Protein AF-0000000087755391 (afdb_homodimer)

Structure (mmCIF, N/CA/C/O backbone):
data_AF-0000000087755391-model_v1
#
loop_
_entity.id
_entity.type
_entity.pdbx_description
1 polymer 'SnoaL-like domain-containing protein'
#
loop_
_atom_site.group_PDB
_atom_site.id
_atom_site.type_symbol
_atom_site.label_atom_id
_atom_site.label_alt_id
_atom_site.label_comp_id
_atom_site.label_asym_id
_atom_site.label_entity_id
_atom_site.label_seq_id
_atom_site.pdbx_PDB_ins_code
_atom_site.Cartn_x
_atom_site.Cartn_y
_atom_site.Cartn_z
_atom_site.occupancy
_atom_site.B_iso_or_equiv
_atom_site.auth_seq_id
_atom_site.auth_comp_id
_atom_site.auth_asym_id
_atom_site.auth_atom_id
_atom_site.pdbx_PDB_model_num
ATOM 1 N N . MET A 1 1 ? -52.531 -23.703 2.023 1 28.69 1 MET A N 1
ATOM 2 C CA . MET A 1 1 ? -51.875 -22.672 1.214 1 28.69 1 MET A CA 1
ATOM 3 C C . MET A 1 1 ? -50.531 -22.281 1.786 1 28.69 1 MET A C 1
ATOM 5 O O . MET A 1 1 ? -50.438 -21.578 2.789 1 28.69 1 MET A O 1
ATOM 9 N N . MET A 1 2 ? -49.531 -23.172 1.797 1 28.88 2 MET A N 1
ATOM 10 C CA . MET A 1 2 ? -48.25 -23.25 2.467 1 28.88 2 MET A CA 1
ATOM 11 C C . MET A 1 2 ? -47.25 -22.219 1.917 1 28.88 2 MET A C 1
ATOM 13 O O . MET A 1 2 ? -47.031 -22.156 0.708 1 28.88 2 MET A O 1
ATOM 17 N N . SER A 1 3 ? -47.281 -20.984 2.539 1 34.06 3 SER A N 1
ATOM 18 C CA . SER A 1 3 ? -46.375 -19.891 2.188 1 34.06 3 SER A CA 1
ATOM 19 C C . SER A 1 3 ? -44.969 -20.375 1.963 1 34.06 3 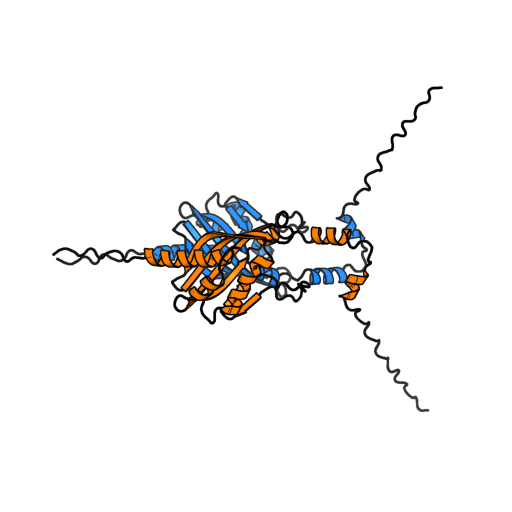SER A C 1
ATOM 21 O O . SER A 1 3 ? -44.375 -20.984 2.844 1 34.06 3 SER A O 1
ATOM 23 N N . LYS A 1 4 ? -44.594 -20.734 0.72 1 32.38 4 LYS A N 1
ATOM 24 C CA . LYS A 1 4 ? -43.281 -21.078 0.245 1 32.38 4 LYS A CA 1
ATOM 25 C C . LYS A 1 4 ? -42.25 -20.047 0.711 1 32.38 4 LYS A C 1
ATOM 27 O O . LYS A 1 4 ? -42.406 -18.844 0.457 1 32.38 4 LYS A O 1
ATOM 32 N N . ARG A 1 5 ? -41.625 -20.25 1.812 1 31.2 5 ARG A N 1
ATOM 33 C CA . ARG A 1 5 ? -40.531 -19.516 2.443 1 31.2 5 ARG A CA 1
ATOM 34 C C . ARG A 1 5 ? -39.469 -19.094 1.414 1 31.2 5 ARG A C 1
ATOM 36 O O . ARG A 1 5 ? -38.969 -19.922 0.655 1 31.2 5 ARG A O 1
ATOM 43 N N . ARG A 1 6 ? -39.719 -17.969 0.724 1 32.81 6 ARG A N 1
ATOM 44 C CA . ARG A 1 6 ? -38.719 -17.344 -0.151 1 32.81 6 ARG A CA 1
ATOM 45 C C . ARG A 1 6 ? -37.312 -17.531 0.394 1 32.81 6 ARG A C 1
ATOM 47 O O . ARG A 1 6 ? -37 -17.078 1.494 1 32.81 6 ARG A O 1
ATOM 54 N N . GLY A 1 7 ? -36.625 -18.656 0.188 1 29.52 7 GLY A N 1
ATOM 55 C CA . GLY A 1 7 ? -35.281 -19.031 0.514 1 29.52 7 GLY A CA 1
ATOM 56 C C . GLY A 1 7 ? -34.281 -17.906 0.268 1 29.52 7 GLY A C 1
ATOM 57 O O . GLY A 1 7 ? -34.375 -17.203 -0.741 1 29.52 7 GLY A O 1
ATOM 58 N N . GLY A 1 8 ? -33.906 -17.125 1.23 1 32.62 8 GLY A N 1
ATOM 59 C CA . GLY A 1 8 ? -32.844 -16.141 1.301 1 32.62 8 GLY A CA 1
ATOM 60 C C . GLY A 1 8 ? -31.672 -16.469 0.41 1 32.62 8 GLY A C 1
ATOM 61 O O . GLY A 1 8 ? -31.141 -17.578 0.445 1 32.62 8 GLY A O 1
ATOM 62 N N . LYS A 1 9 ? -31.547 -16.047 -0.799 1 35.94 9 LYS A N 1
ATOM 63 C CA . LYS A 1 9 ? -30.562 -16.203 -1.861 1 35.94 9 LYS A CA 1
ATOM 64 C C . LYS A 1 9 ? -29.156 -16.328 -1.286 1 35.94 9 LYS A C 1
ATOM 66 O O . LYS A 1 9 ? -28.828 -15.672 -0.291 1 35.94 9 LYS A O 1
ATOM 71 N N . ASP A 1 10 ? -28.125 -17.375 -1.599 1 34.91 10 ASP A N 1
ATOM 72 C CA . ASP A 1 10 ? -26.859 -18.062 -1.361 1 34.91 10 ASP A CA 1
ATOM 73 C C . ASP A 1 10 ? -25.688 -17.094 -1.499 1 34.91 10 ASP A C 1
ATOM 75 O O . ASP A 1 10 ? -25.109 -16.938 -2.582 1 34.91 10 ASP A O 1
ATOM 79 N N . THR A 1 11 ? -25.547 -15.797 -1.24 1 42.78 11 THR A N 1
ATOM 80 C CA . THR A 1 11 ? -24.406 -14.914 -1.053 1 42.78 11 THR A CA 1
ATOM 81 C C . THR A 1 11 ? -23.234 -15.68 -0.446 1 42.78 11 THR A C 1
ATOM 83 O O . THR A 1 11 ? -22.094 -15.211 -0.494 1 42.78 11 THR A O 1
ATOM 86 N N . LYS A 1 12 ? -23.266 -16.844 0.128 1 46.31 12 LYS A N 1
ATOM 87 C CA . LYS A 1 12 ? -22.328 -17.734 0.8 1 46.31 12 LYS A CA 1
ATOM 88 C C . LYS A 1 12 ? -21.391 -18.391 -0.199 1 46.31 12 LYS A C 1
ATOM 90 O O . LYS A 1 12 ? -20.188 -18.531 0.069 1 46.31 12 LYS A O 1
ATOM 95 N N . PRO A 1 13 ? -21.906 -18.797 -1.326 1 46.41 13 PRO A N 1
ATOM 96 C CA . PRO A 1 13 ? -20.984 -19.516 -2.203 1 46.41 13 PRO A CA 1
ATOM 97 C C . PRO A 1 13 ? -19.922 -18.625 -2.822 1 46.41 13 PRO A C 1
ATOM 99 O O . PRO A 1 13 ? -18.781 -19.047 -3.006 1 46.41 13 PRO A O 1
ATOM 102 N N . GLU A 1 14 ? -20.25 -17.344 -3.307 1 53.28 14 GLU A N 1
ATOM 103 C CA . GLU A 1 14 ? -19.312 -16.406 -3.928 1 53.28 14 GLU A CA 1
ATOM 104 C C . GLU A 1 14 ? -18.203 -16 -2.959 1 53.28 14 GLU A C 1
ATOM 106 O O . GLU A 1 14 ? -17.047 -15.875 -3.355 1 53.28 14 GLU A O 1
ATOM 111 N N . MET A 1 15 ? -18.688 -15.93 -1.717 1 61.41 15 MET A N 1
ATOM 112 C CA . MET A 1 15 ? -17.688 -15.648 -0.686 1 61.41 15 MET A CA 1
ATOM 113 C C . MET A 1 15 ? -16.703 -16.797 -0.557 1 61.41 15 MET A C 1
ATOM 115 O O . MET A 1 15 ? -15.508 -16.562 -0.362 1 61.41 15 MET A O 1
ATOM 119 N N . GLY A 1 16 ? -17.344 -17.922 -1.022 1 78.75 16 GLY A N 1
ATOM 120 C CA . GLY A 1 16 ? -16.469 -19.094 -0.943 1 78.75 16 GLY A CA 1
ATOM 121 C C . GLY A 1 16 ? -15.445 -19.156 -2.059 1 78.75 16 GLY A C 1
ATOM 122 O O . GLY A 1 16 ? -14.273 -19.438 -1.813 1 78.75 16 GLY A O 1
ATOM 123 N N . MET A 1 17 ? -16 -18.797 -3.316 1 82.31 17 MET A N 1
ATOM 124 C CA . MET A 1 17 ? -15.086 -18.828 -4.457 1 82.31 17 MET A CA 1
ATOM 125 C C . MET A 1 17 ? -14.016 -17.75 -4.32 1 82.31 17 MET A C 1
ATOM 127 O O . MET A 1 17 ? -12.844 -17.984 -4.598 1 82.31 17 MET A O 1
ATOM 131 N N . ALA A 1 18 ? -14.43 -16.578 -3.939 1 86.06 18 ALA A N 1
ATOM 132 C CA . ALA A 1 18 ? -13.5 -15.469 -3.748 1 86.06 18 ALA A CA 1
ATOM 133 C C . ALA A 1 18 ? -12.453 -15.812 -2.691 1 86.06 18 ALA A C 1
ATOM 135 O O . ALA A 1 18 ? -11.281 -15.461 -2.84 1 86.06 18 ALA A O 1
ATOM 136 N N . GLN A 1 19 ? -12.898 -16.469 -1.704 1 90.06 19 GLN A N 1
ATOM 137 C CA . GLN A 1 19 ? -11.977 -16.844 -0.642 1 90.06 19 GLN A CA 1
ATOM 138 C C . GLN A 1 19 ? -10.961 -17.875 -1.143 1 90.06 19 GLN A C 1
ATOM 140 O O . GLN A 1 19 ? -9.766 -17.766 -0.843 1 90.06 19 GLN A O 1
ATOM 145 N N . ARG A 1 20 ? -11.453 -18.828 -1.856 1 92.19 20 ARG A N 1
ATOM 146 C CA . ARG A 1 20 ? -10.562 -19.844 -2.41 1 92.19 20 ARG A CA 1
ATOM 147 C C . ARG A 1 20 ? -9.555 -19.219 -3.373 1 92.19 20 ARG A C 1
ATOM 149 O O . ARG A 1 20 ? -8.367 -19.547 -3.336 1 92.19 20 ARG A O 1
ATOM 156 N N . MET A 1 21 ? -10.055 -18.359 -4.23 1 94.25 21 MET A N 1
ATOM 157 C CA . MET A 1 21 ? -9.18 -17.672 -5.172 1 94.25 21 MET A CA 1
ATOM 158 C C . MET A 1 21 ? -8.133 -16.844 -4.434 1 94.25 21 MET A C 1
ATOM 160 O O . MET A 1 21 ? -6.953 -16.859 -4.801 1 94.25 21 MET A O 1
ATOM 164 N N . THR A 1 22 ? -8.586 -16.188 -3.404 1 95.31 22 THR A N 1
ATOM 165 C CA . THR A 1 22 ? -7.703 -15.367 -2.58 1 95.31 22 THR A CA 1
ATOM 166 C C . THR A 1 22 ? -6.562 -16.203 -2.014 1 95.31 22 THR A C 1
ATOM 168 O O . THR A 1 22 ? -5.391 -15.836 -2.125 1 95.31 22 THR A O 1
ATOM 171 N N . LEU A 1 23 ? -6.871 -17.312 -1.494 1 95.62 23 LEU A N 1
ATOM 172 C CA . LEU A 1 23 ? -5.867 -18.156 -0.857 1 95.62 23 LEU A CA 1
ATOM 173 C C . LEU A 1 23 ? -4.918 -18.75 -1.894 1 95.62 23 LEU A C 1
ATOM 175 O O . LEU A 1 23 ? -3.715 -18.859 -1.646 1 95.62 23 LEU A O 1
ATOM 179 N N . LYS A 1 24 ? -5.441 -19.109 -3.01 1 96.25 24 LYS A N 1
ATOM 180 C CA . LYS A 1 24 ? -4.59 -19.625 -4.082 1 96.25 24 LYS A CA 1
ATOM 181 C C . LYS A 1 24 ? -3.635 -18.531 -4.578 1 96.25 24 LYS A C 1
ATOM 183 O O . LYS A 1 24 ? -2.447 -18.797 -4.789 1 96.25 24 LYS A O 1
ATOM 188 N N . ILE A 1 25 ? -4.148 -17.344 -4.758 1 97.44 25 ILE A N 1
ATOM 189 C CA . ILE A 1 25 ? -3.32 -16.234 -5.215 1 97.44 25 ILE A CA 1
ATOM 190 C C . ILE A 1 25 ? -2.225 -15.961 -4.191 1 97.44 25 ILE A C 1
ATOM 192 O O . ILE A 1 25 ? -1.057 -15.789 -4.555 1 97.44 25 ILE A O 1
ATOM 196 N N . LEU A 1 26 ? -2.586 -15.953 -2.91 1 97.38 26 LEU A N 1
ATOM 197 C CA . LEU A 1 26 ? -1.612 -15.68 -1.86 1 97.38 26 LEU A CA 1
ATOM 198 C C . LEU A 1 26 ? -0.555 -16.781 -1.795 1 97.38 26 LEU A C 1
ATOM 200 O O . LEU A 1 26 ? 0.603 -16.5 -1.465 1 97.38 26 LEU A O 1
ATOM 204 N N . SER A 1 27 ? -0.92 -17.969 -2.16 1 97 27 SER A N 1
ATOM 205 C CA . SER A 1 27 ? 0.033 -19.078 -2.117 1 97 27 SER A CA 1
ATOM 206 C C . SER A 1 27 ? 1.157 -18.875 -3.127 1 97 27 SER A C 1
ATOM 208 O O . SER A 1 27 ? 2.229 -19.469 -3 1 97 27 SER A O 1
ATOM 210 N N . LEU A 1 28 ? 0.906 -18.047 -4.141 1 97.12 28 LEU A N 1
ATOM 211 C CA . LEU A 1 28 ? 1.939 -17.75 -5.121 1 97.12 28 LEU A CA 1
ATOM 212 C C . LEU A 1 28 ? 3.146 -17.094 -4.457 1 97.12 28 LEU A C 1
ATOM 214 O O . LEU A 1 28 ? 4.258 -17.141 -4.988 1 97.12 28 LEU A O 1
ATOM 218 N N . TYR A 1 29 ? 2.957 -16.516 -3.312 1 95.94 29 TYR A N 1
ATOM 219 C CA . TYR A 1 29 ? 4.039 -15.82 -2.615 1 95.94 29 TYR A CA 1
ATOM 220 C C . TYR A 1 29 ? 4.727 -16.75 -1.625 1 95.94 29 TYR A C 1
ATOM 222 O O . TYR A 1 29 ? 5.637 -16.328 -0.902 1 95.94 29 TYR A O 1
ATOM 230 N N . ASP A 1 30 ? 4.277 -17.922 -1.556 1 93.44 30 ASP A N 1
ATOM 231 C CA . ASP A 1 30 ? 4.961 -18.953 -0.767 1 93.44 30 ASP A CA 1
ATOM 232 C C . ASP A 1 30 ? 6.066 -19.625 -1.578 1 93.44 30 ASP A C 1
ATOM 234 O O . ASP A 1 30 ? 5.836 -20.062 -2.707 1 93.44 30 ASP A O 1
ATOM 238 N N . SER A 1 31 ? 7.23 -19.75 -1.031 1 84.12 31 SER A N 1
ATOM 239 C CA . SER A 1 31 ? 8.398 -20.266 -1.747 1 84.12 31 SER A CA 1
ATOM 240 C C . SER A 1 31 ? 8.227 -21.734 -2.113 1 84.12 31 SER A C 1
ATOM 242 O O . SER A 1 31 ? 8.945 -22.25 -2.971 1 84.12 31 SER A O 1
ATOM 244 N N . THR A 1 32 ? 7.238 -22.453 -1.625 1 84.94 32 THR A N 1
ATOM 245 C CA . THR A 1 32 ? 7.086 -23.891 -1.849 1 84.94 32 THR A CA 1
ATOM 246 C C . THR A 1 32 ? 5.926 -24.172 -2.799 1 84.94 32 THR A C 1
ATOM 248 O O . THR A 1 32 ? 5.625 -25.328 -3.094 1 84.94 32 THR A O 1
ATOM 251 N N . THR A 1 33 ? 5.312 -23.172 -3.326 1 88.25 33 THR A N 1
ATOM 252 C CA . THR A 1 33 ? 4.086 -23.344 -4.094 1 88.25 33 THR A CA 1
ATOM 253 C C . THR A 1 33 ? 4.391 -23.781 -5.523 1 88.25 33 THR A C 1
ATOM 255 O O . THR A 1 33 ? 5.398 -23.359 -6.102 1 88.25 33 THR A O 1
ATOM 258 N N . ASN A 1 34 ? 3.447 -24.578 -6.109 1 92.56 34 ASN A N 1
ATOM 259 C CA . ASN A 1 34 ? 3.445 -24.859 -7.539 1 92.56 34 ASN A CA 1
ATOM 260 C C . ASN A 1 34 ? 2.83 -23.719 -8.344 1 92.56 34 ASN A C 1
ATOM 262 O O . ASN A 1 34 ? 1.63 -23.734 -8.625 1 92.56 34 ASN A O 1
ATOM 266 N N . VAL A 1 35 ? 3.639 -22.891 -8.844 1 95.81 35 VAL A N 1
ATOM 267 C CA . VAL A 1 35 ? 3.248 -21.641 -9.477 1 95.81 35 VAL A CA 1
ATOM 268 C C . VAL A 1 35 ? 2.484 -21.922 -10.766 1 95.81 35 VAL A C 1
ATOM 270 O O . VAL A 1 35 ? 1.41 -21.375 -11 1 95.81 35 VAL A O 1
ATOM 273 N N . ASP A 1 36 ? 2.965 -22.859 -11.539 1 96.5 36 ASP A N 1
ATOM 274 C CA . ASP A 1 36 ? 2.422 -23.078 -12.875 1 96.5 36 ASP A CA 1
ATOM 275 C C . ASP A 1 36 ? 0.983 -23.594 -12.805 1 96.5 36 ASP A C 1
ATOM 277 O O . ASP A 1 36 ? 0.129 -23.156 -13.586 1 96.5 36 ASP A O 1
ATOM 281 N N . ALA A 1 37 ? 0.693 -24.438 -11.93 1 96.75 37 ALA A N 1
ATOM 282 C CA . ALA A 1 37 ? -0.653 -24.984 -11.797 1 96.75 37 ALA A CA 1
ATOM 283 C C . ALA A 1 37 ? -1.66 -23.906 -11.438 1 96.75 37 ALA A C 1
ATOM 285 O O . ALA A 1 37 ? -2.748 -23.844 -12.016 1 96.75 37 ALA A O 1
ATOM 286 N N . ILE A 1 38 ? -1.282 -23.062 -10.555 1 97.38 38 ILE A N 1
ATOM 287 C CA . ILE A 1 38 ? -2.178 -22.016 -10.094 1 97.38 38 ILE A CA 1
ATOM 288 C C . ILE A 1 38 ? -2.4 -21 -11.203 1 97.38 38 ILE A C 1
ATOM 290 O O . ILE A 1 38 ? -3.537 -20.609 -11.484 1 97.38 38 ILE A O 1
ATOM 294 N N . ILE A 1 39 ? -1.326 -20.562 -11.805 1 98.19 39 ILE A N 1
ATOM 295 C CA . ILE A 1 39 ? -1.407 -19.547 -12.852 1 98.19 39 ILE A CA 1
ATOM 296 C C . ILE A 1 39 ? -2.232 -20.078 -14.023 1 98.19 39 ILE A C 1
ATOM 298 O O . ILE A 1 39 ? -3.092 -19.375 -14.555 1 98.19 39 ILE A O 1
ATOM 302 N N . GLN A 1 40 ? -1.984 -21.312 -14.398 1 97.5 40 GLN A N 1
ATOM 303 C CA . GLN A 1 40 ? -2.754 -21.906 -15.484 1 97.5 40 GLN A CA 1
ATOM 304 C C . GLN A 1 40 ? -4.238 -21.969 -15.133 1 97.5 40 GLN A C 1
ATOM 306 O O . GLN A 1 40 ? -5.094 -21.766 -16 1 97.5 40 GLN A O 1
ATOM 311 N N . GLU A 1 41 ? -4.539 -22.188 -13.961 1 97.5 41 GLU A N 1
ATOM 312 C CA . GLU A 1 41 ? -5.922 -22.344 -13.508 1 97.5 41 GLU A CA 1
ATOM 313 C C . GLU A 1 41 ? -6.621 -20.984 -13.422 1 97.5 41 GLU A C 1
ATOM 315 O O . GLU A 1 41 ? -7.754 -20.844 -13.883 1 97.5 41 GLU A O 1
ATOM 320 N N . LEU A 1 42 ? -5.969 -19.984 -12.906 1 98.06 42 LEU A N 1
ATOM 321 C CA . LEU A 1 42 ? -6.672 -18.797 -12.43 1 98.06 42 LEU A CA 1
ATOM 322 C C . LEU A 1 42 ? -6.48 -17.625 -13.391 1 98.06 42 LEU A C 1
ATOM 324 O O . LEU A 1 42 ? -7.258 -16.672 -13.367 1 98.06 42 LEU A O 1
ATOM 328 N N . TYR A 1 43 ? -5.469 -17.656 -14.258 1 98.56 43 TYR A N 1
ATOM 329 C CA . TYR A 1 43 ? -5.098 -16.422 -14.961 1 98.56 43 TYR A CA 1
ATOM 330 C C . TYR A 1 43 ? -5.5 -16.5 -16.438 1 98.56 43 TYR A C 1
ATOM 332 O O . TYR A 1 43 ? -5.363 -17.547 -17.062 1 98.56 43 TYR A O 1
ATOM 340 N N . HIS A 1 44 ? -5.961 -15.398 -16.906 1 98.38 44 HIS A N 1
ATOM 341 C CA . HIS A 1 44 ? -6.246 -15.195 -18.328 1 98.38 44 HIS A CA 1
ATOM 342 C C . HIS A 1 44 ? -4.973 -15.25 -19.156 1 98.38 44 HIS A C 1
ATOM 344 O O . HIS A 1 44 ? -3.91 -14.812 -18.703 1 98.38 44 HIS A O 1
ATOM 350 N N . PRO A 1 45 ? -5.035 -15.719 -20.359 1 98.12 45 PRO A N 1
ATOM 351 C CA . PRO A 1 45 ? -3.85 -15.75 -21.219 1 98.12 45 PRO A CA 1
ATOM 352 C C . PRO A 1 45 ? -3.227 -14.367 -21.422 1 98.12 45 PRO A C 1
ATOM 354 O O . PRO A 1 45 ? -2.014 -14.258 -21.625 1 98.12 45 PRO A O 1
ATOM 357 N N . ASP A 1 46 ? -4.066 -13.281 -21.266 1 97.88 46 ASP A N 1
ATOM 358 C CA . ASP A 1 46 ? -3.59 -11.914 -21.469 1 97.88 46 ASP A CA 1
ATOM 359 C C . ASP A 1 46 ? -3.438 -11.188 -20.125 1 97.88 46 ASP A C 1
ATOM 361 O O . ASP A 1 46 ? -3.508 -9.953 -20.078 1 97.88 46 ASP A O 1
ATOM 365 N N . ALA A 1 47 ? -3.305 -11.969 -19.125 1 98.5 47 ALA A N 1
ATOM 366 C CA . ALA A 1 47 ? -3.217 -11.383 -17.781 1 98.5 47 ALA A CA 1
ATOM 367 C C . ALA A 1 47 ? -2.021 -10.445 -17.672 1 98.5 47 ALA A C 1
ATOM 369 O O . ALA A 1 47 ? -1.004 -10.641 -18.344 1 98.5 47 ALA A O 1
ATOM 370 N N . THR A 1 48 ? -2.16 -9.406 -16.875 1 97.38 48 THR A N 1
ATOM 371 C CA . THR A 1 48 ? -1.063 -8.5 -16.547 1 97.38 48 THR A CA 1
ATOM 372 C C . THR A 1 48 ? -0.708 -8.609 -15.062 1 97.38 48 THR A C 1
ATOM 374 O O . THR A 1 48 ? -1.559 -8.953 -14.242 1 97.38 48 THR A O 1
ATOM 377 N N . PHE A 1 49 ? 0.615 -8.414 -14.789 1 96.25 49 PHE A N 1
ATOM 378 C CA . PHE A 1 49 ? 1.125 -8.391 -13.43 1 96.25 49 PHE A CA 1
ATOM 379 C C . PHE A 1 49 ? 2.02 -7.172 -13.203 1 96.25 49 PHE A C 1
ATOM 381 O O . PHE A 1 49 ? 2.861 -6.855 -14.047 1 96.25 49 PHE A O 1
ATOM 388 N N . SER A 1 50 ? 1.705 -6.496 -12.117 1 93.31 50 SER A N 1
ATOM 389 C CA . SER A 1 50 ? 2.518 -5.344 -11.734 1 93.31 50 SER A CA 1
ATOM 390 C C . SER A 1 50 ? 2.871 -5.391 -10.25 1 93.31 50 SER A C 1
ATOM 392 O O . SER A 1 50 ? 2.01 -5.656 -9.406 1 93.31 50 SER A O 1
ATOM 394 N N . ASP A 1 51 ? 4.223 -5.188 -9.906 1 90.06 51 ASP A N 1
ATOM 395 C CA . ASP A 1 51 ? 4.656 -5.051 -8.516 1 90.06 51 ASP A CA 1
ATOM 396 C C . ASP A 1 51 ? 5.824 -4.078 -8.398 1 90.06 51 ASP A C 1
ATOM 398 O O . ASP A 1 51 ? 6.395 -3.654 -9.406 1 90.06 51 ASP A O 1
ATOM 402 N N . PRO A 1 52 ? 6.074 -3.531 -7.125 1 83.06 52 PRO A N 1
ATOM 403 C CA . PRO A 1 52 ? 7.137 -2.539 -6.934 1 83.06 52 PRO A CA 1
ATOM 404 C C . PRO A 1 52 ? 8.531 -3.156 -6.961 1 83.06 52 PRO A C 1
ATOM 406 O O . PRO A 1 52 ? 9.516 -2.49 -6.617 1 83.06 52 PRO A O 1
ATOM 409 N N . LEU A 1 53 ? 8.781 -4.332 -7.219 1 70.69 53 LEU A N 1
ATOM 410 C CA . LEU A 1 53 ? 10.109 -4.938 -7.219 1 70.69 53 LEU A CA 1
ATOM 411 C C . LEU A 1 53 ? 10.914 -4.484 -8.438 1 70.69 53 LEU A C 1
ATOM 413 O O . LEU A 1 53 ? 10.344 -4.18 -9.484 1 70.69 53 LEU A O 1
ATOM 417 N N . ILE A 1 54 ? 12.305 -4.094 -7.961 1 52.06 54 ILE A N 1
ATOM 418 C CA . ILE A 1 54 ? 13.234 -3.697 -9.016 1 52.06 54 ILE A CA 1
ATOM 419 C C . ILE A 1 54 ? 13.57 -4.906 -9.883 1 52.06 54 ILE A C 1
ATOM 421 O O . ILE A 1 54 ? 13.656 -6.031 -9.391 1 52.06 54 ILE A O 1
ATOM 425 N N . GLU A 1 55 ? 13.281 -4.738 -11.062 1 49.41 55 GLU A N 1
ATOM 426 C CA . GLU A 1 55 ? 13.898 -5.777 -11.875 1 49.41 55 GLU A CA 1
ATOM 427 C C . GLU A 1 55 ? 15.352 -6.004 -11.477 1 49.41 55 GLU A C 1
ATOM 429 O O . GLU A 1 55 ? 16.062 -5.055 -11.148 1 49.41 55 GLU A O 1
ATOM 434 N N . GLY A 1 56 ? 15.617 -7.055 -10.625 1 41.62 56 GLY A N 1
ATOM 435 C CA . GLY A 1 56 ? 16.906 -7.488 -10.117 1 41.62 56 GLY A CA 1
ATOM 436 C C . GLY A 1 56 ? 18.078 -6.914 -10.891 1 41.62 56 GLY A C 1
ATOM 437 O O . GLY A 1 56 ? 19.188 -7.461 -10.852 1 41.62 56 GLY A O 1
ATOM 438 N N . LYS A 1 57 ? 18.141 -6.098 -11.812 1 39.53 57 LYS A N 1
ATOM 439 C CA . LYS A 1 57 ? 19.516 -5.867 -12.258 1 39.53 57 LYS A CA 1
ATOM 440 C C . LYS A 1 57 ? 20.328 -5.109 -11.211 1 39.53 57 LYS A C 1
ATOM 442 O O . LYS A 1 57 ? 19.766 -4.328 -10.438 1 39.53 57 LYS A O 1
ATOM 447 N N . SER A 1 58 ? 21.391 -5.637 -10.711 1 38.5 58 SER A N 1
ATOM 448 C CA . SER A 1 58 ? 22.484 -5.156 -9.859 1 38.5 58 SER A CA 1
ATOM 449 C C . SER A 1 58 ? 22.5 -3.635 -9.797 1 38.5 58 SER A C 1
ATOM 451 O O . SER A 1 58 ? 22.828 -3.053 -8.766 1 38.5 58 SER A O 1
ATOM 453 N N . GLU A 1 59 ? 22.672 -3.006 -10.891 1 34.28 59 GLU A N 1
ATOM 454 C CA . GLU A 1 59 ? 22.891 -1.574 -11.07 1 34.28 59 GLU A CA 1
ATOM 455 C C . GLU A 1 59 ? 21.578 -0.822 -11.195 1 34.28 59 GLU A C 1
ATOM 457 O O . GLU A 1 59 ? 20.984 -0.761 -12.281 1 34.28 59 GLU A O 1
ATOM 462 N N . ILE A 1 60 ? 20.859 -0.971 -10.273 1 39.53 60 ILE A N 1
ATOM 463 C CA . ILE A 1 60 ? 19.594 -0.264 -10.359 1 39.53 60 ILE A CA 1
ATOM 464 C C . ILE A 1 60 ? 19.844 1.241 -10.414 1 39.53 60 ILE A C 1
ATOM 466 O O . ILE A 1 60 ? 20.375 1.822 -9.469 1 39.53 60 ILE A O 1
ATOM 470 N N . ASP A 1 61 ? 20.062 1.665 -11.469 1 38.59 61 ASP A N 1
ATOM 471 C CA . ASP A 1 61 ? 20.031 3.119 -11.594 1 38.59 61 ASP A CA 1
ATOM 472 C C . ASP A 1 61 ? 18.719 3.693 -11.078 1 38.59 61 ASP A C 1
ATOM 474 O O . ASP A 1 61 ? 17.719 3.742 -11.805 1 38.59 61 ASP A O 1
ATOM 478 N N . ILE A 1 62 ? 18.641 3.727 -9.758 1 42.41 62 ILE A N 1
ATOM 479 C CA . ILE A 1 62 ? 17.469 4.207 -9.016 1 42.41 62 ILE A CA 1
ATOM 480 C C . ILE A 1 62 ? 16.875 5.414 -9.734 1 42.41 62 ILE A C 1
ATOM 482 O O . ILE A 1 62 ? 15.648 5.574 -9.781 1 42.41 62 ILE A O 1
ATOM 486 N N . ALA A 1 63 ? 17.859 6.176 -10.289 1 42.12 63 ALA A N 1
ATOM 487 C CA . ALA A 1 63 ? 17.484 7.418 -10.945 1 42.12 63 ALA A CA 1
ATOM 488 C C . ALA A 1 63 ? 16.578 7.145 -12.141 1 42.12 63 ALA A C 1
ATOM 490 O O . ALA A 1 63 ? 15.68 7.938 -12.445 1 42.12 63 ALA A O 1
ATOM 491 N N . ASN A 1 64 ? 16.969 6.129 -12.75 1 43.97 64 ASN A N 1
ATOM 492 C CA . ASN A 1 64 ? 16.281 5.805 -14 1 43.97 64 ASN A CA 1
ATOM 493 C C . ASN A 1 64 ? 15.477 4.52 -13.875 1 43.97 64 ASN A C 1
ATOM 495 O O . ASN A 1 64 ? 14.906 4.043 -14.859 1 43.97 64 ASN A O 1
ATOM 499 N N . ALA A 1 65 ? 15.711 3.912 -12.82 1 45.47 65 ALA A N 1
ATOM 500 C CA . ALA A 1 65 ? 15.156 2.564 -12.695 1 45.47 65 ALA A CA 1
ATOM 501 C C . ALA A 1 65 ? 13.633 2.604 -12.609 1 45.47 65 ALA A C 1
ATOM 503 O O . ALA A 1 65 ? 13.07 3.439 -11.898 1 45.47 65 ALA A O 1
ATOM 504 N N . LYS A 1 66 ? 13.086 2.355 -13.617 1 50.16 66 LYS A N 1
ATOM 505 C CA . LYS A 1 66 ? 11.641 2.117 -13.602 1 50.16 66 LYS A CA 1
ATOM 506 C C . LYS A 1 66 ? 11.281 1.034 -12.586 1 50.16 66 LYS A C 1
ATOM 508 O O . LYS A 1 66 ? 11.625 -0.135 -12.773 1 50.16 66 LYS A O 1
ATOM 513 N N . ILE A 1 67 ? 11.281 1.385 -11.352 1 54.5 67 ILE A N 1
ATOM 514 C CA . ILE A 1 67 ? 11.102 0.523 -10.188 1 54.5 67 ILE A CA 1
ATOM 515 C C . ILE A 1 67 ? 9.828 -0.303 -10.352 1 54.5 67 ILE A C 1
ATOM 517 O O . ILE A 1 67 ? 9.688 -1.367 -9.742 1 54.5 67 ILE A O 1
ATOM 521 N N . ILE A 1 68 ? 9.07 0.02 -11.414 1 61.09 68 ILE A N 1
ATOM 522 C CA . ILE A 1 68 ? 7.824 -0.736 -11.531 1 61.09 68 ILE A CA 1
ATOM 523 C C . ILE A 1 68 ? 7.977 -1.826 -12.586 1 61.09 68 ILE A C 1
ATOM 525 O O . ILE A 1 68 ? 8.328 -1.541 -13.734 1 61.09 68 ILE A O 1
ATOM 529 N N . LYS A 1 69 ? 7.848 -3.055 -12.219 1 72.94 69 LYS A N 1
ATOM 530 C CA . LYS A 1 69 ? 7.781 -4.184 -13.141 1 72.94 69 LYS A CA 1
ATOM 531 C C . LYS A 1 69 ? 6.352 -4.418 -13.625 1 72.94 69 LYS A C 1
ATOM 533 O O . LYS A 1 69 ? 5.422 -4.492 -12.812 1 72.94 69 LYS A O 1
ATOM 538 N N . LEU A 1 70 ? 6.125 -4.242 -14.977 1 84.19 70 LEU A N 1
ATOM 539 C CA . LEU A 1 70 ? 4.863 -4.609 -15.602 1 84.19 70 LEU A CA 1
ATOM 540 C C . LEU A 1 70 ? 5.082 -5.66 -16.688 1 84.19 70 LEU A C 1
ATOM 542 O O . LEU A 1 70 ? 5.91 -5.477 -17.578 1 84.19 70 LEU A O 1
ATOM 546 N N . VAL A 1 71 ? 4.434 -6.781 -16.5 1 92.62 71 VAL A N 1
ATOM 547 C CA . VAL A 1 71 ? 4.516 -7.82 -17.516 1 92.62 71 VAL A CA 1
ATOM 548 C C . VAL A 1 71 ? 3.115 -8.164 -18.031 1 92.62 71 VAL A C 1
ATOM 550 O O . VAL A 1 71 ? 2.123 -7.938 -17.328 1 92.62 71 VAL A O 1
ATOM 553 N N . ARG A 1 72 ? 3.076 -8.672 -19.234 1 96.31 72 ARG A N 1
ATOM 554 C CA . ARG A 1 72 ? 1.83 -9.117 -19.844 1 96.31 72 ARG A CA 1
ATOM 555 C C . ARG A 1 72 ? 1.965 -10.531 -20.391 1 96.31 72 ARG A C 1
ATOM 557 O O . ARG A 1 72 ? 2.984 -10.875 -20.984 1 96.31 72 ARG A O 1
ATOM 564 N N . GLY A 1 73 ? 0.914 -11.242 -20.188 1 97.81 73 GLY A N 1
ATOM 565 C CA . GLY A 1 73 ? 0.885 -12.633 -20.625 1 97.81 73 GLY A CA 1
ATOM 566 C C . GLY A 1 73 ? 1.054 -13.609 -19.469 1 97.81 73 GLY A C 1
ATOM 567 O O . GLY A 1 73 ? 1.901 -13.414 -18.594 1 97.81 73 GLY A O 1
ATOM 568 N N . ARG A 1 74 ? 0.264 -14.648 -19.547 1 97.94 74 ARG A N 1
ATOM 569 C CA . ARG A 1 74 ? 0.197 -15.625 -18.469 1 97.94 74 ARG A CA 1
ATOM 570 C C . ARG A 1 74 ? 1.573 -16.219 -18.172 1 97.94 74 ARG A C 1
ATOM 572 O O . ARG A 1 74 ? 1.954 -16.375 -17.016 1 97.94 74 ARG A O 1
ATOM 579 N N . GLU A 1 75 ? 2.328 -16.516 -19.188 1 97.31 75 GLU A N 1
ATOM 580 C CA . GLU A 1 75 ? 3.65 -17.109 -19.016 1 97.31 75 GLU A CA 1
ATOM 581 C C . GLU A 1 75 ? 4.609 -16.125 -18.344 1 97.31 75 GLU A C 1
ATOM 583 O O . GLU A 1 75 ? 5.414 -16.516 -17.5 1 97.31 75 GLU A O 1
ATOM 588 N N . LYS A 1 76 ? 4.504 -14.945 -18.797 1 96.06 76 LYS A N 1
ATOM 589 C CA . LYS A 1 76 ? 5.363 -13.93 -18.203 1 96.06 76 LYS A CA 1
ATOM 590 C C . LYS A 1 76 ? 4.98 -13.664 -16.75 1 96.06 76 LYS A C 1
ATOM 592 O O . LYS A 1 76 ? 5.848 -13.383 -15.914 1 96.06 76 LYS A O 1
ATOM 597 N N . VAL A 1 77 ? 3.666 -13.742 -16.5 1 96.38 77 VAL A N 1
ATOM 598 C CA . VAL A 1 77 ? 3.217 -13.617 -15.125 1 96.38 77 VAL A CA 1
ATOM 599 C C . VAL A 1 77 ? 3.775 -14.766 -14.289 1 96.38 77 VAL A C 1
ATOM 601 O O . VAL A 1 77 ? 4.328 -14.547 -13.211 1 96.38 77 VAL A O 1
ATOM 604 N N . ALA A 1 78 ? 3.699 -15.961 -14.812 1 96.56 78 ALA A N 1
ATOM 605 C CA . ALA A 1 78 ? 4.223 -17.141 -14.117 1 96.56 78 ALA A CA 1
ATOM 606 C C . ALA A 1 78 ? 5.711 -16.969 -13.812 1 96.56 78 ALA A C 1
ATOM 608 O O . ALA A 1 78 ? 6.172 -17.328 -12.727 1 96.56 78 ALA A O 1
ATOM 609 N N . ALA A 1 79 ? 6.41 -16.406 -14.734 1 93.56 79 ALA A N 1
ATOM 610 C CA . ALA A 1 79 ? 7.855 -16.25 -14.609 1 93.56 79 ALA A CA 1
ATOM 611 C C . ALA A 1 79 ? 8.203 -15.352 -13.43 1 93.56 79 ALA A C 1
ATOM 613 O O . ALA A 1 79 ? 9.227 -15.547 -12.773 1 93.56 79 ALA A O 1
ATOM 614 N N . GLN A 1 80 ? 7.305 -14.391 -13.133 1 91.06 80 GLN A N 1
ATOM 615 C CA . GLN A 1 80 ? 7.574 -13.484 -12.023 1 91.06 80 GLN A CA 1
ATOM 616 C C . GLN A 1 80 ? 7.555 -14.227 -10.688 1 91.06 80 GLN A C 1
ATOM 618 O O . GLN A 1 80 ? 8.336 -13.922 -9.789 1 91.06 80 GLN A O 1
ATOM 623 N N . PHE A 1 81 ? 6.684 -15.195 -10.594 1 94 81 PHE A N 1
ATOM 624 C CA . PHE A 1 81 ? 6.562 -15.938 -9.344 1 94 81 PHE A CA 1
ATOM 625 C C . PHE A 1 81 ? 7.582 -17.078 -9.281 1 94 81 PHE A C 1
ATOM 627 O O . PHE A 1 81 ? 8.055 -17.438 -8.203 1 94 81 PHE A O 1
ATOM 634 N N . ARG A 1 82 ? 8.047 -17.578 -10.414 1 92.56 82 ARG A N 1
ATOM 635 C CA . ARG A 1 82 ? 9.023 -18.672 -10.484 1 92.56 82 ARG A CA 1
ATOM 636 C C . ARG A 1 82 ? 10.375 -18.219 -9.945 1 92.56 82 ARG A C 1
ATOM 638 O O . ARG A 1 82 ? 11.133 -19.031 -9.414 1 92.56 82 ARG A O 1
ATOM 645 N N . VAL A 1 83 ? 10.617 -17 -10.031 1 86.56 83 VAL A N 1
ATOM 646 C CA . VAL A 1 83 ? 11.961 -16.516 -9.695 1 86.56 83 VAL A CA 1
ATOM 647 C C . VAL A 1 83 ? 12.055 -16.25 -8.203 1 86.56 83 VAL A C 1
ATOM 649 O O . VAL A 1 83 ? 13.148 -16.078 -7.66 1 86.56 83 VAL A O 1
ATOM 652 N N . LEU A 1 84 ? 10.93 -16.234 -7.531 1 87.75 84 LEU A N 1
ATOM 653 C CA . LEU A 1 84 ? 10.898 -15.852 -6.121 1 87.75 84 LEU A CA 1
ATOM 654 C C . LEU A 1 84 ? 11.836 -16.734 -5.301 1 87.75 84 LEU A C 1
ATOM 656 O O . LEU A 1 84 ? 12.648 -16.219 -4.523 1 87.75 84 LEU A O 1
ATOM 660 N N . PRO A 1 85 ? 11.906 -18.031 -5.496 1 88.25 85 PRO A N 1
ATOM 661 C CA . PRO A 1 85 ? 12.773 -18.891 -4.688 1 88.25 85 PRO A CA 1
ATOM 662 C C . PRO A 1 85 ? 14.258 -18.625 -4.926 1 88.25 85 PRO A C 1
ATOM 664 O O . PRO A 1 85 ? 15.102 -19.047 -4.129 1 88.25 85 PRO A O 1
ATOM 667 N N . SER A 1 86 ? 14.523 -17.984 -6.027 1 85.69 86 SER A N 1
ATOM 668 C CA . SER A 1 86 ? 15.922 -17.656 -6.297 1 85.69 86 SER A CA 1
ATOM 669 C C . SER A 1 86 ? 16.406 -16.531 -5.398 1 85.69 86 SER A C 1
ATOM 671 O O . SER A 1 86 ? 17.609 -16.391 -5.164 1 85.69 86 SER A O 1
ATOM 673 N N . PHE A 1 87 ? 15.477 -15.734 -4.852 1 83.56 87 PHE A N 1
ATOM 674 C CA . PHE A 1 87 ? 15.867 -14.562 -4.074 1 83.56 87 PHE A CA 1
ATOM 675 C C . PHE A 1 87 ? 15.5 -14.742 -2.605 1 83.56 87 PHE A C 1
ATOM 677 O O . PHE A 1 87 ? 16.078 -14.094 -1.732 1 83.56 87 PHE A O 1
ATOM 684 N N . VAL A 1 88 ? 14.547 -15.578 -2.439 1 87.81 88 VAL A N 1
ATOM 685 C CA . VAL A 1 88 ? 14.039 -15.734 -1.083 1 87.81 88 VAL A CA 1
ATOM 686 C C . VAL A 1 88 ? 14.297 -17.156 -0.59 1 87.81 88 VAL A C 1
ATOM 688 O O . VAL A 1 88 ? 14.109 -18.125 -1.334 1 87.81 88 VAL A O 1
ATOM 691 N N . ALA A 1 89 ? 14.805 -17.297 0.629 1 91.38 89 ALA A N 1
ATOM 692 C CA . ALA A 1 89 ? 14.961 -18.594 1.263 1 91.38 89 ALA A CA 1
ATOM 693 C C . ALA A 1 89 ? 13.609 -19.141 1.723 1 91.38 89 ALA A C 1
ATOM 695 O O . ALA A 1 89 ? 13.328 -20.328 1.557 1 91.38 89 ALA A O 1
ATOM 696 N N . LYS A 1 90 ? 12.82 -18.281 2.281 1 93.62 90 LYS A N 1
ATOM 697 C CA . LYS A 1 90 ? 11.477 -18.609 2.746 1 93.62 90 LYS A CA 1
ATOM 698 C C . LYS A 1 90 ? 10.555 -17.391 2.643 1 93.62 90 LYS A C 1
ATOM 700 O O . LYS A 1 90 ? 10.961 -16.266 2.914 1 93.62 90 LYS A O 1
ATOM 705 N N . SER A 1 91 ? 9.32 -17.641 2.256 1 94.12 91 SER A N 1
ATOM 706 C CA . SER A 1 91 ? 8.297 -16.609 2.27 1 94.12 91 SER A CA 1
ATOM 707 C C . SER A 1 91 ? 6.91 -17.203 2.492 1 94.12 91 SER A C 1
ATOM 709 O O . SER A 1 91 ? 6.641 -18.328 2.086 1 94.12 91 SER A O 1
ATOM 711 N N . HIS A 1 92 ? 6.105 -16.438 3.141 1 95.69 92 HIS A N 1
ATOM 712 C CA . HIS A 1 92 ? 4.746 -16.859 3.467 1 95.69 92 HIS A CA 1
ATOM 713 C C . HIS A 1 92 ? 3.803 -15.656 3.512 1 95.69 92 HIS A C 1
ATOM 715 O O . HIS A 1 92 ? 4.105 -14.648 4.152 1 95.69 92 HIS A O 1
ATOM 721 N N . ALA A 1 93 ? 2.719 -15.828 2.764 1 96.75 93 ALA A N 1
ATOM 722 C CA . ALA A 1 93 ? 1.708 -14.773 2.766 1 96.75 93 ALA A CA 1
ATOM 723 C C . ALA A 1 93 ? 0.55 -15.117 3.695 1 96.75 93 ALA A C 1
ATOM 725 O O . ALA A 1 93 ? 0.025 -16.234 3.65 1 96.75 93 ALA A O 1
ATOM 726 N N . GLN A 1 94 ? 0.208 -14.258 4.539 1 97.19 94 GLN A N 1
ATOM 727 C CA . GLN A 1 94 ? -0.922 -14.414 5.445 1 97.19 94 GLN A CA 1
ATOM 728 C C . GLN A 1 94 ? -2.041 -13.43 5.109 1 97.19 94 GLN A C 1
ATOM 730 O O . GLN A 1 94 ? -1.805 -12.227 5.004 1 97.19 94 GLN A O 1
ATOM 735 N N . LEU A 1 95 ? -3.225 -14 4.973 1 96.56 95 LEU A N 1
ATOM 736 C CA . LEU A 1 95 ? -4.398 -13.188 4.672 1 96.56 95 LEU A CA 1
ATOM 737 C C . LEU A 1 95 ? -4.852 -12.406 5.902 1 96.56 95 LEU A C 1
ATOM 739 O O . LEU A 1 95 ? -5.023 -12.992 6.977 1 96.56 95 LEU A O 1
ATOM 743 N N . ILE A 1 96 ? -4.887 -11.148 5.789 1 95 96 ILE A N 1
ATOM 744 C CA . ILE A 1 96 ? -5.504 -10.344 6.836 1 95 96 ILE A CA 1
ATOM 745 C C . ILE A 1 96 ? -6.996 -10.18 6.555 1 95 96 ILE A C 1
ATOM 747 O O . ILE A 1 96 ? -7.832 -10.508 7.398 1 95 96 ILE A O 1
ATOM 751 N N . ARG A 1 97 ? -7.297 -9.75 5.305 1 91.19 97 ARG A N 1
ATOM 752 C CA . ARG A 1 97 ? -8.688 -9.617 4.887 1 91.19 97 ARG A CA 1
ATOM 753 C C . ARG A 1 97 ? -8.797 -9.516 3.367 1 91.19 97 ARG A C 1
ATOM 755 O O . ARG A 1 97 ? -7.848 -9.102 2.701 1 91.19 97 ARG A O 1
ATOM 762 N N . GLY A 1 98 ? -9.906 -10 2.877 1 88.06 98 GLY A N 1
ATOM 763 C CA . GLY A 1 98 ? -10.273 -9.867 1.476 1 88.06 98 GLY A CA 1
ATOM 764 C C . GLY A 1 98 ? -11.641 -9.25 1.271 1 88.06 98 GLY A C 1
ATOM 765 O O . GLY A 1 98 ? -12.531 -9.422 2.105 1 88.06 98 GLY A O 1
ATOM 766 N N . SER A 1 99 ? -11.672 -8.492 0.238 1 83.12 99 SER A N 1
ATOM 767 C CA . SER A 1 99 ? -12.969 -7.887 -0.066 1 83.12 99 SER A CA 1
ATOM 768 C C . SER A 1 99 ? -13.203 -7.816 -1.571 1 83.12 99 SER A C 1
ATOM 770 O O . SER A 1 99 ? -12.258 -7.668 -2.348 1 83.12 99 SER A O 1
ATOM 772 N N . MET A 1 100 ? -14.461 -7.996 -1.827 1 82.12 100 MET A N 1
ATOM 773 C CA . MET A 1 100 ? -14.844 -7.922 -3.234 1 82.12 100 MET A CA 1
ATOM 774 C C . MET A 1 100 ? -15.641 -6.652 -3.52 1 82.12 100 MET A C 1
ATOM 776 O O . MET A 1 100 ? -16.5 -6.262 -2.727 1 82.12 100 MET A O 1
ATOM 780 N N . ALA A 1 101 ? -15.188 -5.922 -4.52 1 77.31 101 ALA A N 1
ATOM 781 C CA . ALA A 1 101 ? -16.016 -4.863 -5.094 1 77.31 101 ALA A CA 1
ATOM 782 C C . ALA A 1 101 ? -16.781 -5.367 -6.312 1 77.31 101 ALA A C 1
ATOM 784 O O . ALA A 1 101 ? -16.203 -5.574 -7.379 1 77.31 101 ALA A O 1
ATOM 785 N N . GLY A 1 102 ? -18.031 -5.559 -6.066 1 77.12 102 GLY A N 1
ATOM 786 C CA . GLY A 1 102 ? -18.781 -6.246 -7.105 1 77.12 102 GLY A CA 1
ATOM 787 C C . GLY A 1 102 ? -18.359 -7.691 -7.289 1 77.12 102 GLY A C 1
ATOM 788 O O . GLY A 1 102 ? -18.094 -8.391 -6.312 1 77.12 102 GLY A O 1
ATOM 789 N N . VAL A 1 103 ? -18.375 -8.102 -8.602 1 77.5 103 VAL A N 1
ATOM 790 C CA . VAL A 1 103 ? -18.062 -9.508 -8.852 1 77.5 103 VAL A CA 1
ATOM 791 C C . VAL A 1 103 ? -16.766 -9.609 -9.633 1 77.5 103 VAL A C 1
ATOM 793 O O . VAL A 1 103 ? -16.312 -10.711 -9.969 1 77.5 103 VAL A O 1
ATOM 796 N N . THR A 1 104 ? -16.109 -8.461 -9.766 1 89.19 104 THR A N 1
ATOM 797 C CA . THR A 1 104 ? -15 -8.555 -10.711 1 89.19 104 THR A CA 1
ATOM 798 C C . THR A 1 104 ? -13.719 -8.008 -10.102 1 89.19 104 THR A C 1
ATOM 800 O O . THR A 1 104 ? -12.648 -8.109 -10.695 1 89.19 104 THR A O 1
ATOM 803 N N . ILE A 1 105 ? -13.742 -7.438 -9 1 91.69 105 ILE A N 1
ATOM 804 C CA . ILE A 1 105 ? -12.539 -6.863 -8.422 1 91.69 105 ILE A CA 1
ATOM 805 C C . ILE A 1 105 ? -12.352 -7.379 -7 1 91.69 105 ILE A C 1
ATOM 807 O O . ILE A 1 105 ? -13.234 -7.23 -6.156 1 91.69 105 ILE A O 1
ATOM 811 N N . LEU A 1 106 ? -11.289 -8.023 -6.785 1 92.88 106 LEU A N 1
ATOM 812 C CA . LEU A 1 106 ? -10.906 -8.555 -5.48 1 92.88 106 LEU A CA 1
ATOM 813 C C . LEU A 1 106 ? -9.711 -7.801 -4.91 1 92.88 106 LEU A C 1
ATOM 815 O O . LEU A 1 106 ? -8.695 -7.648 -5.586 1 92.88 106 LEU A O 1
ATOM 819 N N . THR A 1 107 ? -9.891 -7.23 -3.791 1 93.75 107 THR A N 1
ATOM 820 C CA . THR A 1 107 ? -8.781 -6.629 -3.059 1 93.75 107 THR A CA 1
ATOM 821 C C . THR A 1 107 ? -8.359 -7.512 -1.889 1 93.75 107 THR A C 1
ATOM 823 O O . THR A 1 107 ? -9.195 -7.91 -1.072 1 93.75 107 THR A O 1
ATOM 826 N N . ILE A 1 108 ? -7.055 -7.816 -1.844 1 96.06 108 ILE A N 1
ATOM 827 C CA . ILE A 1 108 ? -6.516 -8.711 -0.826 1 96.06 108 ILE A CA 1
ATOM 828 C C . ILE A 1 108 ? -5.527 -7.949 0.057 1 96.06 108 ILE A C 1
ATOM 830 O O . ILE A 1 108 ? -4.527 -7.418 -0.432 1 96.06 108 ILE A O 1
ATOM 834 N N . ASP A 1 109 ? -5.863 -7.801 1.277 1 96.25 109 ASP A N 1
ATOM 835 C CA . ASP A 1 109 ? -4.984 -7.297 2.326 1 96.25 109 ASP A CA 1
ATOM 836 C C . ASP A 1 109 ? -4.219 -8.438 2.992 1 96.25 109 ASP A C 1
ATOM 838 O O . ASP A 1 109 ? -4.82 -9.359 3.547 1 96.25 109 ASP A O 1
ATOM 842 N N . SER A 1 110 ? -2.795 -8.383 2.873 1 97.5 110 SER A N 1
ATOM 843 C CA . SER A 1 110 ? -2.006 -9.492 3.387 1 97.5 110 SER A CA 1
ATOM 844 C C . SER A 1 110 ? -0.659 -9.023 3.918 1 97.5 110 SER A C 1
ATOM 846 O O . SER A 1 110 ? -0.254 -7.883 3.672 1 97.5 110 SER A O 1
ATOM 848 N N . THR A 1 111 ? -0.101 -9.836 4.72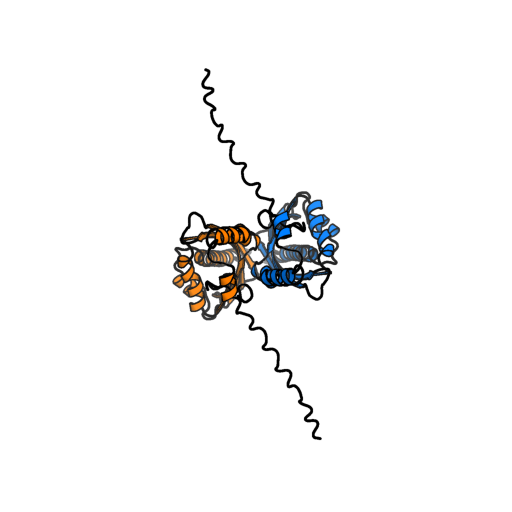7 1 97.31 111 THR A N 1
ATOM 849 C CA . THR A 1 111 ? 1.291 -9.688 5.141 1 97.31 111 THR A CA 1
ATOM 850 C C . THR A 1 111 ? 2.143 -10.82 4.57 1 97.31 111 THR A C 1
ATOM 852 O O . THR A 1 111 ? 1.758 -11.992 4.637 1 97.31 111 THR A O 1
ATOM 855 N N . VAL A 1 112 ? 3.246 -10.461 3.967 1 95.62 112 VAL A N 1
ATOM 856 C CA . VAL A 1 112 ? 4.207 -11.445 3.479 1 95.62 112 VAL A CA 1
ATOM 857 C C . VAL A 1 112 ? 5.465 -11.414 4.344 1 95.62 112 VAL A C 1
ATOM 859 O O . VAL A 1 112 ? 6.164 -10.398 4.398 1 95.62 112 VAL A O 1
ATOM 862 N N . THR A 1 113 ? 5.676 -12.453 4.977 1 95 113 THR A N 1
ATOM 863 C CA . THR A 1 113 ? 6.934 -12.625 5.699 1 95 113 THR A CA 1
ATOM 864 C C . THR A 1 113 ? 7.961 -13.344 4.832 1 95 113 THR A C 1
ATOM 866 O O . THR A 1 113 ? 7.625 -14.281 4.109 1 95 113 THR A O 1
ATOM 869 N N . TYR A 1 114 ? 9.219 -12.844 4.914 1 92.06 114 TYR A N 1
ATOM 870 C CA . TYR A 1 114 ? 10.219 -13.414 4.02 1 92.06 114 TYR A CA 1
ATOM 871 C C . TYR A 1 114 ? 11.594 -13.43 4.676 1 92.06 114 TYR A C 1
ATOM 873 O O . TYR A 1 114 ? 11.836 -12.703 5.637 1 92.06 114 TYR A O 1
ATOM 881 N N . GLN A 1 115 ? 12.422 -14.336 4.23 1 90.81 115 GLN A N 1
ATOM 882 C CA . GLN A 1 115 ? 13.859 -14.406 4.457 1 90.81 115 GLN A CA 1
ATOM 883 C C . GLN A 1 115 ? 14.625 -14.398 3.135 1 90.81 115 GLN A C 1
ATOM 885 O O . GLN A 1 115 ? 14.344 -15.211 2.248 1 90.81 115 GLN A O 1
ATOM 890 N N . LEU A 1 116 ? 15.531 -13.453 3.023 1 83.88 116 LEU A N 1
ATOM 891 C CA . LEU A 1 116 ? 16.266 -13.312 1.77 1 83.88 116 LEU A CA 1
ATOM 892 C C . LEU A 1 116 ? 17.484 -14.227 1.752 1 83.88 116 LEU A C 1
ATOM 894 O O . LEU A 1 116 ? 18.047 -14.539 2.805 1 83.88 116 LEU A O 1
ATOM 898 N N . LYS A 1 117 ? 17.812 -14.586 0.55 1 84 117 LYS A N 1
ATOM 899 C CA . LYS A 1 117 ? 19.094 -15.266 0.318 1 84 117 LYS A CA 1
ATOM 900 C C . LYS A 1 117 ? 20.219 -14.258 0.143 1 84 117 LYS A C 1
ATOM 902 O O . LYS A 1 117 ? 19.984 -13.117 -0.255 1 84 117 LYS A O 1
ATOM 907 N N . PRO A 1 118 ? 21.406 -14.578 0.322 1 77.12 118 PRO A N 1
ATOM 908 C CA . PRO A 1 118 ? 21.922 -15.867 0.797 1 77.12 118 PRO A CA 1
ATOM 909 C C . PRO A 1 118 ? 22.031 -15.93 2.32 1 77.12 118 PRO A C 1
ATOM 911 O O . PRO A 1 118 ? 22.375 -16.984 2.873 1 77.12 118 PRO A O 1
ATOM 914 N N . PHE A 1 119 ? 21.797 -14.812 2.988 1 75.19 119 PHE A N 1
ATOM 915 C CA . PHE A 1 119 ? 21.953 -14.789 4.438 1 75.19 119 PHE A CA 1
ATOM 916 C C . PHE A 1 119 ? 20.594 -14.68 5.121 1 75.19 119 PHE A C 1
ATOM 918 O O . PHE A 1 119 ? 20.328 -13.695 5.809 1 75.19 119 PHE A O 1
ATOM 925 N N . PRO A 1 120 ? 19.844 -15.773 5.191 1 69.19 120 PRO A N 1
ATOM 926 C CA . PRO A 1 120 ? 18.438 -15.719 5.602 1 69.19 120 PRO A CA 1
ATOM 927 C C . PRO A 1 120 ? 18.266 -15.328 7.066 1 69.19 120 PRO A C 1
ATOM 929 O O . PRO A 1 120 ? 17.234 -14.766 7.441 1 69.19 120 PRO A O 1
ATOM 932 N N . GLU A 1 121 ? 19.281 -15.578 7.781 1 74.44 121 GLU A N 1
ATOM 933 C CA . GLU A 1 121 ? 19.188 -15.312 9.211 1 74.44 121 GLU A CA 1
ATOM 934 C C . GLU A 1 121 ? 19.156 -13.812 9.5 1 74.44 121 GLU A C 1
ATOM 936 O O . GLU A 1 121 ? 18.594 -13.375 10.508 1 74.44 121 GLU A O 1
ATOM 941 N N . TYR A 1 122 ? 19.672 -13.094 8.531 1 67.88 122 TYR A N 1
ATOM 942 C CA . TYR A 1 122 ? 19.844 -11.688 8.844 1 67.88 122 TYR A CA 1
ATOM 943 C C . TYR A 1 122 ? 19.016 -10.812 7.91 1 67.88 122 TYR A C 1
ATOM 945 O O . TYR A 1 122 ? 18.906 -9.602 8.117 1 67.88 122 TYR A O 1
ATOM 953 N N . MET A 1 123 ? 18.484 -11.469 7.004 1 76.94 123 MET A N 1
ATOM 954 C CA . MET A 1 123 ? 17.859 -10.648 5.969 1 76.94 123 MET A CA 1
ATOM 955 C C . MET A 1 123 ? 16.406 -11.039 5.762 1 76.94 123 MET A C 1
ATOM 957 O O . MET A 1 123 ? 16.047 -11.578 4.715 1 76.94 123 MET A O 1
ATOM 961 N N . GLY A 1 124 ? 15.586 -10.828 6.84 1 83.25 124 GLY A N 1
ATOM 962 C CA . GLY A 1 124 ? 14.156 -11.109 6.734 1 83.25 124 GLY A CA 1
ATOM 963 C C . GLY A 1 124 ? 13.289 -9.938 7.152 1 83.25 124 GLY A C 1
ATOM 964 O O . GLY A 1 124 ? 13.805 -8.875 7.508 1 83.25 124 GLY A O 1
ATOM 965 N N . GLY A 1 125 ? 12.109 -10.086 6.91 1 89.94 125 GLY A N 1
ATOM 966 C CA . GLY A 1 125 ? 11.164 -9.047 7.293 1 89.94 125 GLY A CA 1
ATOM 967 C C . GLY A 1 125 ? 9.734 -9.383 6.93 1 89.94 125 GLY A C 1
ATOM 968 O O . GLY A 1 125 ? 9.398 -10.547 6.684 1 89.94 125 GLY A O 1
ATOM 969 N N . SER A 1 126 ? 8.945 -8.422 7.109 1 92.69 126 SER A N 1
ATOM 970 C CA . SER A 1 126 ? 7.531 -8.523 6.766 1 92.69 126 SER A CA 1
ATOM 971 C C . SER A 1 126 ? 7.086 -7.352 5.898 1 92.69 126 SER A C 1
ATOM 973 O O . SER A 1 126 ? 7.496 -6.215 6.125 1 92.69 126 SER A O 1
ATOM 975 N N . LEU A 1 127 ? 6.301 -7.707 4.965 1 93 127 LEU A N 1
ATOM 976 C CA . LEU A 1 127 ? 5.781 -6.746 3.998 1 93 127 LEU A CA 1
ATOM 977 C C . LEU A 1 127 ? 4.258 -6.738 4 1 93 127 LEU A C 1
ATOM 979 O O . LEU A 1 127 ? 3.627 -7.785 3.838 1 93 127 LEU A O 1
ATOM 983 N N . ARG A 1 128 ? 3.666 -5.578 4.309 1 95.56 128 ARG A N 1
ATOM 984 C CA . ARG A 1 128 ? 2.227 -5.418 4.117 1 95.56 128 ARG A CA 1
ATOM 985 C C . ARG A 1 128 ? 1.903 -5.078 2.668 1 95.56 128 ARG A C 1
ATOM 987 O O . ARG A 1 128 ? 2.521 -4.188 2.08 1 95.56 128 ARG A O 1
ATOM 994 N N . MET A 1 129 ? 0.972 -5.824 2.127 1 96.5 129 MET A N 1
ATOM 995 C CA . MET A 1 129 ? 0.686 -5.691 0.7 1 96.5 129 MET A CA 1
ATOM 996 C C . MET A 1 129 ? -0.818 -5.668 0.447 1 96.5 129 MET A C 1
ATOM 998 O O . MET A 1 129 ? -1.576 -6.367 1.121 1 96.5 129 MET A O 1
ATOM 1002 N N . PHE A 1 130 ? -1.239 -4.805 -0.443 1 96.88 130 PHE A N 1
ATOM 1003 C CA . PHE A 1 130 ? -2.6 -4.777 -0.967 1 96.88 130 PHE A CA 1
ATOM 1004 C C . PHE A 1 130 ? -2.623 -5.188 -2.434 1 96.88 130 PHE A C 1
ATOM 1006 O O . PHE A 1 130 ? -2.174 -4.438 -3.303 1 96.88 130 PHE A O 1
ATOM 1013 N N . THR A 1 131 ? -3.113 -6.375 -2.693 1 97.19 131 THR A N 1
ATOM 1014 C CA . THR A 1 131 ? -3.197 -6.93 -4.039 1 97.19 131 THR A CA 1
ATOM 1015 C C . THR A 1 131 ? -4.574 -6.672 -4.645 1 97.19 131 THR A C 1
ATOM 1017 O O . THR A 1 131 ? -5.598 -6.961 -4.02 1 97.19 131 THR A O 1
ATOM 1020 N N . VAL A 1 132 ? -4.641 -6.051 -5.785 1 96.44 132 VAL A N 1
ATOM 1021 C CA . VAL A 1 132 ? -5.883 -5.812 -6.516 1 96.44 132 VAL A CA 1
ATOM 1022 C C . VAL A 1 132 ? -5.965 -6.762 -7.711 1 96.44 132 VAL A C 1
ATOM 1024 O O . VAL A 1 132 ? -5.109 -6.734 -8.594 1 96.44 132 VAL A O 1
ATOM 1027 N N . ILE A 1 133 ? -7.016 -7.582 -7.668 1 97.31 133 ILE A N 1
ATOM 1028 C CA . ILE A 1 133 ? -7.258 -8.57 -8.711 1 97.31 133 ILE A CA 1
ATOM 1029 C C . ILE A 1 133 ? -8.492 -8.172 -9.523 1 97.31 133 ILE A C 1
ATOM 1031 O O . ILE A 1 133 ? -9.57 -7.961 -8.961 1 97.31 133 ILE A O 1
ATOM 1035 N N . GLU A 1 134 ? -8.32 -7.977 -10.75 1 96.88 134 GLU A N 1
ATOM 1036 C CA . GLU A 1 134 ? -9.445 -7.801 -11.664 1 96.88 134 GLU A CA 1
ATOM 1037 C C . GLU A 1 134 ? -9.734 -9.086 -12.438 1 96.88 134 GLU A C 1
ATOM 1039 O O . GLU A 1 134 ? -8.805 -9.742 -12.93 1 96.88 134 GLU A O 1
ATOM 1044 N N . LEU A 1 135 ? -11.008 -9.398 -12.516 1 96.56 135 LEU A N 1
ATOM 1045 C CA . LEU A 1 135 ? -11.414 -10.648 -13.156 1 96.56 135 LEU A CA 1
ATOM 1046 C C . LEU A 1 135 ? -12.156 -10.375 -14.461 1 96.56 135 LEU A C 1
ATOM 1048 O O . LEU A 1 135 ? -12.93 -9.414 -14.555 1 96.56 135 LEU A O 1
ATOM 1052 N N . GLU A 1 136 ? -11.875 -11.156 -15.406 1 96.25 136 GLU A N 1
ATOM 1053 C CA . GLU A 1 136 ? -12.609 -11.266 -16.656 1 96.25 136 GLU A CA 1
ATOM 1054 C C . GLU A 1 136 ? -12.945 -12.719 -16.984 1 96.25 136 GLU A C 1
ATOM 1056 O O . GLU A 1 136 ? -12.055 -13.562 -17.078 1 96.25 136 GLU A O 1
ATOM 1061 N N . ASP A 1 137 ? -14.305 -13.031 -17.031 1 93.75 137 ASP A N 1
ATOM 1062 C CA . ASP A 1 137 ? -14.758 -14.406 -17.25 1 93.75 137 ASP A CA 1
ATOM 1063 C C . ASP A 1 137 ? -14.211 -15.352 -16.188 1 93.75 137 ASP A C 1
ATOM 1065 O O . ASP A 1 137 ? -13.656 -16.406 -16.5 1 93.75 137 ASP A O 1
ATOM 1069 N N . HIS A 1 138 ? -14.125 -14.883 -14.969 1 91.69 138 HIS A N 1
ATOM 1070 C CA . HIS A 1 138 ? -13.758 -15.648 -13.781 1 91.69 138 HIS A CA 1
ATOM 1071 C C . HIS A 1 138 ? -12.273 -15.984 -13.773 1 91.69 138 HIS A C 1
ATOM 1073 O O . HIS A 1 138 ? -11.836 -16.906 -13.07 1 91.69 138 HIS A O 1
ATOM 1079 N N . LYS A 1 139 ? -11.516 -15.25 -14.633 1 97.44 139 LYS A N 1
ATOM 1080 C CA . LYS A 1 139 ? -10.062 -15.383 -14.641 1 97.44 139 LYS A CA 1
ATOM 1081 C C . LYS A 1 139 ? -9.383 -14.055 -14.297 1 97.44 139 LYS A C 1
ATOM 1083 O O . LYS A 1 139 ? -9.922 -12.984 -14.578 1 97.44 139 LYS A O 1
ATOM 1088 N N . VAL A 1 140 ? -8.242 -14.133 -13.75 1 98.31 140 VAL A N 1
ATOM 1089 C CA . VAL A 1 140 ? -7.477 -12.945 -13.391 1 98.31 140 VAL A CA 1
ATOM 1090 C C . VAL A 1 140 ? -6.957 -12.258 -14.656 1 98.31 140 VAL A C 1
ATOM 1092 O O . VAL A 1 140 ? -6.121 -12.812 -15.367 1 98.31 140 VAL A O 1
ATOM 1095 N N . ILE A 1 141 ? -7.418 -11.109 -14.938 1 98.62 141 ILE A N 1
ATOM 1096 C CA . ILE A 1 141 ? -6.965 -10.359 -16.109 1 98.62 141 ILE A CA 1
ATOM 1097 C C . ILE A 1 141 ? -5.926 -9.32 -15.68 1 98.62 141 ILE A C 1
ATOM 1099 O O . ILE A 1 141 ? -5.074 -8.922 -16.469 1 98.62 141 ILE A O 1
ATOM 1103 N N . SER A 1 142 ? -5.977 -8.922 -14.453 1 98.12 142 SER A N 1
ATOM 1104 C CA . SER A 1 142 ? -5.02 -7.957 -13.914 1 98.12 142 SER A CA 1
ATOM 1105 C C . SER A 1 142 ? -4.699 -8.25 -12.453 1 98.12 142 SER A C 1
ATOM 1107 O O . SER A 1 142 ? -5.602 -8.445 -11.641 1 98.12 142 SER A O 1
ATOM 1109 N N . HIS A 1 143 ? -3.422 -8.375 -12.125 1 98.06 143 HIS A N 1
ATOM 1110 C CA . HIS A 1 143 ? -2.867 -8.57 -10.789 1 98.06 143 HIS A CA 1
ATOM 1111 C C . HIS A 1 143 ? -1.9 -7.453 -10.43 1 98.06 143 HIS A C 1
ATOM 1113 O O . HIS A 1 143 ? -0.822 -7.34 -11.016 1 98.06 143 HIS A O 1
ATOM 1119 N N . THR A 1 144 ? -2.312 -6.59 -9.531 1 96.38 144 THR A N 1
ATOM 1120 C CA . THR A 1 144 ? -1.464 -5.477 -9.125 1 96.38 144 THR A CA 1
ATOM 1121 C C . THR A 1 144 ? -1.165 -5.543 -7.629 1 96.38 144 THR A C 1
ATOM 1123 O O . THR A 1 144 ? -2.082 -5.551 -6.805 1 96.38 144 THR A O 1
ATOM 1126 N N . ASP A 1 145 ? 0.133 -5.609 -7.328 1 96 145 ASP A N 1
ATOM 1127 C CA . ASP A 1 145 ? 0.572 -5.57 -5.938 1 96 145 ASP A CA 1
ATOM 1128 C C . ASP A 1 145 ? 0.966 -4.156 -5.523 1 96 145 ASP A C 1
ATOM 1130 O O . ASP A 1 145 ? 1.819 -3.531 -6.16 1 96 145 ASP A O 1
ATOM 1134 N N . HIS A 1 146 ? 0.308 -3.662 -4.477 1 95.25 146 HIS A N 1
ATOM 1135 C CA . HIS A 1 146 ? 0.666 -2.4 -3.836 1 95.25 146 HIS A CA 1
ATOM 1136 C C . HIS A 1 146 ? 1.348 -2.637 -2.494 1 95.25 146 HIS A C 1
ATOM 1138 O O . HIS A 1 146 ? 0.715 -3.109 -1.546 1 95.25 146 HIS A O 1
ATOM 1144 N N . TRP A 1 147 ? 2.668 -2.262 -2.408 1 93.81 147 TRP A N 1
ATOM 1145 C CA . TRP A 1 147 ? 3.414 -2.48 -1.174 1 93.81 147 TRP A CA 1
ATOM 1146 C C . TRP A 1 147 ? 3.33 -1.26 -0.264 1 93.81 147 TRP A C 1
ATOM 1148 O O . TRP A 1 147 ? 3.506 -0.126 -0.717 1 93.81 147 TRP A O 1
ATOM 1158 N N . ASP A 1 148 ? 3.104 -1.511 0.964 1 93.44 148 ASP A N 1
ATOM 1159 C CA . ASP A 1 148 ? 3.098 -0.458 1.975 1 93.44 148 ASP A CA 1
ATOM 1160 C C . ASP A 1 148 ? 4.504 0.091 2.203 1 93.44 148 ASP A C 1
ATOM 1162 O O . ASP A 1 148 ? 5.426 -0.662 2.527 1 93.44 148 ASP A O 1
ATOM 1166 N N . ILE A 1 149 ? 4.645 1.333 2.16 1 87.25 149 ILE A N 1
ATOM 1167 C CA . ILE A 1 149 ? 5.965 1.944 2.207 1 87.25 149 ILE A CA 1
ATOM 1168 C C . ILE A 1 149 ? 6.574 1.747 3.594 1 87.25 149 ILE A C 1
ATOM 1170 O O . ILE A 1 149 ? 7.785 1.546 3.725 1 87.25 149 ILE A O 1
ATOM 1174 N N . ARG A 1 150 ? 5.746 1.754 4.602 1 85.69 150 ARG A N 1
ATOM 1175 C CA . ARG A 1 150 ? 6.258 1.589 5.957 1 85.69 150 ARG A CA 1
ATOM 1176 C C . ARG A 1 150 ? 6.934 0.233 6.125 1 85.69 150 ARG A C 1
ATOM 1178 O O . ARG A 1 150 ? 8.055 0.151 6.641 1 85.69 150 ARG A O 1
ATOM 1185 N N . SER A 1 151 ? 6.242 -0.719 5.703 1 87.31 151 SER A N 1
ATOM 1186 C CA . SER A 1 151 ? 6.77 -2.072 5.859 1 87.31 151 SER A CA 1
ATOM 1187 C C . SER A 1 151 ? 8.016 -2.279 5.012 1 87.31 151 SER A C 1
ATOM 1189 O O . SER A 1 151 ? 8.906 -3.045 5.387 1 87.31 151 SER A O 1
ATOM 1191 N N . VAL A 1 152 ? 8.094 -1.612 3.881 1 83.06 152 VAL A N 1
ATOM 1192 C CA . VAL A 1 152 ? 9.281 -1.71 3.037 1 83.06 152 VAL A CA 1
ATOM 1193 C C . VAL A 1 152 ? 10.461 -1.029 3.727 1 83.06 152 VAL A C 1
ATOM 1195 O O . VAL A 1 152 ? 11.547 -1.605 3.822 1 83.06 152 VAL A O 1
ATOM 1198 N N . LEU A 1 153 ? 10.281 0.151 4.188 1 76.81 153 LEU A N 1
ATOM 1199 C CA . LEU A 1 153 ? 11.344 0.944 4.785 1 76.81 153 LEU A CA 1
ATOM 1200 C C . LEU A 1 153 ? 11.844 0.301 6.074 1 76.81 153 LEU A C 1
ATOM 1202 O O . LEU A 1 153 ? 13.031 0.399 6.406 1 76.81 153 LEU A O 1
ATOM 1206 N N . GLU A 1 154 ? 10.969 -0.331 6.793 1 76.56 154 GLU A N 1
ATOM 1207 C CA . GLU A 1 154 ? 11.336 -0.974 8.055 1 76.56 154 GLU A CA 1
ATOM 1208 C C . GLU A 1 154 ? 12.297 -2.135 7.816 1 76.56 154 GLU A C 1
ATOM 1210 O O . GLU A 1 154 ? 13.039 -2.521 8.719 1 76.56 154 GLU A O 1
ATOM 1215 N N . ASN A 1 155 ? 12.266 -2.645 6.602 1 71.06 155 ASN A N 1
ATOM 1216 C CA . ASN A 1 155 ? 13.07 -3.832 6.336 1 71.06 155 ASN A CA 1
ATOM 1217 C C . ASN A 1 155 ? 14.258 -3.512 5.43 1 71.06 155 ASN A C 1
ATOM 1219 O O . ASN A 1 155 ? 14.969 -4.418 4.988 1 71.06 155 ASN A O 1
ATOM 1223 N N . VAL A 1 156 ? 14.453 -2.346 4.945 1 63.62 156 VAL A N 1
ATOM 1224 C CA . VAL A 1 156 ? 15.594 -1.94 4.133 1 63.62 156 VAL A CA 1
ATOM 1225 C C . VAL A 1 156 ? 16.703 -1.393 5.035 1 63.62 156 VAL A C 1
ATOM 1227 O O . VAL A 1 156 ? 16.469 -0.483 5.832 1 63.62 156 VAL A O 1
ATOM 1230 N N . PRO A 1 157 ? 17.781 -2.277 5.016 1 51.91 157 PRO A N 1
ATOM 1231 C CA . PRO A 1 157 ? 18.891 -1.692 5.777 1 51.91 157 PRO A CA 1
ATOM 1232 C C . PRO A 1 157 ? 19.188 -0.251 5.371 1 51.91 157 PRO A C 1
ATOM 1234 O O . PRO A 1 157 ? 19.094 0.095 4.191 1 51.91 157 PRO A O 1
ATOM 1237 N N . MET A 1 158 ? 18.906 0.754 6.172 1 48.12 158 MET A N 1
ATOM 1238 C CA . MET A 1 158 ? 19.062 2.193 5.98 1 48.12 158 MET A CA 1
ATOM 1239 C C . MET A 1 158 ? 20.328 2.5 5.188 1 48.12 158 MET A C 1
ATOM 1241 O O . MET A 1 158 ? 21.344 1.816 5.336 1 48.12 158 MET A O 1
ATOM 1245 N N . LEU A 1 159 ? 20.078 3.205 4.129 1 48.72 159 LEU A N 1
ATOM 1246 C CA . LEU A 1 159 ? 21.156 3.684 3.281 1 48.72 159 LEU A CA 1
ATOM 1247 C C . LEU A 1 159 ? 22.422 3.928 4.102 1 48.72 159 LEU A C 1
ATOM 1249 O O . LEU A 1 159 ? 23.531 3.623 3.648 1 48.72 159 LEU A O 1
ATOM 1253 N N . SER A 1 160 ? 22.219 4.5 5.223 1 44.47 160 SER A N 1
ATOM 1254 C CA . SER A 1 160 ? 23.422 4.836 5.977 1 44.47 160 SER A CA 1
ATOM 1255 C C . SER A 1 160 ? 24.219 3.584 6.348 1 44.47 160 SER A C 1
ATOM 1257 O O . SER A 1 160 ? 25.453 3.596 6.336 1 44.47 160 SER A O 1
ATOM 1259 N N . PHE A 1 161 ? 23.578 2.584 6.637 1 41.97 161 PHE A N 1
ATOM 1260 C CA . PHE A 1 161 ? 24.281 1.358 7.004 1 41.97 161 PHE A CA 1
ATOM 1261 C C . PHE A 1 161 ? 24.984 0.763 5.797 1 41.97 161 PHE A C 1
ATOM 1263 O O . PHE A 1 161 ? 26.156 0.357 5.891 1 41.97 161 PHE A O 1
ATOM 1270 N N . LEU A 1 162 ? 24.266 0.803 4.742 1 47.03 162 LEU A N 1
ATOM 1271 C CA . LEU A 1 162 ? 24.922 0.325 3.531 1 47.03 162 LEU A CA 1
ATOM 1272 C C . LEU A 1 162 ? 26.109 1.214 3.168 1 47.03 162 LEU A C 1
ATOM 1274 O O . LEU A 1 162 ? 27.172 0.714 2.805 1 47.03 162 LEU A O 1
ATOM 1278 N N . TYR A 1 163 ? 25.766 2.447 3.391 1 48.5 163 TYR A N 1
ATOM 1279 C CA . TYR A 1 163 ? 26.859 3.385 3.119 1 48.5 163 TYR A CA 1
ATOM 1280 C C . TYR A 1 163 ? 28.016 3.174 4.09 1 48.5 163 TYR A C 1
ATOM 1282 O O . TYR A 1 163 ? 29.172 3.133 3.676 1 48.5 163 TYR A O 1
ATOM 1290 N N . ARG A 1 164 ? 27.688 2.998 5.25 1 47.34 164 ARG A N 1
ATOM 1291 C CA . ARG A 1 164 ? 28.719 2.867 6.266 1 47.34 164 ARG A CA 1
ATOM 1292 C C . ARG A 1 164 ? 29.484 1.555 6.102 1 47.34 164 ARG A C 1
ATOM 1294 O O . ARG A 1 164 ? 30.703 1.519 6.234 1 47.34 164 ARG A O 1
ATOM 1301 N N . ASN A 1 165 ? 28.781 0.574 5.777 1 45.94 165 ASN A N 1
ATOM 1302 C CA . ASN A 1 165 ? 29.453 -0.712 5.605 1 45.94 165 ASN A CA 1
ATOM 1303 C C . ASN A 1 165 ? 30.203 -0.783 4.277 1 45.94 165 ASN A C 1
ATOM 1305 O O . ASN A 1 165 ? 31.203 -1.479 4.168 1 45.94 165 ASN A O 1
ATOM 1309 N N . LEU A 1 166 ? 29.672 -0.121 3.355 1 46.69 166 LEU A N 1
ATOM 1310 C CA . LEU A 1 166 ? 30.406 -0.032 2.104 1 46.69 166 LEU A CA 1
ATOM 1311 C C . LEU A 1 166 ? 31.672 0.817 2.277 1 46.69 166 LEU A C 1
ATOM 1313 O O . LEU A 1 166 ? 32.719 0.503 1.714 1 46.69 166 LEU A O 1
ATOM 1317 N N . ARG A 1 167 ? 31.469 1.783 3.045 1 47.47 167 ARG A N 1
ATOM 1318 C CA . ARG A 1 167 ? 32.625 2.631 3.277 1 47.47 167 ARG A CA 1
ATOM 1319 C C . ARG A 1 167 ? 33.688 1.895 4.086 1 47.47 167 ARG A C 1
ATOM 1321 O O . ARG A 1 167 ? 34.875 2.09 3.875 1 47.47 167 ARG A O 1
ATOM 1328 N N . SER A 1 168 ? 33.219 1.098 4.977 1 43.19 168 SER A N 1
ATOM 1329 C CA . SER A 1 168 ? 34.25 0.448 5.797 1 43.19 168 SER A CA 1
ATOM 1330 C C . SER A 1 168 ? 35 -0.606 4.996 1 43.19 168 SER A C 1
ATOM 1332 O O . SER A 1 168 ? 36.125 -0.965 5.348 1 43.19 168 SER A O 1
ATOM 1334 N N . GLY A 1 169 ? 34.375 -1.288 4.043 1 39.38 169 GLY A N 1
ATOM 1335 C CA . GLY A 1 169 ? 35.125 -2.234 3.227 1 39.38 169 GLY A CA 1
ATOM 1336 C C . GLY A 1 169 ? 35.938 -1.567 2.141 1 39.38 169 GLY A C 1
ATOM 1337 O O . GLY A 1 169 ? 36.969 -2.109 1.704 1 39.38 169 GLY A O 1
ATOM 1338 N N . VAL A 1 170 ? 35.344 -0.64 1.34 1 41.47 170 VAL A N 1
ATOM 1339 C CA . VAL A 1 170 ? 36.094 0.031 0.268 1 41.47 170 VAL A CA 1
ATOM 1340 C C . VAL A 1 170 ? 36.938 1.156 0.85 1 41.47 170 VAL A C 1
ATOM 1342 O O . VAL A 1 170 ? 36.531 2.322 0.829 1 41.47 170 VAL A O 1
ATOM 1345 N N . GLY A 1 171 ? 37.344 1.154 2.047 1 37.53 171 GLY A N 1
ATOM 1346 C CA . GLY A 1 171 ? 38.344 2.131 2.504 1 37.53 171 GLY A CA 1
ATOM 1347 C C . GLY A 1 171 ? 39.438 2.391 1.493 1 37.53 171 GLY A C 1
ATOM 1348 O O . GLY A 1 171 ? 39.938 3.508 1.396 1 37.53 171 GLY A O 1
ATOM 1349 N N . SER A 1 172 ? 40.375 1.393 1.091 1 35.03 172 SER A N 1
ATOM 1350 C CA . SER A 1 172 ? 41.594 1.732 0.331 1 35.03 172 SER A CA 1
ATOM 1351 C C . SER A 1 172 ? 41.25 2.066 -1.117 1 35.03 172 SER A C 1
ATOM 1353 O O . SER A 1 172 ? 42.125 2.463 -1.891 1 35.03 172 SER A O 1
ATOM 1355 N N . VAL A 1 173 ? 40.344 1.449 -1.852 1 33.81 173 VAL A N 1
ATOM 1356 C CA . VAL A 1 173 ? 40.219 1.754 -3.273 1 33.81 173 VAL A CA 1
ATOM 1357 C C . VAL A 1 173 ? 39.5 3.094 -3.451 1 33.81 173 VAL A C 1
ATOM 1359 O O . VAL A 1 173 ? 38.375 3.275 -2.98 1 33.81 173 VAL A O 1
ATOM 1362 N N . SER A 1 174 ? 40.25 4.289 -3.744 1 30.92 174 SER A N 1
ATOM 1363 C CA . SER A 1 174 ? 40.031 5.719 -3.871 1 30.92 174 SER A CA 1
ATOM 1364 C C . SER A 1 174 ? 38.625 5.996 -4.457 1 30.92 174 SER A C 1
ATOM 1366 O O . SER A 1 174 ? 38.031 5.109 -5.055 1 30.92 174 SER A O 1
ATOM 1368 N N . SER A 1 175 ? 38.312 7.297 -4.566 1 34 175 SER A N 1
ATOM 1369 C CA . SER A 1 175 ? 37.25 8.141 -5.129 1 34 175 SER A CA 1
ATOM 1370 C C . SER A 1 175 ? 36.906 7.719 -6.551 1 34 175 SER A C 1
ATOM 1372 O O . SER A 1 175 ? 36 8.289 -7.176 1 34 175 SER A O 1
ATOM 1374 N N . HIS A 1 176 ? 37.688 6.77 -7.086 1 28.89 176 HIS A N 1
ATOM 1375 C CA . HIS A 1 176 ? 37.719 6.512 -8.523 1 28.89 176 HIS A CA 1
ATOM 1376 C C . HIS A 1 176 ? 36.469 5.762 -8.969 1 28.89 176 HIS A C 1
ATOM 1378 O O . HIS A 1 176 ? 35.969 5.961 -10.086 1 28.89 176 HIS A O 1
ATOM 1384 N N . VAL A 1 177 ? 36.062 4.855 -8.141 1 31.12 177 VAL A N 1
ATOM 1385 C CA . VAL A 1 177 ? 35.031 3.998 -8.727 1 31.12 177 VAL A CA 1
ATOM 1386 C C . VAL A 1 177 ? 33.688 4.727 -8.742 1 31.12 177 VAL A C 1
ATOM 1388 O O . VAL A 1 177 ? 32.812 4.387 -9.531 1 31.12 177 VAL A O 1
ATOM 1391 N N . ILE A 1 178 ? 33.5 5.656 -7.887 1 34.81 178 ILE A N 1
ATOM 1392 C CA . ILE A 1 178 ? 32.312 6.473 -8.148 1 34.81 178 ILE A CA 1
ATOM 1393 C C . ILE A 1 178 ? 32.5 7.254 -9.445 1 34.81 178 ILE A C 1
ATOM 1395 O O . ILE A 1 178 ? 31.531 7.68 -10.07 1 34.81 178 ILE A O 1
ATOM 1399 N N . ASN A 1 179 ? 33.812 7.52 -9.805 1 31.23 179 ASN A N 1
ATOM 1400 C CA . ASN A 1 179 ? 34.188 8.172 -11.055 1 31.23 179 ASN A CA 1
ATOM 1401 C C . ASN A 1 179 ? 33.875 7.285 -12.258 1 31.23 179 ASN A C 1
ATOM 1403 O O . ASN A 1 179 ? 33.969 7.738 -13.406 1 31.23 179 ASN A O 1
ATOM 1407 N N . VAL A 1 180 ? 34.094 5.984 -12.094 1 30.95 180 VAL A N 1
ATOM 1408 C CA . VAL A 1 180 ? 33.906 5.191 -13.305 1 30.95 180 VAL A CA 1
ATOM 1409 C C . VAL A 1 180 ? 32.438 5.234 -13.75 1 30.95 180 VAL A C 1
ATOM 1411 O O . VAL A 1 180 ? 32.156 5.211 -14.945 1 30.95 180 VAL A O 1
ATOM 1414 N N . PHE A 1 181 ? 31.516 5.125 -12.836 1 31.17 181 PHE A N 1
ATOM 1415 C CA . PHE A 1 181 ? 30.156 5.223 -13.32 1 31.17 181 PHE A CA 1
ATOM 1416 C C . PHE A 1 181 ? 29.766 6.676 -13.562 1 31.17 181 PHE A C 1
ATOM 1418 O O . PHE A 1 181 ? 28.688 6.957 -14.109 1 31.17 181 PHE A O 1
ATOM 1425 N N . LEU A 1 182 ? 30.422 7.582 -12.883 1 32.31 182 LEU A N 1
ATOM 1426 C CA . LEU A 1 182 ? 30.234 8.945 -13.375 1 32.31 182 LEU A CA 1
ATOM 1427 C C . LEU A 1 182 ? 31.094 9.203 -14.602 1 32.31 182 LEU A C 1
ATOM 1429 O O . LEU A 1 182 ? 32.312 9.07 -14.539 1 32.31 182 LEU A O 1
ATOM 1433 N N . PRO A 1 183 ? 30.484 8.797 -15.734 1 29.44 183 PRO A N 1
ATOM 1434 C CA . PRO A 1 183 ? 31.375 9.102 -16.859 1 29.44 183 PRO A CA 1
ATOM 1435 C C . PRO A 1 183 ? 32.094 10.438 -16.703 1 29.44 183 PRO A C 1
ATOM 1437 O O . PRO A 1 183 ? 31.609 11.328 -16 1 29.44 183 PRO A O 1
ATOM 1440 N N . GLU A 1 184 ? 33.344 10.391 -16.812 1 32.62 184 GLU A N 1
ATOM 1441 C CA . GLU A 1 184 ? 34.125 11.617 -17.031 1 32.62 184 GLU A CA 1
ATOM 1442 C C . GLU A 1 184 ? 33.312 12.641 -17.812 1 32.62 184 GLU A C 1
ATOM 1444 O O . GLU A 1 184 ? 32.875 12.367 -18.922 1 32.62 184 GLU A O 1
ATOM 1449 N N . THR A 1 185 ? 32.438 13.367 -17.062 1 31.23 185 THR A N 1
ATOM 1450 C CA . THR A 1 185 ? 31.938 14.477 -17.859 1 31.23 185 THR A CA 1
ATOM 1451 C C . THR A 1 185 ? 33.062 15.086 -18.703 1 31.23 185 THR A C 1
ATOM 1453 O O . THR A 1 185 ? 34.062 15.57 -18.172 1 31.23 185 THR A O 1
ATOM 1456 N N . SER A 1 186 ? 33.281 14.438 -19.828 1 32.66 186 SER A N 1
ATOM 1457 C CA . SER A 1 186 ? 34.156 15.102 -20.797 1 32.66 186 SER A CA 1
ATOM 1458 C C . SER A 1 186 ? 33.938 16.609 -20.781 1 32.66 186 SER A C 1
ATOM 1460 O O . SER A 1 186 ? 32.812 17.094 -20.766 1 32.66 186 SER A O 1
ATOM 1462 N N . THR A 1 187 ? 34.844 17.344 -20.156 1 32.78 187 THR A N 1
ATOM 1463 C CA . THR A 1 187 ? 35 18.797 -20.297 1 32.78 187 THR A CA 1
ATOM 1464 C C . THR A 1 187 ? 34.5 19.25 -21.672 1 32.78 187 THR A C 1
ATOM 1466 O O . THR A 1 187 ? 34.969 18.75 -22.688 1 32.78 187 THR A O 1
ATOM 1469 N N . PRO A 1 188 ? 33.219 19.797 -21.719 1 30.7 188 PRO A N 1
ATOM 1470 C CA . PRO A 1 188 ? 32.906 20.281 -23.062 1 30.7 188 PRO A CA 1
ATOM 1471 C C . PRO A 1 188 ? 34.094 20.938 -23.75 1 30.7 188 PRO A C 1
ATOM 1473 O O . PRO A 1 188 ? 34.812 21.75 -23.141 1 30.7 188 PRO A O 1
ATOM 1476 N N . ALA A 1 189 ? 34.75 20.266 -24.734 1 33.28 189 ALA A N 1
ATOM 1477 C CA . ALA A 1 189 ? 35.781 20.844 -25.547 1 33.28 189 ALA A CA 1
ATOM 1478 C C . ALA A 1 189 ? 35.5 22.312 -25.844 1 33.28 189 ALA A C 1
ATOM 1480 O O . ALA A 1 189 ? 34.375 22.688 -26.125 1 33.28 189 ALA A O 1
ATOM 1481 N N . GLU A 1 190 ? 36.219 23.234 -25.172 1 34.88 190 GLU A N 1
ATOM 1482 C CA . GLU A 1 190 ? 36.25 24.641 -25.547 1 34.88 190 GLU A CA 1
ATOM 1483 C C . GLU A 1 190 ? 36.094 24.812 -27.062 1 34.88 190 GLU A C 1
ATOM 1485 O O . GLU A 1 190 ? 36.781 24.156 -27.844 1 34.88 190 GLU A O 1
ATOM 1490 N N . ALA A 1 191 ? 34.875 25.125 -27.562 1 36.72 191 ALA A N 1
ATOM 1491 C CA . ALA A 1 191 ? 34.688 25.453 -28.984 1 36.72 191 ALA A CA 1
ATOM 1492 C C . ALA A 1 191 ? 35.906 26.203 -29.516 1 36.72 191 ALA A C 1
ATOM 1494 O O . ALA A 1 191 ? 36.438 27.094 -28.844 1 36.72 191 ALA A O 1
ATOM 1495 N N . PRO A 1 192 ? 36.688 25.469 -30.359 1 32.31 192 PRO A N 1
ATOM 1496 C CA . PRO A 1 192 ? 37.781 26.25 -30.906 1 32.31 192 PRO A CA 1
ATOM 1497 C C . PRO A 1 192 ? 37.375 27.672 -31.312 1 32.31 192 PRO A C 1
ATOM 1499 O O . PRO A 1 192 ? 36.375 27.844 -31.984 1 32.31 192 PRO A O 1
ATOM 1502 N N . VAL A 1 193 ? 37.5 28.656 -30.422 1 35.03 193 VAL A N 1
ATOM 1503 C CA . VAL A 1 193 ? 37.375 30.031 -30.906 1 35.03 193 VAL A CA 1
ATOM 1504 C C . VAL A 1 193 ? 38 30.156 -32.281 1 35.03 193 VAL A C 1
ATOM 1506 O O . VAL A 1 193 ? 39.188 29.891 -32.469 1 35.03 193 VAL A O 1
ATOM 1509 N N . GLU A 1 194 ? 37.219 29.688 -33.344 1 34.19 194 GLU A N 1
ATOM 1510 C CA . GLU A 1 194 ? 37.656 29.984 -34.688 1 34.19 194 GLU A CA 1
ATOM 1511 C C . GLU A 1 194 ? 38.281 31.375 -34.781 1 34.19 194 GLU A C 1
ATOM 1513 O O . GLU A 1 194 ? 37.656 32.375 -34.5 1 34.19 194 GLU A O 1
ATOM 1518 N N . THR A 1 195 ? 39.5 31.469 -34.219 1 34.81 195 THR A N 1
ATOM 1519 C CA . THR A 1 195 ? 40.25 32.656 -34.594 1 34.81 195 THR A CA 1
ATOM 1520 C C . THR A 1 195 ? 40.062 33 -36.062 1 34.81 195 THR A C 1
ATOM 1522 O O . THR A 1 195 ? 40.406 32.219 -36.938 1 34.81 195 THR A O 1
ATOM 1525 N N . ARG A 1 196 ? 38.844 33.531 -36.438 1 33.22 196 ARG A N 1
ATOM 1526 C CA . ARG A 1 196 ? 38.75 34.156 -37.75 1 33.22 196 ARG A CA 1
ATOM 1527 C C . ARG A 1 196 ? 40.062 34.844 -38.125 1 33.22 196 ARG A C 1
ATOM 1529 O O . ARG A 1 196 ? 40.438 35.844 -37.531 1 33.22 196 ARG A O 1
ATOM 1536 N N . GLU A 1 197 ? 41.125 33.938 -38.188 1 31.72 197 GLU A N 1
ATOM 1537 C CA . GLU A 1 197 ? 42.25 34.531 -38.875 1 31.72 197 GLU A CA 1
ATOM 1538 C C . GLU A 1 197 ? 41.812 35.344 -40.094 1 31.72 197 GLU A C 1
ATOM 1540 O O . GLU A 1 197 ? 41.156 34.812 -41 1 31.72 197 GLU A O 1
ATOM 1545 N N . ASP A 1 198 ? 41.281 36.562 -39.719 1 35.53 198 ASP A N 1
ATOM 1546 C CA . ASP A 1 198 ? 41.281 37.562 -40.781 1 35.53 198 ASP A CA 1
ATOM 1547 C C . ASP A 1 198 ? 42.5 37.406 -41.719 1 35.53 198 ASP A C 1
ATOM 1549 O O . ASP A 1 198 ? 43.625 37.531 -41.25 1 35.53 198 ASP A O 1
ATOM 1553 N N . SER A 1 199 ? 42.469 36.219 -42.438 1 31.39 199 SER A N 1
ATOM 1554 C CA . SER A 1 199 ? 43.438 36.219 -43.531 1 31.39 199 SER A CA 1
ATOM 1555 C C . SER A 1 199 ? 43.562 37.625 -44.125 1 31.39 199 SER A C 1
ATOM 1557 O O . SER A 1 199 ? 42.625 38.125 -44.75 1 31.39 199 SER A O 1
ATOM 1559 N N . GLN A 1 200 ? 44.156 38.5 -43.344 1 29.8 200 GLN A N 1
ATOM 1560 C CA . GLN A 1 200 ? 44.75 39.656 -44.031 1 29.8 200 GLN A CA 1
ATOM 1561 C C . GLN A 1 200 ? 45.531 39.188 -45.25 1 29.8 200 GLN A C 1
ATOM 1563 O O . GLN A 1 200 ? 46.531 38.469 -45.125 1 29.8 200 GLN A O 1
ATOM 1568 N N . GLU A 1 201 ? 44.75 38.719 -46.219 1 28.36 201 GLU A N 1
ATOM 1569 C CA . GLU A 1 201 ? 45.375 38.812 -47.531 1 28.36 201 GLU A CA 1
ATOM 1570 C C . GLU A 1 201 ? 46.219 40.094 -47.656 1 28.36 201 GLU A C 1
ATOM 1572 O O . GLU A 1 201 ? 45.688 41.188 -47.5 1 28.36 201 GLU A O 1
ATOM 1577 N N . SER A 1 202 ? 47.469 39.969 -47.281 1 27.34 202 SER A N 1
ATOM 1578 C CA . SER A 1 202 ? 48.438 40.781 -48 1 27.34 202 SER A CA 1
ATOM 1579 C C . SER A 1 202 ? 48.438 40.438 -49.5 1 27.34 202 SER A C 1
ATOM 1581 O O . SER A 1 202 ? 48.219 39.281 -49.875 1 27.34 202 SER A O 1
ATOM 1583 N N . MET B 1 1 ? -55.5 -16.562 0.249 1 28.17 1 MET B N 1
ATOM 1584 C CA . MET B 1 1 ? -54.312 -16.812 1.067 1 28.17 1 MET B CA 1
ATOM 1585 C C . MET B 1 1 ? -53.062 -16.25 0.397 1 28.17 1 MET B C 1
ATOM 1587 O O . MET B 1 1 ? -52.562 -16.812 -0.579 1 28.17 1 MET B O 1
ATOM 1591 N N . MET B 1 2 ? -52.906 -14.93 0.292 1 28.36 2 MET B N 1
ATOM 1592 C CA . MET B 1 2 ? -52.031 -14.055 -0.469 1 28.36 2 MET B CA 1
ATOM 1593 C C . MET B 1 2 ? -50.594 -14.148 0.057 1 28.36 2 MET B C 1
ATOM 1595 O O . MET B 1 2 ? -50.344 -13.961 1.251 1 28.36 2 MET B O 1
ATOM 1599 N N . SER B 1 3 ? -49.812 -15.102 -0.496 1 31.94 3 SER B N 1
ATOM 1600 C CA . SER B 1 3 ? -48.406 -15.328 -0.14 1 31.94 3 SER B CA 1
ATOM 1601 C C . SER B 1 3 ? -47.625 -14.016 -0.055 1 31.94 3 SER B C 1
ATOM 1603 O O . SER B 1 3 ? -47.594 -13.242 -1.017 1 31.94 3 SER B O 1
ATOM 1605 N N . LYS B 1 4 ? -47.594 -13.383 1.155 1 31.14 4 LYS B N 1
ATOM 1606 C CA . LYS B 1 4 ? -46.781 -12.227 1.504 1 31.14 4 LYS B CA 1
ATOM 1607 C C . LYS B 1 4 ? -45.344 -12.398 1.014 1 31.14 4 LYS B C 1
ATOM 1609 O O . LYS B 1 4 ? -44.688 -13.383 1.348 1 31.14 4 LYS B O 1
ATOM 1614 N N . ARG B 1 5 ? -45.031 -11.953 -0.146 1 30.2 5 ARG B N 1
ATOM 1615 C CA . ARG B 1 5 ? -43.75 -11.875 -0.816 1 30.2 5 ARG B CA 1
ATOM 1616 C C . ARG B 1 5 ? -42.656 -11.406 0.144 1 30.2 5 ARG B C 1
ATOM 1618 O O . ARG B 1 5 ? -42.781 -10.359 0.775 1 30.2 5 ARG B O 1
ATOM 1625 N N . ARG B 1 6 ? -42.125 -12.312 0.956 1 32.84 6 ARG B N 1
ATOM 1626 C CA . ARG B 1 6 ? -40.969 -12.047 1.792 1 32.84 6 ARG B CA 1
ATOM 1627 C C . ARG B 1 6 ? -40 -11.094 1.098 1 32.84 6 ARG B C 1
ATOM 1629 O O . ARG B 1 6 ? -39.469 -11.398 0.025 1 32.84 6 ARG B O 1
ATOM 1636 N N . GLY B 1 7 ? -40.219 -9.789 1.122 1 29.95 7 GLY B N 1
ATOM 1637 C CA . GLY B 1 7 ? -39.406 -8.672 0.644 1 29.95 7 GLY B CA 1
ATOM 1638 C C . GLY B 1 7 ? -37.906 -8.844 0.93 1 29.95 7 GLY B C 1
ATOM 1639 O O . GLY B 1 7 ? -37.531 -9.32 2.002 1 29.95 7 GLY B O 1
ATOM 1640 N N . GLY B 1 8 ? -37.125 -9.305 0.021 1 31.88 8 GLY B N 1
ATOM 1641 C CA . GLY B 1 8 ? -35.688 -9.391 -0.043 1 31.88 8 GLY B CA 1
ATOM 1642 C C . GLY B 1 8 ? -34.969 -8.289 0.729 1 31.88 8 GLY B C 1
ATOM 1643 O O . GLY B 1 8 ? -35.281 -7.105 0.537 1 31.88 8 GLY B O 1
ATOM 1644 N N . LYS B 1 9 ? -34.625 -8.359 1.986 1 34.59 9 LYS B N 1
ATOM 1645 C CA . LYS B 1 9 ? -33.969 -7.504 2.969 1 34.59 9 LYS B CA 1
ATOM 1646 C C . LYS B 1 9 ? -32.938 -6.594 2.303 1 34.59 9 LYS B C 1
ATOM 1648 O O . LYS B 1 9 ? -32.281 -6.988 1.333 1 34.59 9 LYS B O 1
ATOM 1653 N N . ASP B 1 10 ? -32.75 -5.09 2.574 1 34.31 10 ASP B N 1
ATOM 1654 C CA . ASP B 1 10 ? -32.219 -3.773 2.258 1 34.31 10 ASP B CA 1
ATOM 1655 C C . ASP B 1 10 ? -30.688 -3.781 2.33 1 34.31 10 ASP B C 1
ATOM 1657 O O . ASP B 1 10 ? -30.109 -3.51 3.385 1 34.31 10 ASP B O 1
ATOM 1661 N N . THR B 1 11 ? -29.781 -4.695 2.074 1 41.75 11 THR B N 1
ATOM 1662 C CA . THR B 1 11 ? -28.344 -4.641 1.84 1 41.75 11 THR B CA 1
ATOM 1663 C C . THR B 1 11 ? -27.938 -3.312 1.204 1 41.75 11 THR B C 1
ATOM 1665 O O . THR B 1 11 ? -26.766 -2.945 1.202 1 41.75 11 THR B O 1
ATOM 1668 N N . LYS B 1 12 ? -28.734 -2.436 0.651 1 44.66 12 LYS B N 1
ATOM 1669 C CA . LYS B 1 12 ? -28.641 -1.156 -0.045 1 44.66 12 LYS B CA 1
ATOM 1670 C C . LYS B 1 12 ? -28.312 -0.026 0.928 1 44.66 12 LYS B C 1
ATOM 1672 O O . LYS B 1 12 ? -27.5 0.853 0.622 1 44.66 12 LYS B O 1
ATOM 1677 N N . PRO B 1 13 ? -28.938 -0.035 2.066 1 45.75 13 PRO B N 1
ATOM 1678 C CA . PRO B 1 13 ? -28.703 1.125 2.928 1 45.75 13 PRO B CA 1
ATOM 1679 C C . PRO B 1 13 ? -27.297 1.143 3.512 1 45.75 13 PRO B C 1
ATOM 1681 O O . PRO B 1 13 ? -26.703 2.213 3.676 1 45.75 13 PRO B O 1
ATOM 1684 N N . GLU B 1 14 ? -26.688 -0.043 3.971 1 52.59 14 GLU B N 1
ATOM 1685 C CA . GLU B 1 14 ? -25.359 -0.135 4.562 1 52.59 14 GLU B CA 1
ATOM 1686 C C . GLU B 1 14 ? -24.281 0.287 3.566 1 52.59 14 GLU B C 1
ATOM 1688 O O . GLU B 1 14 ? -23.312 0.95 3.939 1 52.59 14 GLU B O 1
ATOM 1693 N N . MET B 1 15 ? -24.625 -0.086 2.328 1 61.09 15 MET B N 1
ATOM 1694 C CA . MET B 1 15 ? -23.703 0.343 1.271 1 61.09 15 MET B CA 1
ATOM 1695 C C . MET B 1 15 ? -23.719 1.861 1.131 1 61.09 15 MET B C 1
ATOM 1697 O O . MET B 1 15 ? -22.672 2.475 0.902 1 61.09 15 MET B O 1
ATOM 1701 N N . GLY B 1 16 ? -24.906 2.311 1.647 1 78.75 16 GLY B N 1
ATOM 1702 C CA . GLY B 1 16 ? -25.031 3.758 1.56 1 78.75 16 GLY B CA 1
ATOM 1703 C C . GLY B 1 16 ? -24.266 4.484 2.648 1 78.75 16 GLY B C 1
ATOM 1704 O O . GLY B 1 16 ? -23.578 5.473 2.379 1 78.75 16 GLY B O 1
ATOM 1705 N N . MET B 1 17 ? -24.406 3.873 3.9 1 82.06 17 MET B N 1
ATOM 1706 C CA . MET B 1 17 ? -23.703 4.496 5.02 1 82.06 17 MET B CA 1
ATOM 1707 C C . MET B 1 17 ? -22.188 4.379 4.848 1 82.06 17 MET B C 1
ATOM 1709 O O . MET B 1 17 ? -21.453 5.336 5.105 1 82.06 17 MET B O 1
ATOM 1713 N N . ALA B 1 18 ? -21.75 3.23 4.477 1 86 18 ALA B N 1
ATOM 1714 C CA . ALA B 1 18 ? -20.328 3.002 4.25 1 86 18 ALA B CA 1
ATOM 1715 C C . ALA B 1 18 ? -19.781 3.939 3.176 1 86 18 ALA B C 1
ATOM 1717 O O . ALA B 1 18 ? -18.672 4.449 3.293 1 86 18 ALA B O 1
ATOM 1718 N N . GLN B 1 19 ? -20.578 4.129 2.205 1 90.06 19 GLN B N 1
ATOM 1719 C CA . GLN B 1 19 ? -20.156 5.02 1.125 1 90.06 19 GLN B CA 1
ATOM 1720 C C . GLN B 1 19 ? -20.047 6.461 1.611 1 90.06 19 GLN B C 1
ATOM 1722 O O . GLN B 1 19 ? -19.078 7.16 1.283 1 90.06 19 GLN B O 1
ATOM 1727 N N . ARG B 1 20 ? -21.031 6.871 2.35 1 91.94 20 ARG B N 1
ATOM 1728 C CA . ARG B 1 20 ? -21 8.227 2.893 1 91.94 20 ARG B CA 1
ATOM 1729 C C . ARG B 1 20 ? -19.812 8.422 3.828 1 91.94 20 ARG B C 1
ATOM 1731 O O . ARG B 1 20 ? -19.125 9.445 3.768 1 91.94 20 ARG B O 1
ATOM 1738 N N . MET B 1 21 ? -19.609 7.453 4.684 1 94.19 21 MET B N 1
ATOM 1739 C CA . MET B 1 21 ? -18.484 7.504 5.598 1 94.19 21 MET B CA 1
ATOM 1740 C C . MET B 1 21 ? -17.156 7.566 4.832 1 94.19 21 MET B C 1
ATOM 1742 O O . MET B 1 21 ? -16.281 8.352 5.168 1 94.19 21 MET B O 1
ATOM 1746 N N . THR B 1 22 ? -17.094 6.766 3.805 1 95.38 22 THR B N 1
ATOM 1747 C CA . THR B 1 22 ? -15.914 6.723 2.953 1 95.38 22 THR B CA 1
ATOM 1748 C C . THR B 1 22 ? -15.617 8.102 2.369 1 95.38 22 THR B C 1
ATOM 1750 O O . THR B 1 22 ? -14.484 8.586 2.449 1 95.38 22 THR B O 1
ATOM 1753 N N . LEU B 1 23 ? -16.594 8.734 1.87 1 95.56 23 LEU B N 1
ATOM 1754 C CA . LEU B 1 23 ? -16.406 10.023 1.22 1 95.56 23 LEU B CA 1
ATOM 1755 C C . LEU B 1 23 ? -16.047 11.102 2.24 1 95.56 23 LEU B C 1
ATOM 1757 O O . LEU B 1 23 ? -15.219 11.977 1.968 1 95.56 23 LEU B O 1
ATOM 1761 N N . LYS B 1 24 ? -16.656 11.047 3.377 1 96.25 24 LYS B N 1
ATOM 1762 C CA . LYS B 1 24 ? -16.312 11.992 4.434 1 96.25 24 LYS B CA 1
ATOM 1763 C C . LYS B 1 24 ? -14.867 11.805 4.902 1 96.25 24 LYS B C 1
ATOM 1765 O O . LYS B 1 24 ? -14.141 12.781 5.086 1 96.25 24 LYS B O 1
ATOM 1770 N N . ILE B 1 25 ? -14.484 10.578 5.078 1 97.44 25 ILE B N 1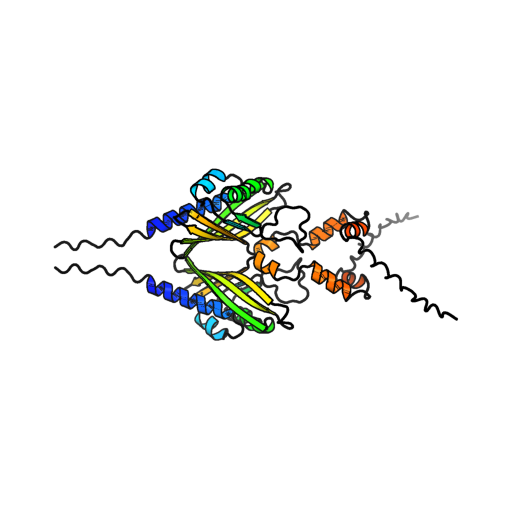
ATOM 1771 C CA . ILE B 1 25 ? -13.117 10.281 5.508 1 97.44 25 ILE B CA 1
ATOM 1772 C C . ILE B 1 25 ? -12.133 10.781 4.457 1 97.44 25 ILE B C 1
ATOM 1774 O O . ILE B 1 25 ? -11.133 11.43 4.789 1 97.44 25 ILE B O 1
ATOM 1778 N N . LEU B 1 26 ? -12.438 10.531 3.186 1 97.38 26 LEU B N 1
ATOM 1779 C CA . LEU B 1 26 ? -11.547 10.953 2.111 1 97.38 26 LEU B CA 1
ATOM 1780 C C . LEU B 1 26 ? -11.469 12.477 2.035 1 97.38 26 LEU B C 1
ATOM 1782 O O . LEU B 1 26 ? -10.43 13.031 1.678 1 97.38 26 LEU B O 1
ATOM 1786 N N . SER B 1 27 ? -12.523 13.148 2.416 1 97 27 SER B N 1
ATOM 1787 C CA . SER B 1 27 ? -12.531 14.609 2.363 1 97 27 SER B CA 1
ATOM 1788 C C . SER B 1 27 ? -11.531 15.203 3.348 1 97 27 SER B C 1
ATOM 1790 O O . SER B 1 27 ? -11.117 16.359 3.205 1 97 27 SER B O 1
ATOM 1792 N N . LEU B 1 28 ? -11.156 14.414 4.359 1 97.12 28 LEU B N 1
ATOM 1793 C CA . LEU B 1 28 ? -10.156 14.875 5.32 1 97.12 28 LEU B CA 1
ATOM 1794 C C . LEU B 1 28 ? -8.828 15.164 4.625 1 97.12 28 LEU B C 1
ATOM 1796 O O . LEU B 1 28 ? -8.016 15.938 5.133 1 97.12 28 LEU B O 1
ATOM 1800 N N . TYR B 1 29 ? -8.625 14.586 3.477 1 95.94 29 TYR B N 1
ATOM 1801 C CA . TYR B 1 29 ? -7.371 14.773 2.752 1 95.94 29 TYR B CA 1
ATOM 1802 C C . TYR B 1 29 ? -7.48 15.922 1.755 1 95.94 29 TYR B C 1
ATOM 1804 O O . TYR B 1 29 ? -6.535 16.203 1.018 1 95.94 29 TYR B O 1
ATOM 1812 N N . ASP B 1 30 ? -8.602 16.516 1.704 1 93.31 30 ASP B N 1
ATOM 1813 C CA . ASP B 1 30 ? -8.766 17.734 0.912 1 93.31 30 ASP B CA 1
ATOM 1814 C C . ASP B 1 30 ? -8.352 18.969 1.706 1 93.31 30 ASP B C 1
ATOM 1816 O O . ASP B 1 30 ? -8.789 19.156 2.844 1 93.31 30 ASP B O 1
ATOM 1820 N N . SER B 1 31 ? -7.566 19.812 1.131 1 84.12 31 SER B N 1
ATOM 1821 C CA . SER B 1 31 ? -7.004 20.969 1.828 1 84.12 31 SER B CA 1
ATOM 1822 C C . SER B 1 31 ? -8.094 21.969 2.211 1 84.12 31 SER B C 1
ATOM 1824 O O . SER B 1 31 ? -7.871 22.844 3.057 1 84.12 31 SER B O 1
ATOM 1826 N N . THR B 1 32 ? -9.312 21.875 1.754 1 85.12 32 THR B N 1
ATOM 1827 C CA . THR B 1 32 ? -10.359 22.859 1.991 1 85.12 32 THR B CA 1
ATOM 1828 C C . THR B 1 32 ? -11.406 22.312 2.963 1 85.12 32 THR B C 1
ATOM 1830 O O . THR B 1 32 ? -12.391 22.984 3.266 1 85.12 32 THR B O 1
ATOM 1833 N N . THR B 1 33 ? -11.195 21.172 3.498 1 88.31 33 THR B N 1
ATOM 1834 C CA . THR B 1 33 ? -12.219 20.484 4.289 1 88.31 33 THR B CA 1
ATOM 1835 C C . THR B 1 33 ? -12.25 21.031 5.715 1 88.31 33 THR B C 1
ATOM 1837 O O . THR B 1 33 ? -11.203 21.391 6.273 1 88.31 33 THR B O 1
ATOM 1840 N N . ASN B 1 34 ? -13.477 21.016 6.32 1 92.62 34 ASN B N 1
ATOM 1841 C CA . ASN B 1 34 ? -13.633 21.25 7.75 1 92.62 34 ASN B CA 1
ATOM 1842 C C . ASN B 1 34 ? -13.336 20 8.562 1 92.62 34 ASN B C 1
ATOM 1844 O O . ASN B 1 34 ? -14.242 19.219 8.867 1 92.62 34 ASN B O 1
ATOM 1848 N N . VAL B 1 35 ? -12.172 19.891 9.031 1 95.88 35 VAL B N 1
ATOM 1849 C CA . VAL B 1 35 ? -11.633 18.703 9.664 1 95.88 35 VAL B CA 1
ATOM 1850 C C . VAL B 1 35 ? -12.367 18.422 10.969 1 95.88 35 VAL B C 1
ATOM 1852 O O . VAL B 1 35 ? -12.805 17.297 11.219 1 95.88 35 VAL B O 1
ATOM 1855 N N . ASP B 1 36 ? -12.586 19.438 11.742 1 96.56 36 ASP B N 1
ATOM 1856 C CA . ASP B 1 36 ? -13.109 19.266 13.094 1 96.56 36 ASP B CA 1
ATOM 1857 C C . ASP B 1 36 ? -14.531 18.703 13.055 1 96.56 36 ASP B C 1
ATOM 1859 O O . ASP B 1 36 ? -14.875 17.828 13.852 1 96.56 36 ASP B O 1
ATOM 1863 N N . ALA B 1 37 ? -15.328 19.141 12.195 1 96.81 37 ALA B N 1
ATOM 1864 C CA . ALA B 1 37 ? -16.703 18.688 12.102 1 96.81 37 ALA B CA 1
ATOM 1865 C C . ALA B 1 37 ? -16.766 17.203 11.75 1 96.81 37 ALA B C 1
ATOM 1867 O O . ALA B 1 37 ? -17.531 16.438 12.352 1 96.81 37 ALA B O 1
ATOM 1868 N N . ILE B 1 38 ? -15.961 16.812 10.859 1 97.44 38 ILE B N 1
ATOM 1869 C CA . ILE B 1 38 ? -15.953 15.43 10.398 1 97.44 38 ILE B CA 1
ATOM 1870 C C . ILE B 1 38 ? -15.43 14.516 11.508 1 97.44 38 ILE B C 1
ATOM 1872 O O . ILE B 1 38 ? -16.031 13.484 11.805 1 97.44 38 ILE B O 1
ATOM 1876 N N . ILE B 1 39 ? -14.312 14.906 12.078 1 98.19 39 ILE B N 1
ATOM 1877 C CA . ILE B 1 39 ? -13.688 14.102 13.117 1 98.19 39 ILE B CA 1
ATOM 1878 C C . ILE B 1 39 ? -14.641 13.969 14.305 1 98.19 39 ILE B C 1
ATOM 1880 O O . ILE B 1 39 ? -14.812 12.875 14.852 1 98.19 39 ILE B O 1
ATOM 1884 N N . GLN B 1 40 ? -15.242 15.047 14.688 1 97.5 40 GLN B N 1
ATOM 1885 C CA . GLN B 1 40 ? -16.188 15 15.797 1 97.5 40 GLN B CA 1
ATOM 1886 C C . GLN B 1 40 ? -17.359 14.07 15.477 1 97.5 40 GLN B C 1
ATOM 1888 O O . GLN B 1 40 ? -17.844 13.359 16.359 1 97.5 40 GLN B O 1
ATOM 1893 N N . GLU B 1 41 ? -17.766 14.031 14.32 1 97.5 41 GLU B N 1
ATOM 1894 C CA . GLU B 1 41 ? -18.906 13.234 13.906 1 97.5 41 GLU B CA 1
ATOM 1895 C C . GLU B 1 41 ? -18.547 11.758 13.812 1 97.5 41 GLU B C 1
ATOM 1897 O O . GLU B 1 41 ? -19.297 10.898 14.297 1 97.5 41 GLU B O 1
ATOM 1902 N N . LEU B 1 42 ? -17.422 11.422 13.281 1 98.06 42 LEU B N 1
ATOM 1903 C CA . LEU B 1 42 ? -17.188 10.062 12.805 1 98.06 42 LEU B CA 1
ATOM 1904 C C . LEU B 1 42 ? -16.25 9.312 13.75 1 98.06 42 LEU B C 1
ATOM 1906 O O . LEU B 1 42 ? -16.203 8.086 13.742 1 98.06 42 LEU B O 1
ATOM 1910 N N . TYR B 1 43 ? -15.484 10 14.594 1 98.56 43 TYR B N 1
ATOM 1911 C CA . TYR B 1 43 ? -14.391 9.328 15.281 1 98.56 43 TYR B CA 1
ATOM 1912 C C . TYR B 1 43 ? -14.711 9.133 16.75 1 98.56 43 TYR B C 1
ATOM 1914 O O . TYR B 1 43 ? -15.281 10.016 17.406 1 98.56 43 TYR B O 1
ATOM 1922 N N . HIS B 1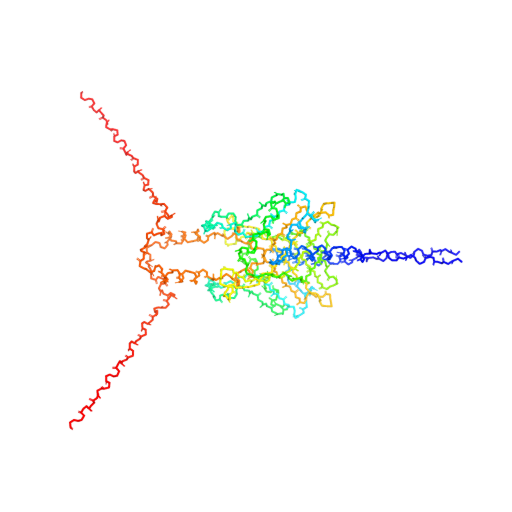 44 ? -14.32 8.008 17.234 1 98.38 44 HIS B N 1
ATOM 1923 C CA . HIS B 1 44 ? -14.367 7.672 18.656 1 98.38 44 HIS B CA 1
ATOM 1924 C C . HIS B 1 44 ? -13.43 8.555 19.469 1 98.38 44 HIS B C 1
ATOM 1926 O O . HIS B 1 44 ? -12.352 8.922 18.984 1 98.38 44 HIS B O 1
ATOM 1932 N N . PRO B 1 45 ? -13.75 8.883 20.688 1 98.12 45 PRO B N 1
ATOM 1933 C CA . PRO B 1 45 ? -12.852 9.688 21.516 1 98.12 45 PRO B CA 1
ATOM 1934 C C . PRO B 1 45 ? -11.477 9.055 21.688 1 98.12 45 PRO B C 1
ATOM 1936 O O . PRO B 1 45 ? -10.484 9.766 21.859 1 98.12 45 PRO B O 1
ATOM 1939 N N . ASP B 1 46 ? -11.414 7.695 21.547 1 97.88 46 ASP B N 1
ATOM 1940 C CA . ASP B 1 46 ? -10.156 6.977 21.719 1 97.88 46 ASP B CA 1
ATOM 1941 C C . ASP B 1 46 ? -9.594 6.512 20.391 1 97.88 46 ASP B C 1
ATOM 1943 O O . ASP B 1 46 ? -8.844 5.535 20.328 1 97.88 46 ASP B O 1
ATOM 1947 N N . ALA B 1 47 ? -10.016 7.184 19.375 1 98.5 47 ALA B N 1
ATOM 1948 C CA . ALA B 1 47 ? -9.594 6.793 18.031 1 98.5 47 ALA B CA 1
ATOM 1949 C C . ALA B 1 47 ? -8.078 6.859 17.891 1 98.5 47 ALA B C 1
ATOM 1951 O O . ALA B 1 47 ? -7.422 7.68 18.547 1 98.5 47 ALA B O 1
ATOM 1952 N N . THR B 1 48 ? -7.516 5.984 17.094 1 97.44 48 THR B N 1
ATOM 1953 C CA . THR B 1 48 ? -6.105 6.02 16.719 1 97.44 48 THR B CA 1
ATOM 1954 C C . THR 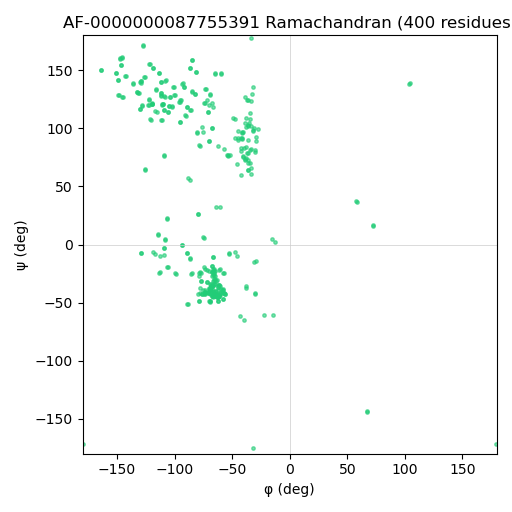B 1 48 ? -5.938 6.324 15.234 1 97.44 48 THR B C 1
ATOM 1956 O O . THR B 1 48 ? -6.824 6.02 14.43 1 97.44 48 THR B O 1
ATOM 1959 N N . PHE B 1 49 ? -4.812 7.031 14.93 1 96.12 49 PHE B N 1
ATOM 1960 C CA . PHE B 1 49 ? -4.438 7.336 13.547 1 96.12 49 PHE B CA 1
ATOM 1961 C C . PHE B 1 49 ? -2.971 7.008 13.305 1 96.12 49 PHE B C 1
ATOM 1963 O O . PHE B 1 49 ? -2.111 7.324 14.125 1 96.12 49 PHE B O 1
ATOM 1970 N N . SER B 1 50 ? -2.779 6.285 12.227 1 93.38 50 SER B N 1
ATOM 1971 C CA . SER B 1 50 ? -1.419 5.953 11.812 1 93.38 50 SER B CA 1
ATOM 1972 C C . SER B 1 50 ? -1.213 6.211 10.328 1 93.38 50 SER B C 1
ATOM 1974 O O . SER B 1 50 ? -2.053 5.836 9.5 1 93.38 50 SER B O 1
ATOM 1976 N N . ASP B 1 51 ? -0.069 6.934 9.961 1 90.06 51 ASP B N 1
ATOM 1977 C CA . ASP B 1 51 ? 0.32 7.105 8.562 1 90.06 51 ASP B CA 1
ATOM 1978 C C . ASP B 1 51 ? 1.839 7.133 8.414 1 90.06 51 ASP B C 1
ATOM 1980 O O . ASP B 1 51 ? 2.564 7.199 9.406 1 90.06 51 ASP B O 1
ATOM 1984 N N . PRO B 1 52 ? 2.363 6.883 7.133 1 82.69 52 PRO B N 1
ATOM 1985 C CA . PRO B 1 52 ? 3.811 6.832 6.914 1 82.69 52 PRO B CA 1
ATOM 1986 C C . PRO B 1 52 ? 4.457 8.211 6.91 1 82.69 52 PRO B C 1
ATOM 1988 O O . PRO B 1 52 ? 5.621 8.352 6.523 1 82.69 52 PRO B O 1
ATOM 1991 N N . LEU B 1 53 ? 3.865 9.258 7.191 1 70.31 53 LEU B N 1
ATOM 1992 C CA . LEU B 1 53 ? 4.469 10.586 7.168 1 70.31 53 LEU B CA 1
ATOM 1993 C C . LEU B 1 53 ? 5.418 10.766 8.344 1 70.31 53 LEU B C 1
ATOM 1995 O O . LEU B 1 53 ? 5.234 10.156 9.398 1 70.31 53 LEU B O 1
ATOM 1999 N N . ILE B 1 54 ? 6.684 11.383 7.828 1 52.09 54 ILE B N 1
ATOM 2000 C CA . ILE B 1 54 ? 7.684 11.688 8.844 1 52.09 54 ILE B CA 1
ATOM 2001 C C . ILE B 1 54 ? 7.164 12.789 9.766 1 52.09 54 ILE B C 1
ATOM 2003 O O . ILE B 1 54 ? 6.469 13.703 9.32 1 52.09 54 ILE B O 1
ATOM 2007 N N . GLU B 1 55 ? 7.062 12.445 10.938 1 48.41 55 GLU B N 1
ATOM 2008 C CA . GLU B 1 55 ? 6.871 13.602 11.805 1 48.41 55 GLU B CA 1
ATOM 2009 C C . GLU B 1 55 ? 7.777 14.758 11.398 1 48.41 55 GLU B C 1
ATOM 2011 O O . GLU B 1 55 ? 8.938 14.547 11.031 1 48.41 55 GLU B O 1
ATOM 2016 N N . GLY B 1 56 ? 7.289 15.719 10.617 1 42.84 56 GLY B N 1
ATOM 2017 C CA . GLY B 1 56 ? 7.891 16.938 10.117 1 42.84 56 GLY B CA 1
ATOM 2018 C C . GLY B 1 56 ? 9.195 17.297 10.812 1 42.84 56 GLY B C 1
ATOM 2019 O O . GLY B 1 56 ? 9.656 18.438 10.742 1 42.84 56 GLY B O 1
ATOM 2020 N N . LYS B 1 57 ? 9.773 16.688 11.672 1 40.22 57 LYS B N 1
ATOM 2021 C CA . LYS B 1 57 ? 10.969 17.406 12.117 1 40.22 57 LYS B CA 1
ATOM 2022 C C . LYS B 1 57 ? 12.062 17.359 11.055 1 40.22 57 LYS B C 1
ATOM 2024 O O . LYS B 1 57 ? 12.141 16.406 10.273 1 40.22 57 LYS B O 1
ATOM 2029 N N . SER B 1 58 ? 12.57 18.484 10.617 1 39.59 58 SER B N 1
ATOM 2030 C CA . SER B 1 58 ? 13.648 18.844 9.703 1 39.59 58 SER B CA 1
ATOM 2031 C C . SER B 1 58 ? 14.656 17.719 9.555 1 39.59 58 SER B C 1
ATOM 2033 O O . SER B 1 58 ? 15.242 17.531 8.484 1 39.59 58 SER B O 1
ATOM 2035 N N . GLU B 1 59 ? 15.266 17.359 10.648 1 35.25 59 GLU B N 1
ATOM 2036 C CA . GLU B 1 59 ? 16.375 16.422 10.75 1 35.25 59 GLU B CA 1
ATOM 2037 C C . GLU B 1 59 ? 15.867 14.984 10.859 1 35.25 59 GLU B C 1
ATOM 2039 O O . GLU B 1 59 ? 15.516 14.523 11.945 1 35.25 59 GLU B O 1
ATOM 2044 N N . ILE B 1 60 ? 15.172 14.656 10.008 1 39.41 60 ILE B N 1
ATOM 2045 C CA . ILE B 1 60 ? 14.695 13.281 10.094 1 39.41 60 ILE B CA 1
ATOM 2046 C C . ILE B 1 60 ? 15.891 12.328 10.141 1 39.41 60 ILE B C 1
ATOM 2048 O O . ILE B 1 60 ? 16.672 12.258 9.188 1 39.41 60 ILE B O 1
ATOM 2052 N N . ASP B 1 61 ? 16.391 12.195 11.211 1 38.78 61 ASP B N 1
ATOM 2053 C CA . ASP B 1 61 ? 17.312 11.07 11.32 1 38.78 61 ASP B CA 1
ATOM 2054 C C . ASP B 1 61 ? 16.672 9.781 10.836 1 38.78 61 ASP B C 1
ATOM 2056 O O . ASP B 1 61 ? 15.953 9.109 11.594 1 38.78 61 ASP B O 1
ATOM 2060 N N . ILE B 1 62 ? 16.609 9.664 9.508 1 42.41 62 ILE B N 1
ATOM 2061 C CA . ILE B 1 62 ? 16.016 8.531 8.805 1 42.41 62 ILE B CA 1
ATOM 2062 C C . ILE B 1 62 ? 16.344 7.234 9.547 1 42.41 62 ILE B C 1
ATOM 2064 O O . ILE B 1 62 ? 15.516 6.324 9.617 1 42.41 62 ILE B O 1
ATOM 2068 N N . ALA B 1 63 ? 17.625 7.297 10.062 1 41.88 63 ALA B N 1
ATOM 2069 C CA . ALA B 1 63 ? 18.125 6.109 10.75 1 41.88 63 ALA B CA 1
ATOM 2070 C C . ALA B 1 63 ? 17.266 5.762 11.961 1 41.88 63 ALA B C 1
ATOM 2072 O O . ALA B 1 63 ? 17.094 4.586 12.289 1 41.88 63 ALA B O 1
ATOM 2073 N N . ASN B 1 64 ? 16.969 6.805 12.578 1 43.56 64 ASN B N 1
ATOM 2074 C CA . ASN B 1 64 ? 16.25 6.648 13.828 1 43.56 64 ASN B CA 1
ATOM 2075 C C . ASN B 1 64 ? 14.797 7.109 13.711 1 43.56 64 ASN B C 1
ATOM 2077 O O . ASN B 1 64 ? 14.062 7.145 14.703 1 43.56 64 ASN B O 1
ATOM 2081 N N . ALA B 1 65 ? 14.562 7.691 12.633 1 45.22 65 ALA B N 1
ATOM 2082 C CA . ALA B 1 65 ? 13.273 8.352 12.492 1 45.22 65 ALA B CA 1
ATOM 2083 C C . ALA B 1 65 ? 12.133 7.336 12.445 1 45.22 65 ALA B C 1
ATOM 2085 O O . ALA B 1 65 ? 12.234 6.305 11.781 1 45.22 65 ALA B O 1
ATOM 2086 N N . LYS B 1 66 ? 11.555 7.211 13.477 1 50.12 66 LYS B N 1
ATOM 2087 C CA . LYS B 1 66 ? 10.312 6.445 13.492 1 50.12 66 LYS B CA 1
ATOM 2088 C C . LYS B 1 66 ? 9.32 6.984 12.469 1 50.12 66 LYS B C 1
ATOM 2090 O O . LYS B 1 66 ? 8.812 8.102 12.609 1 50.12 66 LYS B O 1
ATOM 2095 N N . ILE B 1 67 ? 9.555 6.656 11.227 1 54.84 67 ILE B N 1
ATOM 2096 C CA . ILE B 1 67 ? 8.844 7.141 10.047 1 54.84 67 ILE B CA 1
ATOM 2097 C C . ILE B 1 67 ? 7.344 6.941 10.227 1 54.84 67 ILE B C 1
ATOM 2099 O O . ILE B 1 67 ? 6.539 7.641 9.609 1 54.84 67 ILE B O 1
ATOM 2103 N N . ILE B 1 68 ? 6.996 6.227 11.312 1 61.16 68 ILE B N 1
ATOM 2104 C CA . ILE B 1 68 ? 5.562 5.988 11.461 1 61.16 68 ILE B CA 1
ATOM 2105 C C . ILE B 1 68 ? 4.992 6.93 12.523 1 61.16 68 ILE B C 1
ATOM 2107 O O . ILE B 1 68 ? 5.477 6.957 13.656 1 61.16 68 ILE B O 1
ATOM 2111 N N . LYS B 1 69 ? 4.078 7.754 12.156 1 73.25 69 LYS B N 1
ATOM 2112 C CA . LYS B 1 69 ? 3.312 8.57 13.094 1 73.25 69 LYS B CA 1
ATOM 2113 C C . LYS B 1 69 ? 2.092 7.809 13.609 1 73.25 69 LYS B C 1
ATOM 2115 O O . LYS B 1 69 ? 1.317 7.262 12.82 1 73.25 69 LYS B O 1
ATOM 2120 N N . LEU B 1 70 ? 2.078 7.527 14.961 1 84.25 70 LEU B N 1
ATOM 2121 C CA . LEU B 1 70 ? 0.9 6.977 15.625 1 84.25 70 LEU B CA 1
ATOM 2122 C C . LEU B 1 70 ? 0.398 7.922 16.719 1 84.25 70 LEU B C 1
ATOM 2124 O O . LEU B 1 70 ? 1.165 8.336 17.578 1 84.25 70 LEU B O 1
ATOM 2128 N N . VAL B 1 71 ? -0.827 8.328 16.547 1 92.81 71 VAL B N 1
ATOM 2129 C CA . VAL B 1 71 ? -1.424 9.172 17.578 1 92.81 71 VAL B CA 1
ATOM 2130 C C . VAL B 1 71 ? -2.691 8.516 18.125 1 92.81 71 VAL B C 1
ATOM 2132 O O . VAL B 1 71 ? -3.309 7.688 17.438 1 92.81 71 VAL B O 1
ATOM 2135 N N . ARG B 1 72 ? -3.037 8.875 19.328 1 96.31 72 ARG B N 1
ATOM 2136 C CA . ARG B 1 72 ? -4.254 8.398 19.969 1 96.31 72 ARG B CA 1
ATOM 2137 C C . ARG B 1 72 ? -5.07 9.555 20.531 1 96.31 72 ARG B C 1
ATOM 2139 O O . ARG B 1 72 ? -4.512 10.492 21.109 1 96.31 72 ARG B O 1
ATOM 2146 N N . GLY B 1 73 ? -6.324 9.406 20.359 1 97.81 73 GLY B N 1
ATOM 2147 C CA . GLY B 1 73 ? -7.246 10.438 20.797 1 97.81 73 GLY B CA 1
ATOM 2148 C C . GLY B 1 73 ? -7.789 11.281 19.656 1 97.81 73 GLY B C 1
ATOM 2149 O O . GLY B 1 73 ? -7.039 11.68 18.766 1 97.81 73 GLY B O 1
ATOM 2150 N N . ARG B 1 74 ? -9.062 11.547 19.734 1 97.94 74 ARG B N 1
ATOM 2151 C CA . ARG B 1 74 ? -9.781 12.234 18.672 1 97.94 74 ARG B CA 1
ATOM 2152 C C . ARG B 1 74 ? -9.141 13.578 18.359 1 97.94 74 ARG B C 1
ATOM 2154 O O . ARG B 1 74 ? -8.977 13.938 17.188 1 97.94 74 ARG B O 1
ATOM 2161 N N . GLU B 1 75 ? -8.75 14.312 19.359 1 97.25 75 GLU B N 1
ATOM 2162 C CA . GLU B 1 75 ? -8.148 15.625 19.156 1 97.25 75 GLU B CA 1
ATOM 2163 C C . GLU B 1 75 ? -6.797 15.508 18.453 1 97.25 75 GLU B C 1
ATOM 2165 O O . GLU B 1 75 ? -6.465 16.328 17.594 1 97.25 75 GLU B O 1
ATOM 2170 N N . LYS B 1 76 ? -6.094 14.547 18.891 1 96.06 76 LYS B N 1
ATOM 2171 C CA . LYS B 1 76 ? -4.789 14.336 18.281 1 96.06 76 LYS B CA 1
ATOM 2172 C C . LYS B 1 76 ? -4.934 13.875 16.828 1 96.06 76 LYS B C 1
ATOM 2174 O O . LYS B 1 76 ? -4.117 14.227 15.969 1 96.06 76 LYS B O 1
ATOM 2179 N N . VAL B 1 77 ? -5.98 13.07 16.609 1 96.38 77 VAL B N 1
ATOM 2180 C CA . VAL B 1 77 ? -6.266 12.672 15.242 1 96.38 77 VAL B CA 1
ATOM 2181 C C . VAL B 1 77 ? -6.617 13.898 14.406 1 96.38 77 VAL B C 1
ATOM 2183 O O . VAL B 1 77 ? -6.078 14.086 13.312 1 96.38 77 VAL B O 1
ATOM 2186 N N . ALA B 1 78 ? -7.457 14.766 14.938 1 96.62 78 ALA B N 1
ATOM 2187 C CA . ALA B 1 78 ? -7.844 15.984 14.242 1 96.62 78 ALA B CA 1
ATOM 2188 C C . ALA B 1 78 ? -6.625 16.844 13.906 1 96.62 78 ALA B C 1
ATOM 2190 O O . ALA B 1 78 ? -6.531 17.406 12.812 1 96.62 78 ALA B O 1
ATOM 2191 N N . ALA B 1 79 ? -5.703 16.875 14.812 1 93.62 79 ALA B N 1
ATOM 2192 C CA . ALA B 1 79 ? -4.508 17.703 14.656 1 93.62 79 ALA B CA 1
ATOM 2193 C C . ALA B 1 79 ? -3.678 17.234 13.461 1 93.62 7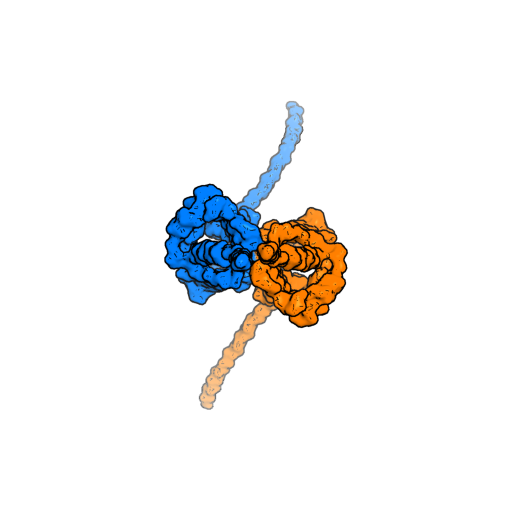9 ALA B C 1
ATOM 2195 O O . ALA B 1 79 ? -3.051 18.062 12.781 1 93.62 79 ALA B O 1
ATOM 2196 N N . GLN B 1 80 ? -3.738 15.914 13.188 1 91.12 80 GLN B N 1
ATOM 2197 C CA . GLN B 1 80 ? -2.965 15.398 12.062 1 91.12 80 GLN B CA 1
ATOM 2198 C C . GLN B 1 80 ? -3.494 15.938 10.734 1 91.12 80 GLN B C 1
ATOM 2200 O O . GLN B 1 80 ? -2.721 16.219 9.82 1 91.12 80 GLN B O 1
ATOM 2205 N N . PHE B 1 81 ? -4.789 16.109 10.656 1 94 81 PHE B N 1
ATOM 2206 C CA . PHE B 1 81 ? -5.395 16.578 9.422 1 94 81 PHE B CA 1
ATOM 2207 C C . PHE B 1 81 ? -5.371 18.094 9.352 1 94 81 PHE B C 1
ATOM 2209 O O . PHE B 1 81 ? -5.273 18.672 8.266 1 94 81 PHE B O 1
ATOM 2216 N N . ARG B 1 82 ? -5.328 18.797 10.477 1 92.44 82 ARG B N 1
ATOM 2217 C CA . ARG B 1 82 ? -5.301 20.25 10.531 1 92.44 82 ARG B CA 1
ATOM 2218 C C . ARG B 1 82 ? -3.998 20.797 9.961 1 92.44 82 ARG B C 1
ATOM 2220 O O . ARG B 1 82 ? -3.967 21.906 9.414 1 92.44 82 ARG B O 1
ATOM 2227 N N . VAL B 1 83 ? -3 20.031 10.023 1 86.44 83 VAL B N 1
ATOM 2228 C CA . VAL B 1 83 ? -1.686 20.547 9.656 1 86.44 83 VAL B CA 1
ATOM 2229 C C . VAL B 1 83 ? -1.47 20.406 8.156 1 86.44 83 VAL B C 1
ATOM 2231 O O . VAL B 1 83 ? -0.543 20.984 7.59 1 86.44 83 VAL B O 1
ATOM 2234 N N . LEU B 1 84 ? -2.338 19.656 7.516 1 87.81 84 LEU B N 1
ATOM 2235 C CA . LEU B 1 84 ? -2.143 19.328 6.105 1 87.81 84 LEU B CA 1
ATOM 2236 C C . LEU B 1 84 ? -2.033 20.609 5.273 1 87.81 84 LEU B C 1
ATOM 2238 O O . LEU B 1 84 ? -1.106 20.75 4.473 1 87.81 84 LEU B O 1
ATOM 2242 N N . PRO B 1 85 ? -2.828 21.641 5.488 1 88.25 85 PRO B N 1
ATOM 2243 C CA . PRO B 1 85 ? -2.756 22.859 4.672 1 88.25 85 PRO B CA 1
ATOM 2244 C C . PRO B 1 85 ? -1.456 23.625 4.879 1 88.25 85 PRO B C 1
ATOM 2246 O O . PRO B 1 85 ? -1.111 24.484 4.066 1 88.25 85 PRO B O 1
ATOM 2249 N N . SER B 1 86 ? -0.8 23.328 5.957 1 85.75 86 SER B N 1
ATOM 2250 C CA . SER B 1 86 ? 0.468 24.016 6.195 1 85.75 86 SER B CA 1
ATOM 2251 C C . SER B 1 86 ? 1.563 23.469 5.281 1 85.75 86 SER B C 1
ATOM 2253 O O . SER B 1 86 ? 2.551 24.172 5.02 1 85.75 86 SER B O 1
ATOM 2255 N N . PHE B 1 87 ? 1.352 22.266 4.75 1 83.44 87 PHE B N 1
ATOM 2256 C CA . PHE B 1 87 ? 2.398 21.625 3.957 1 83.44 87 PHE B CA 1
ATOM 2257 C C . PHE B 1 87 ? 1.975 21.5 2.498 1 83.44 87 PHE B C 1
ATOM 2259 O O . PHE B 1 87 ? 2.818 21.375 1.609 1 83.44 87 PHE B O 1
ATOM 2266 N N . VAL B 1 88 ? 0.711 21.5 2.373 1 87.69 88 VAL B N 1
ATOM 2267 C CA . VAL B 1 88 ? 0.19 21.266 1.029 1 87.69 88 VAL B CA 1
ATOM 2268 C C . VAL B 1 88 ? -0.557 22.5 0.541 1 87.69 88 VAL B C 1
ATOM 2270 O O . VAL B 1 88 ? -1.317 23.109 1.295 1 87.69 88 VAL B O 1
ATOM 2273 N N . ALA B 1 89 ? -0.282 22.938 -0.702 1 91.44 89 ALA B N 1
ATOM 2274 C CA . ALA B 1 89 ? -1.039 24.016 -1.329 1 91.44 89 ALA B CA 1
ATOM 2275 C C . ALA B 1 89 ? -2.424 23.531 -1.756 1 91.44 89 ALA B C 1
ATOM 2277 O O . ALA B 1 89 ? -3.416 24.25 -1.575 1 91.44 89 ALA B O 1
ATOM 2278 N N . LYS B 1 90 ? -2.459 22.359 -2.299 1 93.69 90 LYS B N 1
ATOM 2279 C CA . LYS B 1 90 ? -3.695 21.719 -2.734 1 93.69 90 LYS B CA 1
ATOM 2280 C C . LYS B 1 90 ? -3.598 20.203 -2.623 1 93.69 90 LYS B C 1
ATOM 2282 O O . LYS B 1 90 ? -2.549 19.609 -2.91 1 93.69 90 LYS B O 1
ATOM 2287 N N . SER B 1 91 ? -4.691 19.578 -2.215 1 94.25 91 SER B N 1
ATOM 2288 C CA . SER B 1 91 ? -4.777 18.125 -2.217 1 94.25 91 SER B CA 1
ATOM 2289 C C . SER B 1 91 ? -6.215 17.656 -2.412 1 94.25 91 SER B C 1
ATOM 2291 O O . SER B 1 91 ? -7.156 18.344 -1.995 1 94.25 91 SER B O 1
ATOM 2293 N N . HIS B 1 92 ? -6.324 16.562 -3.049 1 95.75 92 HIS B N 1
ATOM 2294 C CA . HIS B 1 92 ? -7.625 15.969 -3.344 1 95.75 92 HIS B CA 1
ATOM 2295 C C . HIS B 1 92 ? -7.551 14.453 -3.377 1 95.75 92 HIS B C 1
ATOM 2297 O O . HIS B 1 92 ? -6.676 13.883 -4.031 1 95.75 92 HIS B O 1
ATOM 2303 N N . ALA B 1 93 ? -8.469 13.875 -2.609 1 96.75 93 ALA B N 1
ATOM 2304 C CA . ALA B 1 93 ? -8.531 12.414 -2.596 1 96.75 93 ALA B CA 1
ATOM 2305 C C . ALA B 1 93 ? -9.656 11.914 -3.496 1 96.75 93 ALA B C 1
ATOM 2307 O O . ALA B 1 93 ? -10.789 12.398 -3.422 1 96.75 93 ALA B O 1
ATOM 2308 N N . GLN B 1 94 ? -9.359 11.031 -4.348 1 97.25 94 GLN B N 1
ATOM 2309 C CA . GLN B 1 94 ? -10.336 10.398 -5.23 1 97.25 94 GLN B CA 1
ATOM 2310 C C . GLN B 1 94 ? -10.523 8.93 -4.875 1 97.25 94 GLN B C 1
ATOM 2312 O O . GLN B 1 94 ? -9.555 8.172 -4.793 1 97.25 94 GLN B O 1
ATOM 2317 N N . LEU B 1 95 ? -11.797 8.578 -4.695 1 96.56 95 LEU B N 1
ATOM 2318 C CA . LEU B 1 95 ? -12.141 7.199 -4.375 1 96.56 95 LEU B CA 1
ATOM 2319 C C . LEU B 1 95 ? -12 6.309 -5.602 1 96.56 95 LEU B C 1
ATOM 2321 O O . LEU B 1 95 ? -12.523 6.625 -6.668 1 96.56 95 LEU B O 1
ATOM 2325 N N . ILE B 1 96 ? -11.203 5.328 -5.5 1 95 96 ILE B N 1
ATOM 2326 C CA . ILE B 1 96 ? -11.156 4.305 -6.539 1 95 96 ILE B CA 1
ATOM 2327 C C . ILE B 1 96 ? -12.164 3.205 -6.227 1 95 96 ILE B C 1
ATOM 2329 O O . ILE B 1 96 ? -13.031 2.893 -7.051 1 95 96 ILE B O 1
ATOM 2333 N N . ARG B 1 97 ? -12.086 2.691 -4.973 1 91.31 97 ARG B N 1
ATOM 2334 C CA . ARG B 1 97 ? -13.039 1.683 -4.52 1 91.31 97 ARG B CA 1
ATOM 2335 C C . ARG B 1 97 ? -13.023 1.55 -3.002 1 91.31 97 ARG B C 1
ATOM 2337 O O . ARG B 1 97 ? -12.023 1.874 -2.357 1 91.31 97 ARG B O 1
ATOM 2344 N N . GLY B 1 98 ? -14.164 1.183 -2.49 1 88.12 98 GLY B N 1
ATOM 2345 C CA . GLY B 1 98 ? -14.312 0.856 -1.082 1 88.12 98 GLY B CA 1
ATOM 2346 C C . GLY B 1 98 ? -14.945 -0.504 -0.851 1 88.12 98 GLY B C 1
ATOM 2347 O O . GLY B 1 98 ? -15.758 -0.962 -1.655 1 88.12 98 GLY B O 1
ATOM 2348 N N . SER B 1 99 ? -14.445 -1.095 0.174 1 83.25 99 SER B N 1
ATOM 2349 C CA . SER B 1 99 ? -15.023 -2.396 0.499 1 83.25 99 SER B CA 1
ATOM 2350 C C . SER B 1 99 ? -15.125 -2.594 2.008 1 83.25 99 SER B C 1
ATOM 2352 O O . SER B 1 99 ? -14.289 -2.094 2.762 1 83.25 99 SER B O 1
ATOM 2354 N N . MET B 1 100 ? -16.188 -3.273 2.283 1 82.12 100 MET B N 1
ATOM 2355 C CA . MET B 1 100 ? -16.406 -3.568 3.699 1 82.12 100 MET B CA 1
ATOM 2356 C C . MET B 1 100 ? -16.156 -5.043 3.99 1 82.12 100 MET B C 1
ATOM 2358 O O . MET B 1 100 ? -16.547 -5.91 3.209 1 82.12 100 MET B O 1
ATOM 2362 N N . ALA B 1 101 ? -15.305 -5.301 4.98 1 77.62 101 ALA B N 1
ATOM 2363 C CA . ALA B 1 101 ? -15.219 -6.637 5.562 1 77.62 101 ALA B CA 1
ATOM 2364 C C . ALA B 1 101 ? -16.094 -6.75 6.805 1 77.62 101 ALA B C 1
ATOM 2366 O O . ALA B 1 101 ? -15.773 -6.203 7.859 1 77.62 101 ALA B O 1
ATOM 2367 N N . GLY B 1 102 ? -17.188 -7.434 6.59 1 77.31 102 GLY B N 1
ATOM 2368 C CA . GLY B 1 102 ? -18.172 -7.395 7.652 1 77.31 102 GLY B CA 1
ATOM 2369 C C . GLY B 1 102 ? -18.797 -6.027 7.84 1 77.31 102 GLY B C 1
ATOM 2370 O O . GLY B 1 102 ? -19.078 -5.328 6.863 1 77.31 102 GLY B O 1
ATOM 2371 N N . VAL B 1 103 ? -19.062 -5.727 9.148 1 77.06 103 VAL B N 1
ATOM 2372 C CA . VAL B 1 103 ? -19.734 -4.457 9.398 1 77.06 103 VAL B CA 1
ATOM 2373 C C . VAL B 1 103 ? -18.812 -3.518 10.156 1 77.06 103 VAL B C 1
ATOM 2375 O O . VAL B 1 103 ? -19.188 -2.396 10.5 1 77.06 103 VAL B O 1
ATOM 2378 N N . THR B 1 104 ? -17.562 -3.951 10.273 1 89.12 104 THR B N 1
ATOM 2379 C CA . THR B 1 104 ? -16.766 -3.15 11.195 1 89.12 104 THR B CA 1
ATOM 2380 C C . THR B 1 104 ? -15.445 -2.723 10.547 1 89.12 104 THR B C 1
ATOM 2382 O O . THR B 1 104 ? -14.695 -1.934 11.125 1 89.12 104 THR B O 1
ATOM 2385 N N . ILE B 1 105 ? -15.117 -3.176 9.445 1 91.62 105 ILE B N 1
ATOM 2386 C CA . ILE B 1 105 ? -13.844 -2.816 8.844 1 91.62 105 ILE B CA 1
ATOM 2387 C C . ILE B 1 105 ? -14.07 -2.316 7.414 1 91.62 105 ILE B C 1
ATOM 2389 O O . ILE B 1 105 ? -14.664 -3.018 6.594 1 91.62 105 ILE B O 1
ATOM 2393 N N . LEU B 1 106 ? -13.695 -1.134 7.18 1 92.81 106 LEU B N 1
ATOM 2394 C CA . LEU B 1 106 ? -13.789 -0.49 5.875 1 92.81 106 LEU B CA 1
ATOM 2395 C C . LEU B 1 106 ? -12.398 -0.278 5.277 1 92.81 106 LEU B C 1
ATOM 2397 O O . LEU B 1 106 ? -11.516 0.282 5.926 1 92.81 106 LEU B O 1
ATOM 2401 N N . THR B 1 107 ? -12.18 -0.84 4.156 1 93.75 107 THR B N 1
ATOM 2402 C CA . THR B 1 107 ? -10.961 -0.573 3.395 1 93.75 107 THR B CA 1
ATOM 2403 C C . THR B 1 107 ? -11.25 0.358 2.221 1 93.75 107 THR B C 1
ATOM 2405 O O . THR B 1 107 ? -12.156 0.099 1.425 1 93.75 107 THR B O 1
ATOM 2408 N N . ILE B 1 108 ? -10.477 1.461 2.148 1 96.06 108 ILE B N 1
ATOM 2409 C CA . ILE B 1 108 ? -10.672 2.48 1.125 1 96.06 108 ILE B CA 1
ATOM 2410 C C . ILE B 1 108 ? -9.453 2.545 0.215 1 96.06 108 ILE B C 1
ATOM 2412 O O . ILE B 1 108 ? -8.336 2.803 0.679 1 96.06 108 ILE B O 1
ATOM 2416 N N . ASP B 1 109 ? -9.641 2.193 -0.996 1 96.44 109 ASP B N 1
ATOM 2417 C CA . ASP B 1 109 ? -8.672 2.385 -2.068 1 96.44 109 ASP B CA 1
ATOM 2418 C C . ASP B 1 109 ? -8.859 3.744 -2.74 1 96.44 109 ASP B C 1
ATOM 2420 O O . ASP B 1 109 ? -9.93 4.035 -3.273 1 96.44 109 ASP B O 1
ATOM 2424 N N . SER B 1 110 ? -7.746 4.641 -2.652 1 97.5 110 SER B N 1
ATOM 2425 C CA . SER B 1 110 ? -7.895 5.992 -3.174 1 97.5 110 SER B CA 1
ATOM 2426 C C . SER B 1 110 ? -6.578 6.516 -3.742 1 97.5 110 SER B C 1
ATOM 2428 O O . SER B 1 110 ? -5.52 5.922 -3.516 1 97.5 110 SER B O 1
ATOM 2430 N N . THR B 1 111 ? -6.707 7.488 -4.551 1 97.38 111 THR B N 1
ATOM 2431 C CA . THR B 1 111 ? -5.574 8.289 -4.996 1 97.38 111 THR B CA 1
ATOM 2432 C C . THR B 1 111 ? -5.66 9.711 -4.438 1 97.38 111 THR B C 1
ATOM 2434 O O . THR B 1 111 ? -6.719 10.344 -4.492 1 97.38 111 THR B O 1
ATOM 2437 N N . VAL B 1 112 ? -4.566 10.164 -3.865 1 95.69 112 VAL B N 1
ATOM 2438 C CA . VAL B 1 112 ? -4.48 11.539 -3.389 1 95.69 112 VAL B CA 1
ATOM 2439 C C . VAL B 1 112 ? -3.533 12.336 -4.281 1 95.69 112 VAL B C 1
ATOM 2441 O O . VAL B 1 112 ? -2.342 12.031 -4.363 1 95.69 112 VAL B O 1
ATOM 2444 N N . THR B 1 113 ? -4.082 13.266 -4.902 1 95.12 113 THR B N 1
ATOM 2445 C CA . THR B 1 113 ? -3.26 14.211 -5.645 1 95.12 113 THR B CA 1
ATOM 2446 C C . THR B 1 113 ? -2.936 15.438 -4.789 1 95.12 113 THR B C 1
ATOM 2448 O O . THR B 1 113 ? -3.789 15.922 -4.047 1 95.12 113 THR B O 1
ATOM 2451 N N . TYR B 1 114 ? -1.652 15.875 -4.906 1 92.12 114 TYR B N 1
ATOM 2452 C CA . TYR B 1 114 ? -1.257 16.969 -4.023 1 92.12 114 TYR B CA 1
ATOM 2453 C C . TYR B 1 114 ? -0.245 17.891 -4.707 1 92.12 114 TYR B C 1
ATOM 2455 O O . TYR B 1 114 ? 0.398 17.484 -5.68 1 92.12 114 TYR B O 1
ATOM 2463 N N . GLN B 1 115 ? -0.219 19.125 -4.266 1 90.81 115 GLN B N 1
ATOM 2464 C CA . GLN B 1 115 ? 0.817 20.109 -4.523 1 90.81 115 GLN B CA 1
ATOM 2465 C C . GLN B 1 115 ? 1.424 20.625 -3.223 1 90.81 115 GLN B C 1
ATOM 2467 O O . GLN B 1 115 ? 0.701 21.062 -2.32 1 90.81 115 GLN B O 1
ATOM 2472 N N . LEU B 1 116 ? 2.738 20.516 -3.146 1 83.94 116 LEU B N 1
ATOM 2473 C CA . LEU B 1 116 ? 3.408 20.906 -1.91 1 83.94 116 LEU B CA 1
ATOM 2474 C C . LEU B 1 116 ? 3.729 22.391 -1.912 1 83.94 116 LEU B C 1
ATOM 2476 O O . LEU B 1 116 ? 3.934 22.984 -2.973 1 83.94 116 LEU B O 1
ATOM 2480 N N . LYS B 1 117 ? 3.762 22.906 -0.708 1 84 117 LYS B N 1
ATOM 2481 C CA . LYS B 1 117 ? 4.281 24.25 -0.498 1 84 117 LYS B CA 1
ATOM 2482 C C . LYS B 1 117 ? 5.801 24.234 -0.35 1 84 117 LYS B C 1
ATOM 2484 O O . LYS B 1 117 ? 6.383 23.219 0.044 1 84 117 LYS B O 1
ATOM 2489 N N . PRO B 1 118 ? 6.477 25.266 -0.558 1 77.38 118 PRO B N 1
ATOM 2490 C CA . PRO B 1 118 ? 6.004 26.562 -1.042 1 77.38 118 PRO B CA 1
ATOM 2491 C C . PRO B 1 118 ? 6.012 26.656 -2.564 1 77.38 118 PRO B C 1
ATOM 2493 O O . PRO B 1 118 ? 5.582 27.672 -3.123 1 77.38 118 PRO B O 1
ATOM 2496 N N . PHE B 1 119 ? 6.562 25.656 -3.225 1 75.19 119 PHE B N 1
ATOM 2497 C CA . PHE B 1 119 ? 6.668 25.719 -4.676 1 75.19 119 PHE B CA 1
ATOM 2498 C C . PHE B 1 119 ? 5.707 24.734 -5.332 1 75.19 119 PHE B C 1
ATOM 2500 O O . PHE B 1 119 ? 6.133 23.797 -6.02 1 75.19 119 PHE B O 1
ATOM 2507 N N . PRO B 1 120 ? 4.402 25.047 -5.383 1 69.31 120 PRO B N 1
ATOM 2508 C CA . PRO B 1 120 ? 3.375 24.078 -5.766 1 69.31 120 PRO B CA 1
ATOM 2509 C C . PRO B 1 120 ? 3.471 23.656 -7.23 1 69.31 120 PRO B C 1
ATOM 2511 O O . PRO B 1 120 ? 3.059 22.562 -7.586 1 69.31 120 PRO B O 1
ATOM 2514 N N . GLU B 1 121 ? 4.062 24.516 -7.961 1 74.62 121 GLU B N 1
ATOM 2515 C CA . GLU B 1 121 ? 4.133 24.234 -9.391 1 74.62 121 GLU B CA 1
ATOM 2516 C C . GLU B 1 121 ? 5.105 23.094 -9.68 1 74.62 121 GLU B C 1
ATOM 2518 O O . GLU B 1 121 ? 4.965 22.391 -10.688 1 74.62 121 GLU B O 1
ATOM 2523 N N . TYR B 1 122 ? 5.969 22.922 -8.742 1 68.25 122 TYR B N 1
ATOM 2524 C CA . TYR B 1 122 ? 7.031 21.969 -9.062 1 68.25 122 TYR B CA 1
ATOM 2525 C C . TYR B 1 122 ? 6.996 20.781 -8.125 1 68.25 122 TYR B C 1
ATOM 2527 O O . TYR B 1 122 ? 7.695 19.781 -8.344 1 68.25 122 TYR B O 1
ATOM 2535 N N . MET B 1 123 ? 6.191 20.938 -7.195 1 76.81 123 MET B N 1
ATOM 2536 C CA . MET B 1 123 ? 6.281 19.906 -6.16 1 76.81 123 MET B CA 1
ATOM 2537 C C . MET B 1 123 ? 4.926 19.25 -5.922 1 76.81 123 MET B C 1
ATOM 2539 O O . MET B 1 123 ? 4.316 19.438 -4.863 1 76.81 123 MET B O 1
ATOM 2543 N N . GLY B 1 124 ? 4.414 18.531 -6.961 1 83.12 124 GLY B N 1
ATOM 2544 C CA . GLY B 1 124 ? 3.16 17.812 -6.828 1 83.12 124 GLY B CA 1
ATOM 2545 C C . GLY B 1 124 ? 3.262 16.359 -7.23 1 83.12 124 GLY B C 1
ATOM 2546 O O . GLY B 1 124 ? 4.34 15.883 -7.586 1 83.12 124 GLY B O 1
ATOM 2547 N N . GLY B 1 125 ? 2.275 15.703 -6.98 1 89.88 125 GLY B N 1
ATOM 2548 C CA . GLY B 1 125 ? 2.242 14.297 -7.352 1 89.88 125 GLY B CA 1
ATOM 2549 C C . GLY B 1 125 ? 0.951 13.602 -6.957 1 89.88 125 GLY B C 1
ATOM 2550 O O . GLY B 1 125 ? -0.059 14.266 -6.703 1 89.88 125 GLY B O 1
ATOM 2551 N N . SER B 1 126 ? 1.006 12.352 -7.125 1 92.69 126 SER B N 1
ATOM 2552 C CA . SER B 1 126 ? -0.122 11.508 -6.754 1 92.69 126 SER B CA 1
ATOM 2553 C C . SER B 1 126 ? 0.327 10.336 -5.883 1 92.69 126 SER B C 1
ATOM 2555 O O . SER B 1 126 ? 1.383 9.75 -6.121 1 92.69 126 SER B O 1
ATOM 2557 N N . LEU B 1 127 ? -0.487 10.094 -4.941 1 92.94 127 LEU B N 1
ATOM 2558 C CA . LEU B 1 127 ? -0.223 9.039 -3.973 1 92.94 127 LEU B CA 1
ATOM 2559 C C . LEU B 1 127 ? -1.368 8.031 -3.945 1 92.94 127 LEU B C 1
ATOM 2561 O O . LEU B 1 127 ? -2.527 8.406 -3.766 1 92.94 127 LEU B O 1
ATOM 2565 N N . ARG B 1 128 ? -1.048 6.758 -4.25 1 95.5 128 ARG B N 1
ATOM 2566 C CA . ARG B 1 128 ? -2.021 5.691 -4.031 1 95.5 128 ARG B CA 1
ATOM 2567 C C . ARG B 1 128 ? -2.016 5.234 -2.576 1 95.5 128 ARG B C 1
ATOM 2569 O O . ARG B 1 128 ? -0.955 4.969 -2.008 1 95.5 128 ARG B O 1
ATOM 2576 N N . MET B 1 129 ? -3.203 5.191 -2.004 1 96.44 129 MET B N 1
ATOM 2577 C CA . MET B 1 129 ? -3.305 4.918 -0.573 1 96.44 129 MET B CA 1
ATOM 2578 C C . MET B 1 129 ? -4.418 3.914 -0.289 1 96.44 129 MET B C 1
ATOM 2580 O O . MET B 1 129 ? -5.465 3.941 -0.938 1 96.44 129 MET B O 1
ATOM 2584 N N . PHE B 1 130 ? -4.141 2.988 0.608 1 96.88 130 PHE B N 1
ATOM 2585 C CA . PHE B 1 130 ? -5.137 2.078 1.159 1 96.88 130 PHE B CA 1
ATOM 2586 C C . PHE B 1 130 ? -5.395 2.383 2.631 1 96.88 130 PHE B C 1
ATOM 2588 O O . PHE B 1 130 ? -4.547 2.113 3.482 1 96.88 130 PHE B O 1
ATOM 2595 N N . THR B 1 131 ? -6.547 2.969 2.904 1 97.12 131 THR B N 1
ATOM 2596 C CA . THR B 1 131 ? -6.945 3.34 4.254 1 97.12 131 THR B CA 1
ATOM 2597 C C . THR B 1 131 ? -7.797 2.244 4.887 1 97.12 131 THR B C 1
ATOM 2599 O O . THR B 1 131 ? -8.781 1.79 4.293 1 97.12 131 THR B O 1
ATOM 2602 N N . VAL B 1 132 ? -7.406 1.737 6.027 1 96.44 132 VAL B N 1
ATOM 2603 C CA . VAL B 1 132 ? -8.172 0.749 6.781 1 96.44 132 VAL B CA 1
ATOM 2604 C C . VAL B 1 132 ? -8.828 1.416 7.988 1 96.44 132 VAL B C 1
ATOM 2606 O O . VAL B 1 132 ? -8.141 1.966 8.852 1 96.44 132 VAL B O 1
ATOM 2609 N N . ILE B 1 133 ? -10.164 1.345 7.969 1 97.25 133 ILE B N 1
ATOM 2610 C CA . ILE B 1 133 ? -10.969 1.939 9.023 1 97.25 133 ILE B CA 1
ATOM 2611 C C . ILE B 1 133 ? -11.617 0.837 9.859 1 97.25 133 ILE B C 1
ATOM 2613 O O . ILE B 1 133 ? -12.305 -0.036 9.32 1 97.25 133 ILE B O 1
ATOM 2617 N N . GLU B 1 134 ? -11.344 0.811 11.086 1 96.88 134 GLU B N 1
ATOM 2618 C CA . GLU B 1 134 ? -12.055 -0.053 12.016 1 96.88 134 GLU B CA 1
ATOM 2619 C C . GLU B 1 134 ? -13.102 0.733 12.812 1 96.88 134 GLU B C 1
ATOM 2621 O O . GLU B 1 134 ? -12.82 1.839 13.281 1 96.88 134 GLU B O 1
ATOM 2626 N N . LEU B 1 135 ? -14.273 0.126 12.922 1 96.5 135 LEU B N 1
ATOM 2627 C CA . LEU B 1 135 ? -15.383 0.806 13.578 1 96.5 135 LEU B CA 1
ATOM 2628 C C . LEU B 1 135 ? -15.734 0.127 14.898 1 96.5 135 LEU B C 1
ATOM 2630 O O . LEU B 1 135 ? -15.68 -1.101 15 1 96.5 135 LEU B O 1
ATOM 2634 N N . GLU B 1 136 ? -16.016 0.9 15.844 1 96.19 136 GLU B N 1
ATOM 2635 C CA . GLU B 1 136 ? -16.609 0.51 17.109 1 96.19 136 GLU B CA 1
ATOM 2636 C C . GLU B 1 136 ? -17.812 1.386 17.453 1 96.19 136 GLU B C 1
ATOM 2638 O O . GLU B 1 136 ? -17.703 2.609 17.547 1 96.19 136 GLU B O 1
ATOM 2643 N N . ASP B 1 137 ? -19.031 0.732 17.531 1 93.62 137 ASP B N 1
ATOM 2644 C CA . ASP B 1 137 ? -20.266 1.47 17.781 1 93.62 137 ASP B CA 1
ATOM 2645 C C . ASP B 1 137 ? -20.5 2.535 16.703 1 93.62 137 ASP B C 1
ATOM 2647 O O . ASP B 1 137 ? -20.766 3.693 17.031 1 93.62 137 ASP B O 1
ATOM 2651 N N . HIS B 1 138 ? -20.156 2.24 15.477 1 91.75 138 HIS B N 1
ATOM 2652 C CA . HIS B 1 138 ? -20.406 3.049 14.289 1 91.75 138 HIS B CA 1
ATOM 2653 C C . HIS B 1 138 ? -19.516 4.281 14.266 1 91.75 138 HIS B C 1
ATOM 2655 O O . HIS B 1 138 ? -19.797 5.246 13.547 1 91.75 138 HIS B O 1
ATOM 2661 N N . LYS B 1 139 ? -18.453 4.219 15.102 1 97.44 139 LYS B N 1
ATOM 2662 C CA . LYS B 1 139 ? -17.438 5.273 15.086 1 97.44 139 LYS B CA 1
ATOM 2663 C C . LYS B 1 139 ? -16.078 4.719 14.711 1 97.44 139 LYS B C 1
ATOM 2665 O O . LYS B 1 139 ? -15.766 3.559 15 1 97.44 139 LYS B O 1
ATOM 2670 N N . VAL B 1 140 ? -15.266 5.523 14.133 1 98.31 140 VAL B N 1
ATOM 2671 C CA . VAL B 1 140 ? -13.914 5.125 13.742 1 98.31 140 VAL B CA 1
ATOM 2672 C C . VAL B 1 140 ? -13.055 4.957 14.992 1 98.31 140 VAL B C 1
ATOM 2674 O O . VAL B 1 140 ? -12.773 5.934 15.695 1 98.31 140 VAL B O 1
ATOM 2677 N N . ILE B 1 141 ? -12.641 3.789 15.281 1 98.62 141 ILE B N 1
ATOM 2678 C CA . ILE B 1 141 ? -11.781 3.531 16.422 1 98.62 141 ILE B CA 1
ATOM 2679 C C . ILE B 1 141 ? -10.328 3.428 15.977 1 98.62 141 ILE B C 1
ATOM 2681 O O . ILE B 1 141 ? -9.406 3.688 16.75 1 98.62 141 ILE B O 1
ATOM 2685 N N . SER B 1 142 ? -10.133 3.074 14.75 1 98.19 142 SER B N 1
ATOM 2686 C CA . SER B 1 142 ? -8.789 2.977 14.188 1 98.19 142 SER B CA 1
ATOM 2687 C C . SER B 1 142 ? -8.773 3.402 12.719 1 98.19 142 SER B C 1
ATOM 2689 O O . SER B 1 142 ? -9.602 2.953 11.93 1 98.19 142 SER B O 1
ATOM 2691 N N . HIS B 1 143 ? -7.891 4.34 12.359 1 98.06 143 HIS B N 1
ATOM 2692 C CA . HIS B 1 143 ? -7.629 4.844 11.016 1 98.06 143 HIS B CA 1
ATOM 2693 C C . HIS B 1 143 ? -6.172 4.629 10.617 1 98.06 143 HIS B C 1
ATOM 2695 O O . HIS B 1 143 ? -5.273 5.262 11.188 1 98.06 143 HIS B O 1
ATOM 2701 N N . THR B 1 144 ? -5.934 3.703 9.727 1 96.38 144 THR B N 1
ATOM 2702 C CA . THR B 1 144 ? -4.57 3.416 9.289 1 96.38 144 THR B CA 1
ATOM 2703 C C . THR B 1 144 ? -4.418 3.652 7.789 1 96.38 144 THR B C 1
ATOM 2705 O O . THR B 1 144 ? -5.141 3.055 6.984 1 96.38 144 THR B O 1
ATOM 2708 N N . ASP B 1 145 ? -3.494 4.559 7.461 1 96.06 145 ASP B N 1
ATOM 2709 C CA . ASP B 1 145 ? -3.168 4.805 6.059 1 96.06 145 ASP B CA 1
ATOM 2710 C C . ASP B 1 145 ? -1.949 3.994 5.625 1 96.06 145 ASP B C 1
ATOM 2712 O O . ASP B 1 145 ? -0.882 4.094 6.238 1 96.06 145 ASP B O 1
ATOM 2716 N N . HIS B 1 146 ? -2.141 3.18 4.594 1 95.31 146 HIS B N 1
ATOM 2717 C CA . HIS B 1 146 ? -1.058 2.459 3.934 1 95.31 146 HIS B CA 1
ATOM 2718 C C . HIS B 1 146 ? -0.729 3.074 2.578 1 95.31 146 HIS B C 1
ATOM 2720 O O . HIS B 1 146 ? -1.539 3.014 1.651 1 95.31 146 HIS B O 1
ATOM 2726 N N . TRP B 1 147 ? 0.512 3.656 2.473 1 93.81 147 TRP B N 1
ATOM 2727 C CA . TRP B 1 147 ? 0.906 4.301 1.224 1 93.81 147 TRP B CA 1
ATOM 2728 C C . TRP B 1 147 ? 1.624 3.312 0.307 1 93.81 147 TRP B C 1
ATOM 2730 O O . TRP B 1 147 ? 2.512 2.58 0.749 1 93.81 147 TRP B O 1
ATOM 2740 N N . ASP B 1 148 ? 1.27 3.34 -0.918 1 93.44 148 ASP B N 1
ATOM 2741 C CA . ASP B 1 148 ? 1.935 2.531 -1.935 1 93.44 148 ASP B CA 1
ATOM 2742 C C . ASP B 1 148 ? 3.352 3.035 -2.199 1 93.44 148 ASP B C 1
ATOM 2744 O O . ASP B 1 148 ? 3.545 4.207 -2.535 1 93.44 148 ASP B O 1
ATOM 2748 N N . ILE B 1 149 ? 4.266 2.195 -2.156 1 87.19 149 ILE B N 1
ATOM 2749 C CA . ILE B 1 149 ? 5.664 2.6 -2.24 1 87.19 149 ILE B CA 1
ATOM 2750 C C . ILE B 1 149 ? 5.961 3.141 -3.639 1 87.19 149 ILE B C 1
ATOM 2752 O O . ILE B 1 149 ? 6.738 4.086 -3.793 1 87.19 149 ILE B O 1
ATOM 2756 N N . ARG B 1 150 ? 5.32 2.584 -4.633 1 85.81 150 ARG B N 1
ATOM 2757 C CA . ARG B 1 150 ? 5.566 3.033 -6 1 85.81 150 ARG B CA 1
ATOM 2758 C C . ARG B 1 150 ? 5.184 4.5 -6.172 1 85.81 150 ARG B C 1
ATOM 2760 O O . ARG B 1 150 ? 5.961 5.289 -6.711 1 85.81 150 ARG B O 1
ATOM 2767 N N . SER B 1 151 ? 4.051 4.762 -5.719 1 87.38 151 SER B N 1
ATOM 2768 C CA . SER B 1 151 ? 3.557 6.129 -5.879 1 87.38 151 SER B CA 1
ATOM 2769 C C . SER B 1 151 ? 4.379 7.113 -5.055 1 87.38 151 SER B C 1
ATOM 2771 O O . SER B 1 151 ? 4.539 8.273 -5.441 1 87.38 151 SER B O 1
ATOM 2773 N N . VAL B 1 152 ? 4.891 6.66 -3.93 1 83.06 152 VAL B N 1
ATOM 2774 C CA . VAL B 1 152 ? 5.738 7.52 -3.109 1 83.06 152 VAL B CA 1
ATOM 2775 C C . VAL B 1 152 ? 7.059 7.777 -3.828 1 83.06 152 VAL B C 1
ATOM 2777 O O . VAL B 1 152 ? 7.5 8.922 -3.939 1 83.06 152 VAL B O 1
ATOM 2780 N N . LEU B 1 153 ? 7.68 6.781 -4.301 1 76.62 153 LEU B N 1
ATOM 2781 C CA . LEU B 1 153 ? 8.992 6.883 -4.926 1 76.62 153 LEU B CA 1
ATOM 2782 C C . LEU B 1 153 ? 8.922 7.684 -6.219 1 76.62 153 LEU B C 1
ATOM 2784 O O . LEU B 1 153 ? 9.867 8.391 -6.574 1 76.62 153 LEU B O 1
ATOM 2788 N N . GLU B 1 154 ? 7.824 7.57 -6.914 1 76.69 154 GLU B N 1
ATOM 2789 C CA . GLU B 1 154 ? 7.652 8.289 -8.172 1 76.69 154 GLU B CA 1
ATOM 2790 C C . GLU B 1 154 ? 7.625 9.797 -7.945 1 76.69 154 GLU B C 1
ATOM 2792 O O . GLU B 1 154 ? 7.914 10.57 -8.859 1 76.69 154 GLU B O 1
ATOM 2797 N N . ASN B 1 155 ? 7.289 10.164 -6.73 1 71.25 155 ASN B N 1
ATOM 2798 C CA . ASN B 1 155 ? 7.125 11.594 -6.469 1 71.25 155 ASN B CA 1
ATOM 2799 C C . ASN B 1 155 ? 8.25 12.133 -5.594 1 71.25 155 ASN B C 1
ATOM 2801 O O . ASN B 1 155 ? 8.203 13.281 -5.152 1 71.25 155 ASN B O 1
ATOM 2805 N N . VAL B 1 156 ? 9.18 11.383 -5.102 1 63.59 156 VAL B N 1
ATOM 2806 C CA . VAL B 1 156 ? 10.32 11.836 -4.316 1 63.59 156 VAL B CA 1
ATOM 2807 C C . VAL B 1 156 ? 11.492 12.164 -5.242 1 63.59 156 VAL B C 1
ATOM 2809 O O . VAL B 1 156 ? 11.891 11.328 -6.062 1 63.59 156 VAL B O 1
ATOM 2812 N N . PRO B 1 157 ? 11.703 13.555 -5.242 1 52 157 PRO B N 1
ATOM 2813 C CA . PRO B 1 157 ? 12.898 13.852 -6.035 1 52 157 PRO B CA 1
ATOM 2814 C C . PRO B 1 157 ? 14.086 12.961 -5.68 1 52 157 PRO B C 1
ATOM 2816 O O . PRO B 1 157 ? 14.266 12.602 -4.512 1 52 157 PRO B O 1
ATOM 2819 N N . MET B 1 158 ? 14.492 12.016 -6.488 1 47.84 158 MET B N 1
ATOM 2820 C CA . MET B 1 158 ? 15.57 11.031 -6.348 1 47.84 158 MET B CA 1
ATOM 2821 C C . MET B 1 158 ? 16.734 11.617 -5.566 1 47.84 158 MET B C 1
ATOM 2823 O O . MET B 1 158 ? 17.047 12.805 -5.703 1 47.84 158 MET B O 1
ATOM 2827 N N . LEU B 1 159 ? 17.047 10.922 -4.523 1 48 159 LEU B N 1
ATOM 2828 C CA . LEU B 1 159 ? 18.203 11.266 -3.711 1 48 159 LEU B CA 1
ATOM 2829 C C . LEU B 1 159 ? 19.297 11.914 -4.562 1 48 159 LEU B C 1
ATOM 2831 O O . LEU B 1 159 ? 19.953 12.859 -4.117 1 48 159 LEU B O 1
ATOM 2835 N N . SER B 1 160 ? 19.469 11.367 -5.688 1 44.72 160 SER B N 1
ATOM 2836 C CA . SER B 1 160 ? 20.578 11.906 -6.477 1 44.72 160 SER B CA 1
ATOM 2837 C C . SER B 1 160 ? 20.344 13.375 -6.82 1 44.72 160 SER B C 1
ATOM 2839 O O . SER B 1 160 ? 21.281 14.172 -6.836 1 44.72 160 SER B O 1
ATOM 2841 N N . PHE B 1 161 ? 19.172 13.68 -7.051 1 42.59 161 PHE B N 1
ATOM 2842 C CA . PHE B 1 161 ? 18.891 15.07 -7.406 1 42.59 161 PHE B CA 1
ATOM 2843 C C . PHE B 1 161 ? 19.078 15.984 -6.203 1 42.59 161 PHE B C 1
ATOM 2845 O O . PHE B 1 161 ? 19.672 17.062 -6.32 1 42.59 161 PHE B O 1
ATOM 2852 N N . LEU B 1 162 ? 18.609 15.492 -5.117 1 46.84 162 LEU B N 1
ATOM 2853 C CA . LEU B 1 162 ? 18.828 16.281 -3.91 1 46.84 162 LEU B CA 1
ATOM 2854 C C . LEU B 1 162 ? 20.312 16.375 -3.59 1 46.84 162 LEU B C 1
ATOM 2856 O O . LEU B 1 162 ? 20.812 17.453 -3.244 1 46.84 162 LEU B O 1
ATOM 2860 N N . TYR B 1 163 ? 20.875 15.219 -3.814 1 48.19 163 TYR B N 1
ATOM 2861 C CA . TYR B 1 163 ? 22.312 15.211 -3.588 1 48.19 163 TYR B CA 1
ATOM 2862 C C . TYR B 1 163 ? 23.031 16.125 -4.574 1 48.19 163 TYR B C 1
ATOM 2864 O O . TYR B 1 163 ? 23.891 16.922 -4.18 1 48.19 163 TYR B O 1
ATOM 2872 N N . ARG B 1 164 ? 22.641 16.062 -5.711 1 47.53 164 ARG B N 1
ATOM 2873 C CA . ARG B 1 164 ? 23.312 16.844 -6.734 1 47.53 164 ARG B CA 1
ATOM 2874 C C . ARG B 1 164 ? 23.047 18.328 -6.547 1 47.53 164 ARG B C 1
ATOM 2876 O O . ARG B 1 164 ? 23.953 19.156 -6.695 1 47.53 164 ARG B O 1
ATOM 2883 N N . ASN B 1 165 ? 21.906 18.656 -6.184 1 45.75 165 ASN B N 1
ATOM 2884 C CA . ASN B 1 165 ? 21.578 20.062 -5.996 1 45.75 165 ASN B CA 1
ATOM 2885 C C . ASN B 1 165 ? 22.141 20.594 -4.676 1 45.75 165 ASN B C 1
ATOM 2887 O O . ASN B 1 165 ? 22.453 21.781 -4.566 1 45.75 165 ASN B O 1
ATOM 2891 N N . LEU B 1 166 ? 22.203 19.734 -3.762 1 46.09 166 LEU B N 1
ATOM 2892 C CA . LEU B 1 166 ? 22.859 20.141 -2.521 1 46.09 166 LEU B CA 1
ATOM 2893 C C . LEU B 1 166 ? 24.359 20.312 -2.725 1 46.09 166 LEU B C 1
ATOM 2895 O O . LEU B 1 166 ? 24.969 21.219 -2.168 1 46.09 166 LEU B O 1
ATOM 2899 N N . ARG B 1 167 ? 24.828 19.453 -3.504 1 47.38 167 ARG B N 1
ATOM 2900 C CA . ARG B 1 167 ? 26.266 19.562 -3.764 1 47.38 167 ARG B CA 1
ATOM 2901 C C . ARG B 1 167 ? 26.578 20.812 -4.578 1 47.38 167 ARG B C 1
ATOM 2903 O O . ARG B 1 167 ? 27.625 21.438 -4.383 1 47.38 167 ARG B O 1
ATOM 2910 N N . SER B 1 168 ? 25.688 21.125 -5.449 1 42.97 168 SER B N 1
ATOM 2911 C CA . SER B 1 168 ? 26.031 22.281 -6.27 1 42.97 168 SER B CA 1
ATOM 2912 C C . SER B 1 168 ? 25.953 23.578 -5.465 1 42.97 168 SER B C 1
ATOM 2914 O O . SER B 1 168 ? 26.578 24.578 -5.824 1 42.97 168 SER B O 1
ATOM 2916 N N . GLY B 1 169 ? 25.047 23.672 -4.492 1 39.12 169 GLY B N 1
ATOM 2917 C CA . GLY B 1 169 ? 25.031 24.875 -3.672 1 39.12 169 GLY B CA 1
ATOM 2918 C C . GLY B 1 169 ? 26.109 24.906 -2.604 1 39.12 169 GLY B C 1
ATOM 2919 O O . GLY B 1 169 ? 26.547 25.969 -2.189 1 39.12 169 GLY B O 1
ATOM 2920 N N . VAL B 1 170 ? 26.266 23.828 -1.812 1 40.81 170 VAL B N 1
ATOM 2921 C CA . VAL B 1 170 ? 27.281 23.781 -0.757 1 40.81 170 VAL B CA 1
ATOM 2922 C C . VAL B 1 170 ? 28.641 23.453 -1.357 1 40.81 170 VAL B C 1
ATOM 2924 O O . VAL B 1 170 ? 29.078 22.297 -1.326 1 40.81 170 VAL B O 1
ATOM 2927 N N . GLY B 1 171 ? 28.953 23.719 -2.57 1 37.31 171 GLY B N 1
ATOM 2928 C CA . GLY B 1 171 ? 30.312 23.562 -3.047 1 37.31 171 GLY B CA 1
ATOM 2929 C C . GLY B 1 171 ? 31.344 24.094 -2.074 1 37.31 171 GLY B C 1
ATOM 2930 O O . GLY B 1 171 ? 32.5 23.625 -2.051 1 37.31 171 GLY B O 1
ATOM 2931 N N . SER B 1 172 ? 31.406 25.469 -1.676 1 34.84 172 SER B N 1
ATOM 2932 C CA . SER B 1 172 ? 32.562 25.984 -0.963 1 34.84 172 SER B CA 1
ATOM 2933 C C . SER B 1 172 ? 32.594 25.5 0.48 1 34.84 172 SER B C 1
ATOM 2935 O O . SER B 1 172 ? 33.562 25.75 1.214 1 34.84 172 SER B O 1
ATOM 2937 N N . VAL B 1 173 ? 31.562 25.406 1.256 1 33.81 173 VAL B N 1
ATOM 2938 C CA . VAL B 1 173 ? 31.734 25.062 2.664 1 33.81 173 VAL B CA 1
ATOM 2939 C C . VAL B 1 173 ? 32.031 23.562 2.795 1 33.81 173 VAL B C 1
ATOM 2941 O O . VAL B 1 173 ? 31.219 22.734 2.377 1 33.81 173 VAL B O 1
ATOM 2944 N N . SER B 1 174 ? 33.375 23.125 2.912 1 30.59 174 SER B N 1
ATOM 2945 C CA . SER B 1 174 ? 34.094 21.844 2.955 1 30.59 174 SER B CA 1
ATOM 2946 C C . SER B 1 174 ? 33.25 20.766 3.611 1 30.59 174 SER B C 1
ATOM 2948 O O . SER B 1 174 ? 32.25 21.062 4.281 1 30.59 174 SER B O 1
ATOM 2950 N N . SER B 1 175 ? 33.875 19.578 3.789 1 33.59 175 SER B N 1
ATOM 2951 C CA . SER B 1 175 ? 33.719 18.266 4.406 1 33.59 175 SER B CA 1
ATOM 2952 C C . SER B 1 175 ? 33.188 18.391 5.832 1 33.59 175 SER B C 1
ATOM 2954 O O . SER B 1 175 ? 32.938 17.375 6.488 1 33.59 175 SER B O 1
ATOM 2956 N N . HIS B 1 176 ? 33.156 19.609 6.336 1 28.89 176 HIS B N 1
ATOM 2957 C CA . HIS B 1 176 ? 33.094 19.844 7.773 1 28.89 176 HIS B CA 1
ATOM 2958 C C . HIS B 1 176 ? 31.672 19.625 8.297 1 28.89 176 HIS B C 1
ATOM 2960 O O . HIS B 1 176 ? 31.484 19.172 9.43 1 28.89 176 HIS B O 1
ATOM 2966 N N . VAL B 1 177 ? 30.734 20.031 7.5 1 30.83 177 VAL B N 1
ATOM 2967 C CA . VAL B 1 177 ? 29.438 20.016 8.156 1 30.83 177 VAL B CA 1
ATOM 2968 C C . VAL B 1 177 ? 28.906 18.594 8.195 1 30.83 177 VAL B C 1
ATOM 2970 O O . VAL B 1 177 ? 28.047 18.266 9.031 1 30.83 177 VAL B O 1
ATOM 2973 N N . ILE B 1 178 ? 29.344 17.766 7.328 1 34.44 178 ILE B N 1
ATOM 2974 C CA . ILE B 1 178 ? 29.016 16.375 7.645 1 34.44 178 ILE B CA 1
ATOM 2975 C C . ILE B 1 178 ? 29.719 15.961 8.93 1 34.44 178 ILE B C 1
ATOM 2977 O O . ILE B 1 178 ? 29.281 15.023 9.609 1 34.44 178 ILE B O 1
ATOM 2981 N N . ASN B 1 179 ? 30.875 16.625 9.211 1 30.98 179 ASN B N 1
ATOM 2982 C CA . ASN B 1 179 ? 31.641 16.422 10.445 1 30.98 179 ASN B CA 1
ATOM 2983 C C . ASN B 1 179 ? 30.891 16.953 11.664 1 30.98 179 ASN B C 1
ATOM 2985 O O . ASN B 1 179 ? 31.281 16.688 12.797 1 30.98 179 ASN B O 1
ATOM 2989 N N . VAL B 1 180 ? 30.188 18.062 11.492 1 30.78 180 VAL B N 1
ATOM 2990 C CA . VAL B 1 180 ? 29.594 18.594 12.711 1 30.78 180 VAL B CA 1
ATOM 2991 C C . VAL B 1 180 ? 28.484 17.672 13.203 1 30.78 180 VAL B C 1
ATOM 2993 O O . VAL B 1 180 ? 28.266 17.547 14.414 1 30.78 180 VAL B O 1
ATOM 2996 N N . PHE B 1 181 ? 27.672 17.156 12.359 1 31 181 PHE B N 1
ATOM 2997 C CA . PHE B 1 181 ? 26.688 16.234 12.898 1 31 181 PHE B CA 1
ATOM 2998 C C . PHE B 1 181 ? 27.312 14.859 13.148 1 31 181 PHE B C 1
ATOM 3000 O O . PHE B 1 181 ? 26.672 13.992 13.742 1 31 181 PHE B O 1
ATOM 3007 N N . LEU B 1 182 ? 28.328 14.516 12.422 1 32.31 182 LEU B N 1
ATOM 3008 C CA . LEU B 1 182 ? 29.078 13.375 12.922 1 32.31 182 LEU B CA 1
ATOM 3009 C C . LEU B 1 182 ? 30 13.773 14.07 1 32.31 182 LEU B C 1
ATOM 3011 O O . LEU B 1 182 ? 30.859 14.648 13.906 1 32.31 182 LEU B O 1
ATOM 3015 N N . PRO B 1 183 ? 29.359 13.781 15.258 1 29.11 183 PRO B N 1
ATOM 3016 C CA . PRO B 1 183 ? 30.312 14.141 16.312 1 29.11 183 PRO B CA 1
ATOM 3017 C C . PRO B 1 183 ? 31.703 13.547 16.078 1 29.11 183 PRO B C 1
ATOM 3019 O O . PRO B 1 183 ? 31.844 12.508 15.422 1 29.11 183 PRO B O 1
ATOM 3022 N N . GLU B 1 184 ? 32.656 14.391 16.047 1 32.41 184 GLU B N 1
ATOM 3023 C CA . GLU B 1 184 ? 34.031 13.93 16.203 1 32.41 184 GLU B CA 1
ATOM 3024 C C . GLU B 1 184 ? 34.125 12.688 17.078 1 32.41 184 GLU B C 1
ATOM 3026 O O . GLU B 1 184 ? 33.688 12.703 18.234 1 32.41 184 GLU B O 1
ATOM 3031 N N . THR B 1 185 ? 33.812 11.508 16.438 1 31.7 185 THR B N 1
ATOM 3032 C CA . THR B 1 185 ? 34.188 10.391 17.297 1 31.7 185 THR B CA 1
ATOM 3033 C C . THR B 1 185 ? 35.5 10.68 18.031 1 31.7 185 THR B C 1
ATOM 3035 O O . THR B 1 185 ? 36.531 10.898 17.391 1 31.7 185 THR B O 1
ATOM 3038 N N . SER B 1 186 ? 35.344 11.375 19.125 1 32.25 186 SER B N 1
ATOM 3039 C CA . SER B 1 186 ? 36.5 11.477 20.016 1 32.25 186 SER B CA 1
ATOM 3040 C C . SER B 1 186 ? 37.312 10.172 20.031 1 32.25 186 SER B C 1
ATOM 3042 O O . SER B 1 186 ? 36.719 9.086 20.141 1 32.25 186 SER B O 1
ATOM 3044 N N . THR B 1 187 ? 38.406 10.148 19.328 1 32.69 187 THR B N 1
ATOM 3045 C CA . THR B 1 187 ? 39.406 9.094 19.469 1 32.69 187 THR B CA 1
ATOM 3046 C C . THR B 1 187 ? 39.438 8.562 20.891 1 32.69 187 THR B C 1
ATOM 3048 O O . THR B 1 187 ? 39.594 9.336 21.844 1 32.69 187 THR B O 1
ATOM 3051 N N . PRO B 1 188 ? 38.781 7.375 21.141 1 31.88 188 PRO B N 1
ATOM 3052 C CA . PRO B 1 188 ? 38.906 6.953 22.531 1 31.88 188 PRO B CA 1
ATOM 3053 C C . PRO B 1 188 ? 40.312 7.25 23.094 1 31.88 188 PRO B C 1
ATOM 3055 O O . PRO B 1 188 ? 41.312 6.992 22.422 1 31.88 188 PRO B O 1
ATOM 3058 N N . ALA B 1 189 ? 40.438 8.211 23.984 1 33.47 189 ALA B N 1
ATOM 3059 C CA . ALA B 1 189 ? 41.656 8.461 24.719 1 33.47 189 ALA B CA 1
ATOM 3060 C C . ALA B 1 189 ? 42.406 7.148 25.016 1 33.47 189 ALA B C 1
ATOM 3062 O O . ALA B 1 189 ? 41.75 6.148 25.359 1 33.47 189 ALA B O 1
ATOM 3063 N N . GLU B 1 190 ? 43.438 6.859 24.281 1 34.16 190 GLU B N 1
ATOM 3064 C CA . GLU B 1 190 ? 44.344 5.75 24.609 1 34.16 190 GLU B CA 1
ATOM 3065 C C . GLU B 1 190 ? 44.438 5.539 26.109 1 34.16 190 GLU B C 1
ATOM 3067 O O . GLU B 1 190 ? 44.688 6.484 26.859 1 34.16 190 GLU B O 1
ATOM 3072 N N . ALA B 1 191 ? 43.688 4.594 26.703 1 35.69 191 ALA B N 1
ATOM 3073 C CA . ALA B 1 191 ? 43.875 4.273 28.109 1 35.69 191 ALA B CA 1
ATOM 3074 C C . ALA B 1 191 ? 45.344 4.395 28.516 1 35.69 191 ALA B C 1
ATOM 3076 O O . ALA B 1 191 ? 46.219 3.979 27.781 1 35.69 191 ALA B O 1
ATOM 3077 N N . PRO B 1 192 ? 45.562 5.414 29.391 1 31.22 192 PRO B N 1
ATOM 3078 C CA . PRO B 1 192 ? 46.938 5.469 29.828 1 31.22 192 PRO B CA 1
ATOM 3079 C C . PRO B 1 192 ? 47.531 4.09 30.141 1 31.22 192 PRO B C 1
ATOM 3081 O O . PRO B 1 192 ? 46.875 3.301 30.844 1 31.22 192 PRO B O 1
ATOM 3084 N N . VAL B 1 193 ? 48.156 3.461 29.172 1 34.41 193 VAL B N 1
ATOM 3085 C CA . VAL B 1 193 ? 48.938 2.268 29.562 1 34.41 193 VAL B CA 1
ATOM 3086 C C . VAL B 1 193 ? 49.625 2.5 30.891 1 34.41 193 VAL B C 1
ATOM 3088 O O . VAL B 1 193 ? 50.469 3.395 31.016 1 34.41 193 VAL B O 1
ATOM 3091 N N . GLU B 1 194 ? 48.781 2.457 32 1 33.31 194 GLU B N 1
ATOM 3092 C CA . GLU B 1 194 ? 49.438 2.408 33.312 1 33.31 194 GLU B CA 1
ATOM 3093 C C . GLU B 1 194 ? 50.719 1.564 33.219 1 33.31 194 GLU B C 1
ATOM 3095 O O . GLU B 1 194 ? 50.656 0.376 32.906 1 33.31 194 GLU B O 1
ATOM 3100 N N . THR B 1 195 ? 51.75 2.164 32.688 1 33.81 195 THR B N 1
ATOM 3101 C CA . THR B 1 195 ? 53.062 1.575 32.906 1 33.81 195 THR B CA 1
ATOM 3102 C C . THR B 1 195 ? 53.188 1.044 34.312 1 33.81 195 THR B C 1
ATOM 3104 O O . THR B 1 195 ? 53.094 1.809 35.281 1 33.81 195 THR B O 1
ATOM 3107 N N . ARG B 1 196 ? 52.5 -0.116 34.594 1 33.03 196 ARG B N 1
ATOM 3108 C CA . ARG B 1 196 ? 52.875 -0.782 35.844 1 33.03 196 ARG B CA 1
ATOM 3109 C C . ARG B 1 196 ? 54.375 -0.66 36.094 1 33.03 196 ARG B C 1
ATOM 3111 O O . ARG B 1 196 ? 55.188 -1.183 35.312 1 33.03 196 ARG B O 1
ATOM 3118 N N . GLU B 1 197 ? 54.719 0.675 36.281 1 30.55 197 GLU B N 1
ATOM 3119 C CA . GLU B 1 197 ? 56.062 0.731 36.844 1 30.55 197 GLU B CA 1
ATOM 3120 C C . GLU B 1 197 ? 56.25 -0.354 37.906 1 30.55 197 GLU B C 1
ATOM 3122 O O . GLU B 1 197 ? 55.531 -0.391 38.906 1 30.55 197 GLU B O 1
ATOM 3127 N N . ASP B 1 198 ? 56.406 -1.591 37.312 1 34.75 198 ASP B N 1
ATOM 3128 C CA . ASP B 1 198 ? 57.031 -2.566 38.188 1 34.75 198 ASP B CA 1
ATOM 3129 C C . ASP B 1 198 ? 58.094 -1.908 39.062 1 34.75 198 ASP B C 1
ATOM 3131 O O . ASP B 1 198 ? 59.094 -1.377 38.531 1 34.75 198 ASP B O 1
ATOM 3135 N N . SER B 1 199 ? 57.562 -0.958 39.938 1 32.25 199 SER B N 1
ATOM 3136 C CA . SER B 1 199 ? 58.562 -0.614 40.969 1 32.25 199 SER B CA 1
ATOM 3137 C C . SER B 1 199 ? 59.375 -1.826 41.375 1 32.25 199 SER B C 1
ATOM 3139 O O . SER B 1 199 ? 58.875 -2.781 41.938 1 32.25 199 SER B O 1
ATOM 3141 N N . GLN B 1 200 ? 60.219 -2.24 40.406 1 29.52 200 GLN B N 1
ATOM 3142 C CA . GLN B 1 200 ? 61.375 -2.994 40.906 1 29.52 200 GLN B CA 1
ATOM 3143 C C . GLN B 1 200 ? 61.969 -2.367 42.156 1 29.52 200 GLN B C 1
ATOM 3145 O O . GLN B 1 200 ? 62.469 -1.247 42.125 1 29.52 200 GLN B O 1
ATOM 3150 N N . GLU B 1 201 ? 61.062 -2.305 43.188 1 28.05 201 GLU B N 1
ATOM 3151 C CA . GLU B 1 201 ? 61.844 -2.221 44.438 1 28.05 201 GLU B CA 1
ATOM 3152 C C . GLU B 1 201 ? 63.094 -3.096 44.375 1 28.05 201 GLU B C 1
ATOM 3154 O O . GLU B 1 201 ? 63 -4.297 44.094 1 28.05 201 GLU B O 1
ATOM 3159 N N . SER B 1 202 ? 64.188 -2.445 44.125 1 27.69 202 SER B N 1
ATOM 3160 C CA . SER B 1 202 ? 65.5 -2.857 44.656 1 27.69 202 SER B CA 1
ATOM 3161 C C . SER B 1 202 ? 65.438 -3.119 46.156 1 27.69 202 SER B C 1
ATOM 3163 O O . SER B 1 202 ? 64.688 -2.416 46.875 1 27.69 202 SER B O 1
#

Secondary structure (DSSP, 8-state):
-----------HHHHHHHHHHHHHHHHTTSTTS-HHHHHHHHEEEEEEEEES-----SS--TTT----EEEESHHHHHHHHHTHHHHEEEEEEEEEEEEEETTTEEEEEEEEEEEESS-TTTSEEEEEEEEEEEEETTEEEEEEEEEBHHHHHHTS--HHHHHHHHHHHSSSS-THHHHHHS--------------------/-----------HHHHHHHHHHHHHHHHTTSTTS-HHHHHHHHEEEEEEEEES---S-SS--TTT----EEEESHHHHHHHHHTHHHHEEEEEEEEEEEEEETTTEEEEEEEEEEEESS-TTTSEEEEEEEEEEEEETTEEEEEEEEEBHHHHHHTS--HHHHHHHHHHHSSSS-THHHHHHS--------------------

pLDDT: mean 71.08, std 26.63, range [27.34, 98.62]

Sequence (404 aa):
MMSKRRGGKDTKPEMGMAQRMTLKILSLYDSTTNVDAIIQELYHPDATFSDPLIEGKSEIDIANAKIIKLVRGREKVAAQFRVLPSFVAKSHAQLIRGSMAGVTILTIDSTVTYQLKPFPEYMGGSLRMFTVIELEDHKVISHTDHWDIRSVLENVPMLSFLYRNLRSGVGSVSSHVINVFLPETSTPAEAPVETREDSQESMMSKRRGGKDTKPEMGMAQRMTLKILSLYDSTTNVDAIIQELYHPDATFSDPLIEGKSEIDIANAKIIKLVRGREKVAAQFRVLPSFVAKSHAQLIRGSMAGVTILTIDSTVTYQLKPFPEYMGGSLRMFTVIELEDHKVISHTDHWDIRSVLENVPMLSFLYRNLRSGVGSV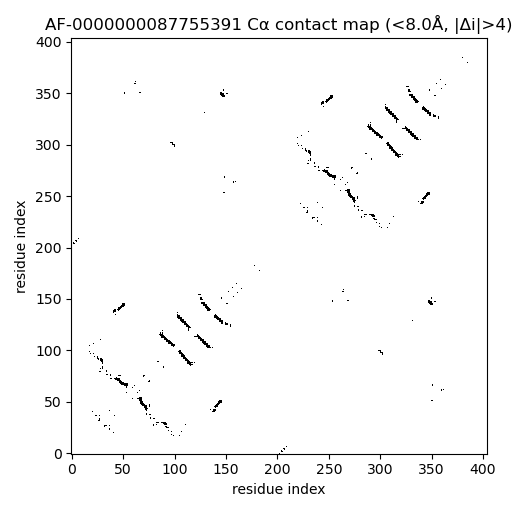SSHVINVFLPETSTPAEAPVETREDSQES

Foldseek 3Di:
DPPPPPPDDCPPVLVVLLVVLLVLVQCLQWLPDDLLVSLVPAADQFAKEKDQDFPPDPPQPVVPGPSIDIDTGSVVVSVVSNCNVVFFVGKGKAFPDWDDDPNFKIKTWIKMWTATPDCRVQQIFIWTWIWIFGDDPRHTRYIYIDTDPVRVVVRDPPPVVVVVVVCVVCVPVDPCVVDVVVDPPPPPPPPPPPPPPPPPPD/DPPPPPPDDCPPVLVVLLVVLLVLVQCLQWLPDDLLVSLVPAADQFAKEKDQDFPPDPPQPVVPGPSIDIDTGSVVVSVVSNCNVVFFVGKGKAFPDWDDDPNFKIKTWIKMWTATPDCRVQQIFIWTWIWIFGDDPRHTRYIYIDTDPVRVVVRDPPPVVVVVVVCVVCVPVDPCVVPVVVPPPPPPPPPPPPPPPPPPPD

InterPro domains:
  IPR032710 NTF2-like domain superfamily [SSF54427] (40-151)

Radius of gyration: 28.93 Å; Cα contacts (8 Å, |Δi|>4): 618; chains: 2; bounding box: 120×66×93 Å

Nearest PDB struct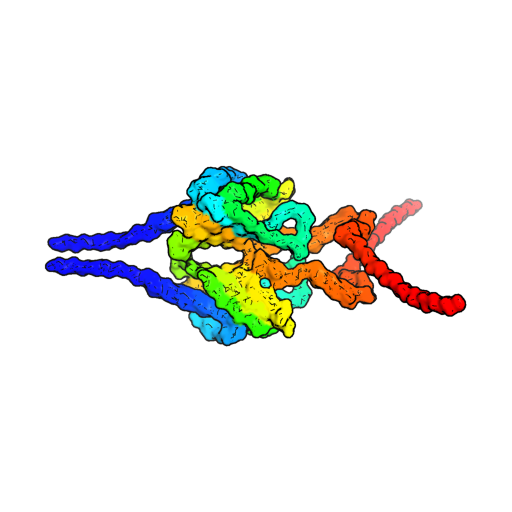ures (foldseek):
  2bng-assembly1_B  TM=7.565E-01  e=1.513E-07  Mycobacterium tuberculosis H37Rv
  4r9k-assembly2_C  TM=7.255E-01  e=4.989E-07  Rhodococcus erythropolis
  4r9l-assembly2_C-2  TM=7.256E-01  e=6.723E-07  Rhodococcus erythropolis
  3ec9-assembly1_A  TM=7.313E-01  e=5.365E-04  Burkholderia thailandensis E264
  3fsd-assembly1_A-2  TM=5.680E-01  e=9.404E-03  Rhodospirillum rubrum ATCC 11170

Organism: NCBI:txid74557

Solvent-accessible surface area (backbone atoms only — not comparable to full-atom values): 22486 Å² total; per-residue (Å²): 134,79,68,74,73,72,72,79,81,76,70,63,57,59,54,46,51,53,47,52,50,50,53,56,58,40,38,53,54,22,60,81,52,68,51,63,64,49,43,67,70,42,39,28,71,71,12,33,34,34,38,64,52,56,69,78,58,87,76,59,46,70,86,71,42,66,42,61,38,74,44,65,22,40,67,51,40,42,50,63,50,65,48,45,53,77,50,29,70,40,34,42,50,43,80,74,47,64,31,58,50,78,94,39,33,38,40,36,37,30,38,35,37,38,18,26,55,90,51,43,90,76,38,50,44,53,36,41,34,42,34,40,35,33,46,53,95,88,16,33,40,33,40,38,46,37,42,23,36,57,34,49,57,75,52,44,79,46,67,62,54,55,47,50,53,47,44,67,71,53,60,81,69,65,81,51,64,68,42,63,76,38,63,74,75,68,69,76,73,73,71,74,72,72,68,72,68,70,71,70,74,123,135,79,67,75,72,73,72,81,80,76,73,63,57,61,56,46,51,54,47,51,51,48,53,56,58,40,37,51,55,23,59,84,50,70,51,62,63,51,43,64,70,42,40,28,71,72,12,32,34,35,37,63,52,58,65,77,56,89,77,58,46,68,87,72,40,65,41,60,41,75,42,65,22,40,67,52,42,41,50,62,51,65,49,44,52,78,49,29,71,40,34,41,52,41,83,74,46,65,31,58,48,78,94,38,33,39,40,37,37,30,38,35,36,37,19,26,55,92,52,42,91,77,38,49,44,55,35,43,34,42,34,40,35,33,45,54,94,87,15,34,39,32,40,37,46,37,41,24,35,58,34,49,56,74,51,44,80,45,63,64,55,53,49,50,53,46,45,68,69,53,59,80,69,64,80,51,62,67,42,61,75,38,62,71,75,67,68,75,74,73,69,75,73,72,69,73,66,70,70,69,74,125